Protein 2F82 (pdb70)

Radius of gyration: 21.39 Å; Cα contacts (8 Å, |Δi|>4): 1001; chains: 1; bounding box: 51×62×40 Å

Foldseek 3Di:
DAQKAFQFKAKDFALEKAFVQLVCVVPVHDGCCCCPVLVFTMATADFQWDDQLLQQVVGVVLGCPLQVNDLLQEAEEEEEEPADQDPPAFSSVSCCVVNVVVVNPNHHYTWADDWLCRQVVQRVVQSVLQVDPNNPQGKHKTKYWYFDAALDDPCRSLTFTMMMMTIIHHPFLKGFPPQQKFKDADQDQAWDCPPPVDPDIDHDPVVNLVVVLVGLLRGVVSNQVSCCVVVVDGDALVQFQAEFEQPSTVVVVLQSQLSRQVSCLVVVHPLQDDVLVVLCVVVPPADSVRCSPDPSSSVSSSVSCVVVCVRHQVQLCVCCSHHHRHRNCRRVSSVLSNLLRQQVPQAQGKYWTWTFGPSTIIMITMIHGHADDPPRGSVVSNVSNPVVVSSVLHDYDRVVVVSVSSVVVSVPVVDAQDADDPPPPVVSDDFFRKTWGHGHPVRRTDIDTD

Secondary structure (DSSP, 8-state):
--S-EEEEEEEE--SEEEEHHHHHHHTTPPTTTTTTTS---EEE---TT--HHHHHHHHHHHHHHHTT--GGGEEEEEEE----S-SSS-HHHHHTHHHHTTT----B--EE-BTBTHHHHHHHHHHHHHHSTT--SPEEEEEEEEEE--SSSTTGGG-EEEEEEEEEESS-SEEEEEEEEEEEE----SEE---TT-SPPEE-HHHHHHHHHHHHHHHHHHHHHHHHHHHSS---GGG-SEEEE--SSHHHHHHHHHHHHHHHHHTT-TT--HHHHHHHGGGTT--HHHHHT-HHHHHHHHHHHHHHHHHHTGGG-HHHHHH---GGGHHHHHHHHHHHHHGGG-TT-EEEEEEEETTTEEEEEEEEE----TTSSHHHHHHHH-HHHHHHT-EEPPHHHHHHHHHHHHHHTT--SEE---TTTGGGSPTT-EEEEEE-TTS-EEEEE-

Sequence (450 aa):
AKNVGILAMDIYFPPTCVQQEALEAHDGASKGKYTIGLGQDCLAFCTELEDVISMSFNAVTSLLEKYKIDPKQIGRLEVGSETVIDKSKSIKTFLMQLFEKCGNTDVEGVDSTNACYGGTAALLNCVNWVESNSWDGRYGLVICTDSAVYAEGPARPTGGAAAIAMLIGPDAPIVFESKLRGSHMAHVYDFYKPNLASEYPVVDGKLSQTCYLMALDSCYKHLCNKFEKLEGKEFSINDADYFVFHSPYNKLVQKSFARLLYNDFLRNASSIDEAAKEKFTPYSSLSLDESYQSRDLEKVSQQLAKTYYDAKVQPTTLVPKQVGNMYTASLYAAFASLVHNKHSDLAGKRVVMFSYGSGSTATMFSLRLCENQSPFSLSNIASVMDVGGKLKARHEYAPEKFVETMKLMEHRYGAKEFVTSKEGILDLLAPGTYYLKEVDSLYRRFYGKK

CATH classification: 3.40.47.10

B-factor: mean 34.31, std 10.41, range [8.2, 73.97]

Nearest PDB structures (foldseek):
  2f82-assembly1_A  TM=1.002E+00  e=6.598E-99  Brassica juncea
  7cqt-assembly1_A  TM=9.972E-01  e=2.591E-90  Brassica juncea
  7cqt-assembly1_B  TM=9.957E-01  e=6.731E-88  Brassica juncea
  7cqt-assembly2_C  TM=9.994E-01  e=2.432E-86  Brassica juncea
  2f9a-assembly1_A-2  TM=1.000E+00  e=1.693E-82  Brassica juncea

Organism: Brassica juncea (NCBI:txid3707)

InterPro domains:
  IPR000590 Hydroxymethylglutaryl-coenzyme A synthase, active site [PS01226] (105-120)
  IPR010122 Hydroxymethylglutaryl-CoA synthase, eukaryotic [TIGR01833] (2-451)
  IPR013528 Hydroxymethylglutaryl-coenzyme A synthase, N-terminal [PF01154] (2-174)
  IPR013746 Hydroxymethylglutaryl-coenzyme A synthase, C-terminal domain [PF08540] (175-451)
  IPR016039 Thiolase-like [G3DSA:3.40.47.10] (1-452)
  IPR016039 Thiolase-like [SSF53901] (4-172)
  IPR016039 Thiolase-like [SSF53901] (175-448)

Solvent-accessible surface area: 18650 Å² total; per-residue (Å²): 59,148,90,4,0,0,4,0,0,1,3,28,8,0,16,0,2,0,59,0,108,34,0,4,83,68,29,94,25,88,187,10,117,20,26,129,36,33,4,3,46,0,0,0,0,5,1,5,0,1,19,2,0,0,0,0,6,15,0,0,38,21,0,17,110,101,3,175,14,63,31,109,80,0,3,44,0,5,0,0,10,33,23,102,53,70,179,111,99,21,8,10,57,25,0,23,84,18,0,96,168,46,60,7,93,117,21,77,19,101,45,17,99,44,21,20,14,0,0,1,26,0,0,20,64,0,5,79,12,1,87,48,165,73,66,78,47,42,55,0,0,0,0,0,0,0,23,15,24,43,7,109,49,138,38,27,5,34,1,0,0,0,0,0,0,0,0,0,0,29,85,4,0,0,17,8,34,59,142,4,54,6,54,38,106,45,148,33,122,1,56,68,74,70,60,131,94,30,43,124,26,58,85,46,46,153,45,25,58,28,6,8,8,75,0,0,13,8,0,1,102,76,0,5,65,84,1,89,155,86,81,67,110,88,1,3,0,75,36,2,51,17,1,1,2,10,4,16,59,8,39,11,2,51,57,0,0,3,14,0,0,3,14,0,23,79,53,116,4,103,3,8,68,142,60,4,92,140,93,0,76,97,38,69,105,53,54,98,109,94,2,22,104,21,169,85,4,40,115,18,5,55,101,20,4,149,97,54,31,88,64,26,0,91,10,2,8,48,0,4,50,39,0,3,13,0,25,1,0,0,4,0,0,0,0,0,0,0,0,52,63,50,60,89,79,0,45,51,64,11,0,1,0,1,2,11,0,23,22,2,18,0,1,0,0,1,0,82,1,47,153,53,157,70,55,30,12,8,57,34,0,9,80,18,0,80,0,22,19,54,22,172,61,54,69,115,19,58,20,97,121,0,13,107,13,5,96,63,50,102,136,74,82,66,32,98,121,19,95,4,52,44,143,48,23,51,114,41,14,54,119,27,8,32,18,7,86,67,2,24,56,127,123,133,67,89,44,11,119,143

GO terms:
  GO:0042802 identical protein binding (F, IPI)

Structure (mmCIF, N/CA/C/O backbone):
data_2F82
#
_entry.id   2F82
#
_cell.length_a   61.130
_cell.length_b   61.130
_cell.length_c   433.670
_cell.angle_alpha   90.00
_cell.angle_beta   90.00
_cell.angle_gamma   120.00
#
_symmetry.space_group_name_H-M   'P 61 2 2'
#
loop_
_entity.id
_entity.type
_entity.pdbx_description
1 polymer 'HMG-CoA synthase'
2 water water
#
loop_
_atom_site.group_PDB
_atom_site.id
_atom_site.type_symbol
_atom_site.label_atom_id
_atom_site.label_alt_id
_atom_site.label_comp_id
_atom_site.label_asym_id
_atom_site.label_entity_id
_atom_site.label_seq_id
_atom_site.pdbx_PDB_ins_code
_atom_site.Cartn_x
_atom_site.Cartn_y
_atom_site.Cartn_z
_atom_site.occupancy
_atom_site.B_iso_or_equiv
_atom_site.auth_seq_id
_atom_site.auth_comp_id
_atom_site.auth_asym_id
_atom_site.auth_atom_id
_atom_site.pdbx_PDB_model_num
ATOM 1 N N . ALA A 1 1 ? -9.009 0.366 31.449 1.00 35.86 2 ALA A N 1
ATOM 2 C CA . ALA A 1 1 ? -8.179 0.887 30.321 1.00 34.44 2 ALA A CA 1
ATOM 3 C C . ALA A 1 1 ? -7.795 -0.280 29.412 1.00 34.39 2 ALA A C 1
ATOM 4 O O . ALA A 1 1 ? -7.024 -1.159 29.803 1.00 35.04 2 ALA A O 1
ATOM 6 N N . LYS A 1 2 ? -8.340 -0.306 28.207 1.00 33.85 3 LYS A N 1
ATOM 7 C CA . LYS A 1 2 ? -8.074 -1.418 27.322 1.00 33.72 3 LYS A CA 1
ATOM 8 C C . LYS A 1 2 ? -7.211 -0.988 26.173 1.00 31.48 3 LYS A C 1
ATOM 9 O O . LYS A 1 2 ? -7.251 0.177 25.749 1.00 31.45 3 LYS A O 1
ATOM 15 N N . ASN A 1 3 ? -6.437 -1.939 25.665 1.00 30.21 4 ASN A N 1
ATOM 16 C CA . ASN A 1 3 ? -5.622 -1.713 24.495 1.00 28.63 4 ASN A CA 1
ATOM 17 C C . ASN A 1 3 ? -4.718 -0.475 24.664 1.00 26.78 4 ASN A C 1
ATOM 18 O O . ASN A 1 3 ? -4.651 0.393 23.800 1.00 26.06 4 ASN A O 1
ATOM 23 N N . VAL A 1 4 ? -4.019 -0.403 25.793 1.00 24.93 5 VAL A N 1
ATOM 24 C CA . VAL A 1 4 ? -3.212 0.793 26.058 1.00 23.23 5 VAL A CA 1
ATOM 25 C C . VAL A 1 4 ? -2.013 0.786 25.134 1.00 22.66 5 VAL A C 1
ATOM 26 O O . VAL A 1 4 ? -1.406 -0.257 24.896 1.00 22.93 5 VAL A O 1
ATOM 30 N N . GLY A 1 5 ? -1.694 1.955 24.585 1.00 21.83 6 GLY A N 1
ATOM 31 C CA . GLY A 1 5 ? -0.448 2.114 23.885 1.00 21.33 6 GLY A CA 1
ATOM 32 C C . GLY A 1 5 ? -0.279 3.520 23.355 1.00 21.42 6 GLY A C 1
ATOM 33 O O . GLY A 1 5 ? -0.713 4.470 23.974 1.00 20.88 6 GLY A O 1
ATOM 34 N N . ILE A 1 6 ? 0.388 3.633 22.217 1.00 20.81 7 ILE A N 1
ATOM 35 C CA . ILE A 1 6 ? 0.722 4.928 21.645 1.00 21.66 7 ILE A CA 1
ATOM 36 C C . ILE A 1 6 ? -0.451 5.430 20.786 1.00 21.70 7 ILE A C 1
ATOM 37 O O . ILE A 1 6 ? -0.890 4.772 19.863 1.00 21.30 7 ILE A O 1
ATOM 42 N N . LEU A 1 7 ? -0.977 6.583 21.154 1.00 22.05 8 LEU A N 1
ATOM 43 C CA . LEU A 1 7 ? -2.082 7.218 20.456 1.00 22.49 8 LEU A CA 1
ATOM 44 C C . LEU A 1 7 ? -1.631 8.144 19.325 1.00 23.92 8 LEU A C 1
ATOM 45 O O . LEU A 1 7 ? -2.319 8.275 18.285 1.00 24.80 8 LEU A O 1
ATOM 50 N N . ALA A 1 8 ? -0.495 8.807 19.538 1.00 22.63 9 ALA A N 1
ATOM 51 C CA . ALA A 1 8 ? -0.055 9.895 18.681 1.00 22.91 9 ALA A CA 1
ATOM 52 C C . ALA A 1 8 ? 1.421 10.069 18.906 1.00 23.35 9 ALA A C 1
ATOM 53 O O . ALA A 1 8 ? 1.904 9.807 20.019 1.00 22.13 9 ALA A O 1
ATOM 55 N N . MET A 1 9 ? 2.129 10.506 17.863 1.00 23.78 10 MET A N 1
ATOM 56 C CA . MET A 1 9 ? 3.559 10.761 17.940 1.00 25.68 10 MET A CA 1
ATOM 57 C C . MET A 1 9 ? 3.878 11.954 17.076 1.00 24.88 10 MET A C 1
ATOM 58 O O . MET A 1 9 ? 3.237 12.162 16.052 1.00 25.91 10 MET A O 1
ATOM 63 N N . ASP A 1 10 ? 4.859 12.732 17.506 1.00 25.10 11 ASP A N 1
ATOM 64 C CA . ASP A 1 10 ? 5.519 13.688 16.624 1.00 25.90 11 ASP A CA 1
ATOM 65 C C . ASP A 1 10 ? 7.020 13.700 16.876 1.00 25.34 11 ASP A C 1
ATOM 66 O O . ASP A 1 10 ? 7.493 13.172 17.885 1.00 25.29 11 ASP A O 1
ATOM 71 N N . ILE A 1 11 ? 7.776 14.300 15.956 1.00 26.11 12 ILE A N 1
ATOM 72 C CA . ILE A 1 11 ? 9.227 14.163 15.963 1.00 25.18 12 ILE A CA 1
ATOM 73 C C . ILE A 1 11 ? 9.844 15.468 15.561 1.00 26.71 12 ILE A C 1
ATOM 74 O O . ILE A 1 11 ? 9.346 16.138 14.666 1.00 27.00 12 ILE A O 1
ATOM 79 N N . TYR A 1 12 ? 10.917 15.840 16.251 1.00 27.25 13 TYR A N 1
ATOM 80 C CA . TYR A 1 12 ? 11.693 16.983 15.848 1.00 27.55 13 TYR A CA 1
ATOM 81 C C . TYR A 1 12 ? 13.169 16.633 15.767 1.00 27.09 13 TYR A C 1
ATOM 82 O O . TYR A 1 12 ? 13.718 16.024 16.682 1.00 26.50 13 TYR A O 1
ATOM 91 N N . PHE A 1 13 ? 13.812 17.043 14.674 1.00 27.37 14 PHE A N 1
ATOM 92 C CA . PHE A 1 13 ? 15.284 17.056 14.604 1.00 27.01 14 PHE A CA 1
ATOM 93 C C . PHE A 1 13 ? 15.780 18.398 14.013 1.00 27.80 14 PHE A C 1
ATOM 94 O O . PHE A 1 13 ? 15.061 19.074 13.255 1.00 27.18 14 PHE A O 1
ATOM 102 N N . PRO A 1 14 ? 16.992 18.817 14.398 1.00 28.36 15 PRO A N 1
ATOM 103 C CA . PRO A 1 14 ? 17.465 20.083 13.868 1.00 29.96 15 PRO A CA 1
ATOM 104 C C . PRO A 1 14 ? 17.601 20.046 12.329 1.00 30.87 15 PRO A C 1
ATOM 105 O O . PRO A 1 14 ? 18.031 19.022 11.770 1.00 30.92 15 PRO A O 1
ATOM 109 N N . PRO A 1 15 ? 17.224 21.149 11.642 1.00 31.47 16 PRO A N 1
ATOM 110 C CA . PRO A 1 15 ? 17.346 21.167 10.183 1.00 31.70 16 PRO A CA 1
ATOM 111 C C . PRO A 1 15 ? 18.797 21.170 9.707 1.00 32.89 16 PRO A C 1
ATOM 112 O O . PRO A 1 15 ? 19.078 20.795 8.581 1.00 33.57 16 PRO A O 1
ATOM 116 N N . THR A 1 16 ? 19.708 21.578 10.576 1.00 33.82 17 THR A N 1
ATOM 117 C CA . THR A 1 16 ? 21.123 21.730 10.237 1.00 33.98 17 THR A CA 1
ATOM 118 C C . THR A 1 16 ? 21.771 20.335 10.246 1.00 34.08 17 THR A C 1
ATOM 119 O O . THR A 1 16 ? 21.649 19.601 11.232 1.00 32.96 17 THR A O 1
ATOM 123 N N . CYS A 1 17 ? 22.425 19.969 9.142 1.00 33.90 18 CYS A N 1
ATOM 124 C CA . CYS A 1 17 ? 23.029 18.654 8.995 1.00 34.57 18 CYS A CA 1
ATOM 125 C C . CYS A 1 17 ? 24.312 18.661 8.160 1.00 34.42 18 CYS A C 1
ATOM 126 O O . CYS A 1 17 ? 24.660 19.641 7.499 1.00 35.50 18 CYS A O 1
ATOM 129 N N . VAL A 1 18 ? 25.033 17.561 8.225 1.00 33.69 19 VAL A N 1
ATOM 130 C CA . VAL A 1 18 ? 26.224 17.383 7.426 1.00 32.82 19 VAL A CA 1
ATOM 131 C C . VAL A 1 18 ? 26.167 15.999 6.772 1.00 32.22 19 VAL A C 1
ATOM 132 O O . VAL A 1 18 ? 25.882 14.973 7.428 1.00 30.69 19 VAL A O 1
ATOM 136 N N . GLN A 1 19 ? 26.442 15.981 5.473 1.00 32.52 20 GLN A N 1
ATOM 137 C CA . GLN A 1 19 ? 26.438 14.752 4.709 1.00 32.84 20 GLN A CA 1
ATOM 138 C C . GLN A 1 19 ? 27.648 13.891 5.057 1.00 32.38 20 GLN A C 1
ATOM 139 O O . GLN A 1 19 ? 28.760 14.387 5.160 1.00 32.48 20 GLN A O 1
ATOM 145 N N . GLN A 1 20 ? 27.410 12.597 5.296 1.00 31.77 21 GLN A N 1
ATOM 146 C CA . GLN A 1 20 ? 28.472 11.668 5.719 1.00 31.81 21 GLN A CA 1
ATOM 147 C C . GLN A 1 20 ? 29.566 11.504 4.652 1.00 32.59 21 GLN A C 1
ATOM 148 O O . GLN A 1 20 ? 30.757 11.432 4.959 1.00 31.81 21 GLN A O 1
ATOM 154 N N . GLU A 1 21 ? 29.155 11.418 3.402 1.00 33.94 22 GLU A N 1
ATOM 155 C CA . GLU A 1 21 ? 30.141 11.402 2.298 1.00 35.84 22 GLU A CA 1
ATOM 156 C C . GLU A 1 21 ? 31.163 12.561 2.359 1.00 35.87 22 GLU A C 1
ATOM 157 O O . GLU A 1 21 ? 32.389 12.348 2.224 1.00 35.90 22 GLU A O 1
ATOM 163 N N . ALA A 1 22 ? 30.660 13.776 2.562 1.00 35.86 23 ALA A N 1
ATOM 164 C CA . ALA A 1 22 ? 31.505 14.978 2.677 1.00 36.71 23 ALA A CA 1
ATOM 165 C C . ALA A 1 22 ? 32.400 14.925 3.933 1.00 37.33 23 ALA A C 1
ATOM 166 O O . ALA A 1 22 ? 33.590 15.272 3.888 1.00 37.13 23 ALA A O 1
ATOM 168 N N . LEU A 1 23 ? 31.820 14.475 5.052 1.00 37.17 24 LEU A N 1
ATOM 169 C CA . LEU A 1 23 ? 32.576 14.251 6.280 1.00 37.21 24 LEU A CA 1
ATOM 170 C C . LEU A 1 23 ? 33.703 13.224 6.135 1.00 37.49 24 LEU A C 1
ATOM 171 O O . LEU A 1 23 ? 34.801 13.453 6.637 1.00 37.08 24 LEU A O 1
ATOM 176 N N . GLU A 1 24 ? 33.430 12.100 5.470 1.00 37.77 25 GLU A N 1
ATOM 177 C CA . GLU A 1 24 ? 34.492 11.147 5.084 1.00 39.36 25 GLU A CA 1
ATOM 178 C C . GLU A 1 24 ? 35.655 11.887 4.396 1.00 40.82 25 GLU A C 1
ATOM 179 O O . GLU A 1 24 ? 36.815 11.735 4.785 1.00 40.78 25 GLU A O 1
ATOM 185 N N . ALA A 1 25 ? 35.329 12.686 3.381 1.00 41.67 26 ALA A N 1
ATOM 186 C CA . ALA A 1 25 ? 36.364 13.384 2.610 1.00 43.57 26 ALA A CA 1
ATOM 187 C C . ALA A 1 25 ? 37.103 14.382 3.495 1.00 44.09 26 ALA A C 1
ATOM 188 O O . ALA A 1 25 ? 38.319 14.358 3.545 1.00 44.47 26 ALA A O 1
ATOM 190 N N . HIS A 1 26 ? 36.363 15.199 4.245 1.00 44.88 27 HIS A N 1
ATOM 191 C CA . HIS A 1 26 ? 36.942 16.128 5.223 1.00 45.97 27 HIS A CA 1
ATOM 192 C C . HIS A 1 26 ? 37.911 15.466 6.203 1.00 46.64 27 HIS A C 1
ATOM 193 O O . HIS A 1 26 ? 38.965 16.037 6.526 1.00 47.03 27 HIS A O 1
ATOM 200 N N . ASP A 1 27 ? 37.517 14.302 6.712 1.00 46.80 28 ASP A N 1
ATOM 201 C CA . ASP A 1 27 ? 38.357 13.493 7.595 1.00 48.00 28 ASP A CA 1
ATOM 202 C C . ASP A 1 27 ? 39.342 12.778 6.679 1.00 48.92 28 ASP A C 1
ATOM 203 O O . ASP A 1 27 ? 39.260 12.892 5.446 1.00 49.92 28 ASP A O 1
ATOM 208 N N . GLY A 1 28 ? 40.285 12.033 7.227 1.00 49.43 29 GLY A N 1
ATOM 209 C CA . GLY A 1 28 ? 41.225 11.376 6.305 1.00 51.34 29 GLY A CA 1
ATOM 210 C C . GLY A 1 28 ? 40.741 10.027 5.796 1.00 51.38 29 GLY A C 1
ATOM 211 O O . GLY A 1 28 ? 41.558 9.180 5.505 1.00 51.80 29 GLY A O 1
ATOM 212 N N . ALA A 1 29 ? 39.417 9.846 5.674 1.00 51.74 30 ALA A N 1
ATOM 213 C CA . ALA A 1 29 ? 38.763 8.514 5.597 1.00 51.19 30 ALA A CA 1
ATOM 214 C C . ALA A 1 29 ? 38.494 7.954 4.193 1.00 51.85 30 ALA A C 1
ATOM 215 O O . ALA A 1 29 ? 38.047 8.670 3.285 1.00 52.19 30 ALA A O 1
ATOM 217 N N . SER A 1 30 ? 38.755 6.659 4.038 1.00 52.27 31 SER A N 1
ATOM 218 C CA . SER A 1 30 ? 38.556 5.970 2.766 1.00 52.96 31 SER A CA 1
ATOM 219 C C . SER A 1 30 ? 37.066 5.981 2.432 1.00 52.24 31 SER A C 1
ATOM 220 O O . SER A 1 30 ? 36.227 5.922 3.340 1.00 51.76 31 SER A O 1
ATOM 223 N N . LYS A 1 31 ? 36.739 6.107 1.145 1.00 51.81 32 LYS A N 1
ATOM 224 C CA . LYS A 1 31 ? 35.348 6.298 0.715 1.00 51.21 32 LYS A CA 1
ATOM 225 C C . LYS A 1 31 ? 34.443 5.191 1.255 1.00 49.12 32 LYS A C 1
ATOM 226 O O . LYS A 1 31 ? 34.808 4.010 1.244 1.00 48.22 32 LYS A O 1
ATOM 232 N N . GLY A 1 32 ? 33.285 5.594 1.771 1.00 47.44 33 GLY A N 1
ATOM 233 C CA . GLY A 1 32 ? 32.296 4.646 2.270 1.00 45.07 33 GLY A CA 1
ATOM 234 C C . GLY A 1 32 ? 32.541 4.150 3.680 1.00 43.43 33 GLY A C 1
ATOM 235 O O . GLY A 1 32 ? 31.754 3.361 4.199 1.00 42.72 33 GLY A O 1
ATOM 236 N N . LYS A 1 33 ? 33.614 4.618 4.314 1.00 42.39 34 LYS A N 1
ATOM 237 C CA . LYS A 1 33 ? 33.849 4.304 5.720 1.00 41.17 34 LYS A CA 1
ATOM 238 C C . LYS A 1 33 ? 32.636 4.631 6.614 1.00 39.55 34 LYS A C 1
ATOM 239 O O . LYS A 1 33 ? 32.343 3.904 7.574 1.00 38.53 34 LYS A O 1
ATOM 245 N N . TYR A 1 34 ? 31.942 5.719 6.281 1.00 37.84 35 TYR A N 1
ATOM 246 C CA . TYR A 1 34 ? 30.807 6.177 7.069 1.00 35.55 35 TYR A CA 1
ATOM 247 C C . TYR A 1 34 ? 29.499 5.714 6.422 1.00 34.94 35 TYR A C 1
ATOM 248 O O . TYR A 1 34 ? 28.585 5.228 7.115 1.00 33.94 35 TYR A O 1
ATOM 257 N N . THR A 1 35 ? 29.398 5.873 5.108 1.00 33.94 36 THR A N 1
ATOM 258 C CA . THR A 1 35 ? 28.126 5.613 4.425 1.00 34.21 36 THR A CA 1
ATOM 259 C C . THR A 1 35 ? 27.819 4.128 4.291 1.00 34.06 36 THR A C 1
ATOM 260 O O . THR A 1 35 ? 26.649 3.753 4.201 1.00 33.91 36 THR A O 1
ATOM 264 N N . ILE A 1 36 ? 28.877 3.310 4.276 1.00 34.32 37 ILE A N 1
ATOM 265 C CA . ILE A 1 36 ? 28.782 1.855 4.154 1.00 34.54 37 ILE A CA 1
ATOM 266 C C . ILE A 1 36 ? 29.158 1.207 5.467 1.00 34.03 37 ILE A C 1
ATOM 267 O O . ILE A 1 36 ? 28.366 0.416 6.008 1.00 34.57 37 ILE A O 1
ATOM 272 N N . GLY A 1 37 ? 30.347 1.533 5.978 1.00 32.96 38 GLY A N 1
ATOM 273 C CA . GLY A 1 37 ? 30.858 0.918 7.206 1.00 32.56 38 GLY A CA 1
ATOM 274 C C . GLY A 1 37 ? 29.992 1.209 8.433 1.00 32.03 38 GLY A C 1
ATOM 275 O O . GLY A 1 37 ? 29.862 0.359 9.332 1.00 31.49 38 GLY A O 1
ATOM 276 N N . LEU A 1 38 ? 29.421 2.419 8.478 1.00 31.00 39 LEU A N 1
ATOM 277 C CA . LEU A 1 38 ? 28.445 2.783 9.515 1.00 30.25 39 LEU A CA 1
ATOM 278 C C . LEU A 1 38 ? 27.050 2.631 8.981 1.00 29.43 39 LEU A C 1
ATOM 279 O O . LEU A 1 38 ? 26.108 2.449 9.743 1.00 28.92 39 LEU A O 1
ATOM 284 N N . GLY A 1 39 ? 26.910 2.680 7.656 1.00 29.43 40 GLY A N 1
ATOM 285 C CA . GLY A 1 39 ? 25.592 2.657 7.048 1.00 28.71 40 GLY A CA 1
ATOM 286 C C . GLY A 1 39 ? 24.828 3.962 7.216 1.00 28.39 40 GLY A C 1
ATOM 287 O O . GLY A 1 39 ? 23.611 3.980 7.066 1.00 27.68 40 GLY A O 1
ATOM 288 N N . GLN A 1 40 ? 25.542 5.062 7.469 1.00 28.67 41 GLN A N 1
ATOM 289 C CA . GLN A 1 40 ? 24.914 6.378 7.738 1.00 28.74 41 GLN A CA 1
ATOM 290 C C . GLN A 1 40 ? 25.028 7.360 6.589 1.00 29.31 41 GLN A C 1
ATOM 291 O O . GLN A 1 40 ? 26.098 7.490 6.014 1.00 30.59 41 GLN A O 1
ATOM 297 N N . ASP A 1 41 ? 23.957 8.078 6.270 1.00 29.17 42 ASP A N 1
ATOM 298 C CA . ASP A 1 41 ? 23.998 9.003 5.133 1.00 30.35 42 ASP A CA 1
ATOM 299 C C . ASP A 1 41 ? 24.209 10.463 5.513 1.00 31.36 42 ASP A C 1
ATOM 300 O O . ASP A 1 41 ? 25.000 11.160 4.875 1.00 31.33 42 ASP A O 1
ATOM 305 N N . CYS A 1 42 ? 23.470 10.912 6.526 1.00 31.32 43 CYS A N 1
ATOM 306 C CA . CYS A 1 42 ? 23.467 12.301 6.955 1.00 32.17 43 CYS A CA 1
ATOM 307 C C . CYS A 1 42 ? 23.429 12.391 8.498 1.00 31.39 43 CYS A C 1
ATOM 308 O O . CYS A 1 42 ? 22.958 11.458 9.168 1.00 30.97 43 CYS A O 1
ATOM 311 N N . LEU A 1 43 ? 23.949 13.489 9.045 1.00 31.60 44 LEU A N 1
ATOM 312 C CA . LEU A 1 43 ? 24.022 13.745 10.504 1.00 30.85 44 LEU A CA 1
ATOM 313 C C . LEU A 1 43 ? 23.415 15.105 10.860 1.00 30.57 44 LEU A C 1
ATOM 314 O O . LEU A 1 43 ? 24.007 16.139 10.520 1.00 30.61 44 LEU A O 1
ATOM 319 N N . ALA A 1 44 ? 22.259 15.095 11.537 1.00 29.04 45 ALA A N 1
ATOM 320 C CA . ALA A 1 44 ? 21.608 16.302 12.068 1.00 29.95 45 ALA A CA 1
ATOM 321 C C . ALA A 1 44 ? 22.243 16.705 13.389 1.00 29.93 45 ALA A C 1
ATOM 322 O O . ALA A 1 44 ? 22.567 15.851 14.219 1.00 30.23 45 ALA A O 1
ATOM 324 N N . PHE A 1 45 ? 22.436 18.004 13.595 1.00 29.54 46 PHE A N 1
ATOM 325 C CA . PHE A 1 45 ? 23.113 18.462 14.794 1.00 28.87 46 PHE A CA 1
ATOM 326 C C . PHE A 1 45 ? 22.539 19.795 15.262 1.00 29.12 46 PHE A C 1
ATOM 327 O O . PHE A 1 45 ? 22.100 20.616 14.447 1.00 28.65 46 PHE A O 1
ATOM 335 N N . CYS A 1 46 ? 22.497 19.971 16.581 1.00 29.36 47 CYS A N 1
ATOM 336 C CA . CYS A 1 46 ? 22.077 21.228 17.171 1.00 29.79 47 CYS A CA 1
ATOM 337 C C . CYS A 1 46 ? 23.172 22.250 16.996 1.00 30.19 47 CYS A C 1
ATOM 338 O O . CYS A 1 46 ? 24.346 22.003 17.329 1.00 29.62 47 CYS A O 1
ATOM 341 N N . THR A 1 47 ? 22.780 23.395 16.447 1.00 30.60 48 THR A N 1
ATOM 342 C CA . THR A 1 47 ? 23.626 24.563 16.551 1.00 31.18 48 THR A CA 1
ATOM 343 C C . THR A 1 47 ? 23.410 25.164 17.944 1.00 32.09 48 THR A C 1
ATOM 344 O O . THR A 1 47 ? 22.721 24.593 18.803 1.00 29.85 48 THR A O 1
ATOM 348 N N . GLU A 1 48 ? 24.034 26.323 18.159 1.00 33.36 49 GLU A N 1
ATOM 349 C CA . GLU A 1 48 ? 24.075 26.949 19.452 1.00 33.55 49 GLU A CA 1
ATOM 350 C C . GLU A 1 48 ? 22.666 27.354 19.875 1.00 32.73 49 GLU A C 1
ATOM 351 O O . GLU A 1 48 ? 22.401 27.499 21.048 1.00 32.71 49 GLU A O 1
ATOM 357 N N . LEU A 1 49 ? 21.772 27.476 18.896 1.00 32.42 50 LEU A N 1
ATOM 358 C CA . LEU A 1 49 ? 20.381 27.867 19.109 1.00 32.32 50 LEU A CA 1
ATOM 359 C C . LEU A 1 49 ? 19.429 26.739 19.534 1.00 31.84 50 LEU A C 1
ATOM 360 O O . LEU A 1 49 ? 18.274 27.031 19.837 1.00 31.04 50 LEU A O 1
ATOM 365 N N . GLU A 1 50 ? 19.907 25.481 19.553 1.00 31.13 51 GLU A N 1
ATOM 366 C CA . GLU A 1 50 ? 19.050 24.308 19.824 1.00 30.56 51 GLU A CA 1
ATOM 367 C C . GLU A 1 50 ? 19.643 23.374 20.868 1.00 29.98 51 GLU A C 1
ATOM 368 O O . GLU A 1 50 ? 20.857 23.211 20.957 1.00 29.94 51 GLU A O 1
ATOM 374 N N . ASP A 1 51 ? 18.780 22.812 21.705 1.00 29.61 52 ASP A N 1
ATOM 375 C CA . ASP A 1 51 ? 19.215 21.870 22.737 1.00 29.09 52 ASP A CA 1
ATOM 376 C C . ASP A 1 51 ? 18.052 20.944 23.054 1.00 27.18 52 ASP A C 1
ATOM 377 O O . ASP A 1 51 ? 16.991 21.079 22.471 1.00 26.26 52 ASP A O 1
ATOM 382 N N . VAL A 1 52 ? 18.255 20.014 23.976 1.00 27.53 53 VAL A N 1
ATOM 383 C CA . VAL A 1 52 ? 17.231 19.033 24.311 1.00 26.72 53 VAL A CA 1
ATOM 384 C C . VAL A 1 52 ? 15.903 19.666 24.767 1.00 27.54 53 VAL A C 1
ATOM 385 O O . VAL A 1 52 ? 14.826 19.185 24.384 1.00 28.34 53 VAL A O 1
ATOM 389 N N . ILE A 1 53 ? 15.988 20.766 25.523 1.00 26.97 54 ILE A N 1
ATOM 390 C CA . ILE A 1 53 ? 14.826 21.491 26.003 1.00 26.69 54 ILE A CA 1
ATOM 391 C C . ILE A 1 53 ? 14.088 22.075 24.826 1.00 26.70 54 ILE A C 1
ATOM 392 O O . ILE A 1 53 ? 12.895 21.854 24.692 1.00 26.52 54 ILE A O 1
ATOM 397 N N . SER A 1 54 ? 14.789 22.814 23.959 1.00 26.81 55 SER A N 1
ATOM 398 C CA . SER A 1 54 ? 14.112 23.448 22.828 1.00 26.32 55 SER A CA 1
ATOM 399 C C . SER A 1 54 ? 13.482 22.418 21.869 1.00 27.10 55 SER A C 1
ATOM 400 O O . SER A 1 54 ? 12.328 22.584 21.432 1.00 27.29 55 SER A O 1
ATOM 403 N N . MET A 1 55 ? 14.236 21.367 21.535 1.00 25.89 56 MET A N 1
ATOM 404 C CA . MET A 1 55 ? 13.710 20.285 20.699 1.00 26.71 56 MET A CA 1
ATOM 405 C C . MET A 1 55 ? 12.482 19.605 21.299 1.00 25.73 56 MET A C 1
ATOM 406 O O . MET A 1 55 ? 11.563 19.255 20.572 1.00 25.84 56 MET A O 1
ATOM 411 N N . SER A 1 56 ? 12.476 19.417 22.623 1.00 26.61 57 SER A N 1
ATOM 412 C CA . SER A 1 56 ? 11.299 18.864 23.325 1.00 26.15 57 SER A CA 1
ATOM 413 C C . SER A 1 56 ? 10.121 19.793 23.193 1.00 27.39 57 SER A C 1
ATOM 414 O O . SER A 1 56 ? 8.992 19.333 22.930 1.00 27.50 57 SER A O 1
ATOM 417 N N . PHE A 1 57 ? 10.353 21.100 23.405 1.00 27.60 58 PHE A N 1
ATOM 418 C CA . PHE A 1 57 ? 9.297 22.107 23.163 1.00 28.59 58 PHE A CA 1
ATOM 419 C C . PHE A 1 57 ? 8.650 21.954 21.778 1.00 27.95 58 PHE A C 1
ATOM 420 O O . PHE A 1 57 ? 7.435 21.943 21.679 1.00 28.31 58 PHE A O 1
ATOM 428 N N . ASN A 1 58 ? 9.465 21.897 20.716 1.00 28.18 59 ASN A N 1
ATOM 429 C CA . ASN A 1 58 ? 8.945 21.749 19.346 1.00 27.83 59 ASN A CA 1
ATOM 430 C C . ASN A 1 58 ? 8.049 20.501 19.173 1.00 27.41 59 ASN A C 1
ATOM 431 O O . ASN A 1 58 ? 6.917 20.571 18.644 1.00 26.32 59 ASN A O 1
ATOM 436 N N . ALA A 1 59 ? 8.601 19.350 19.566 1.00 26.53 60 ALA A N 1
ATOM 437 C CA . ALA A 1 59 ? 7.923 18.062 19.424 1.00 26.17 60 ALA A CA 1
ATOM 438 C C . ALA A 1 59 ? 6.609 18.005 20.195 1.00 26.10 60 ALA A C 1
ATOM 439 O O . ALA A 1 59 ? 5.655 17.464 19.686 1.00 27.26 60 ALA A O 1
ATOM 441 N N . VAL A 1 60 ? 6.563 18.556 21.419 1.00 26.40 61 VAL A N 1
ATOM 442 C CA . VAL A 1 60 ? 5.387 18.447 22.306 1.00 25.40 61 VAL A CA 1
ATOM 443 C C . VAL A 1 60 ? 4.308 19.427 21.862 1.00 26.82 61 VAL A C 1
ATOM 444 O O . VAL A 1 60 ? 3.135 19.092 21.770 1.00 26.98 61 VAL A O 1
ATOM 448 N N . THR A 1 61 ? 4.724 20.654 21.571 1.00 27.41 62 THR A N 1
ATOM 449 C CA . THR A 1 61 ? 3.824 21.668 21.099 1.00 28.50 62 THR A CA 1
ATOM 450 C C . THR A 1 61 ? 3.256 21.253 19.734 1.00 28.45 62 THR A C 1
ATOM 451 O O . THR A 1 61 ? 2.068 21.431 19.471 1.00 28.77 62 THR A O 1
ATOM 455 N N . SER A 1 62 ? 4.091 20.683 18.871 1.00 26.82 63 SER A N 1
ATOM 456 C CA . SER A 1 62 ? 3.581 20.192 17.577 1.00 27.92 63 SER A CA 1
ATOM 457 C C . SER A 1 62 ? 2.580 19.044 17.798 1.00 27.39 63 SER A C 1
ATOM 458 O O . SER A 1 62 ? 1.506 19.003 17.190 1.00 28.74 63 SER A O 1
ATOM 461 N N . LEU A 1 63 ? 2.907 18.116 18.694 1.00 27.14 64 LEU A N 1
ATOM 462 C CA . LEU A 1 63 ? 1.983 17.036 18.957 1.00 26.70 64 LEU A CA 1
ATOM 463 C C . LEU A 1 63 ? 0.643 17.582 19.457 1.00 27.31 64 LEU A C 1
ATOM 464 O O . LEU A 1 63 ? -0.417 17.271 18.879 1.00 27.15 64 LEU A O 1
ATOM 469 N N . LEU A 1 64 ? 0.699 18.383 20.528 1.00 27.91 65 LEU A N 1
ATOM 470 C CA . LEU A 1 64 ? -0.498 18.947 21.172 1.00 29.76 65 LEU A CA 1
ATOM 471 C C . LEU A 1 64 ? -1.395 19.634 20.153 1.00 30.63 65 LEU A C 1
ATOM 472 O O . LEU A 1 64 ? -2.614 19.468 20.108 1.00 31.13 65 LEU A O 1
ATOM 477 N N . GLU A 1 65 ? -0.729 20.399 19.316 1.00 32.17 66 GLU A N 1
ATOM 478 C CA . GLU A 1 65 ? -1.327 21.249 18.333 1.00 34.06 66 GLU A CA 1
ATOM 479 C C . GLU A 1 65 ? -2.004 20.448 17.201 1.00 34.29 66 GLU A C 1
ATOM 480 O O . GLU A 1 65 ? -3.206 20.585 16.958 1.00 35.31 66 GLU A O 1
ATOM 486 N N . LYS A 1 66 ? -1.228 19.597 16.525 1.00 34.49 67 LYS A N 1
ATOM 487 C CA . LYS A 1 66 ? -1.712 18.894 15.325 1.00 34.09 67 LYS A CA 1
ATOM 488 C C . LYS A 1 66 ? -2.705 17.781 15.607 1.00 33.87 67 LYS A C 1
ATOM 489 O O . LYS A 1 66 ? -3.518 17.435 14.743 1.00 33.79 67 LYS A O 1
ATOM 495 N N . TYR A 1 67 ? -2.643 17.208 16.807 1.00 33.09 68 TYR A N 1
ATOM 496 C CA . TYR A 1 67 ? -3.614 16.180 17.172 1.00 32.94 68 TYR A CA 1
ATOM 497 C C . TYR A 1 67 ? -4.771 16.799 17.952 1.00 34.00 68 TYR A C 1
ATOM 498 O O . TYR A 1 67 ? -5.738 16.120 18.284 1.00 34.80 68 TYR A O 1
ATOM 507 N N . LYS A 1 68 ? -4.667 18.096 18.239 1.00 35.01 69 LYS A N 1
ATOM 508 C CA . LYS A 1 68 ? -5.744 18.830 18.895 1.00 35.48 69 LYS A CA 1
ATOM 509 C C . LYS A 1 68 ? -5.977 18.293 20.302 1.00 34.36 69 LYS A C 1
ATOM 510 O O . LYS A 1 68 ? -7.114 17.958 20.690 1.00 33.95 69 LYS A O 1
ATOM 516 N N . ILE A 1 69 ? -4.888 18.225 21.067 1.00 32.43 70 ILE A N 1
ATOM 517 C CA . ILE A 1 69 ? -4.966 17.706 22.415 1.00 31.75 70 ILE A CA 1
ATOM 518 C C . ILE A 1 69 ? -5.021 18.873 23.385 1.00 32.67 70 ILE A C 1
ATOM 519 O O . ILE A 1 69 ? -4.171 19.768 23.336 1.00 32.86 70 ILE A O 1
ATOM 524 N N . ASP A 1 70 ? -6.023 18.856 24.251 1.00 32.65 71 ASP A N 1
ATOM 525 C CA . ASP A 1 70 ? -6.121 19.803 25.341 1.00 33.74 71 ASP A CA 1
ATOM 526 C C . ASP A 1 70 ? -4.988 19.504 26.345 1.00 32.88 71 ASP A C 1
ATOM 527 O O . ASP A 1 70 ? -4.952 18.413 26.916 1.00 32.88 71 ASP A O 1
ATOM 532 N N . PRO A 1 71 ? -4.079 20.474 26.581 1.00 32.64 72 PRO A N 1
ATOM 533 C CA . PRO A 1 71 ? -3.005 20.295 27.570 1.00 32.16 72 PRO A CA 1
ATOM 534 C C . PRO A 1 71 ? -3.507 20.005 28.988 1.00 31.94 72 PRO A C 1
ATOM 535 O O . PRO A 1 71 ? -2.781 19.413 29.767 1.00 30.82 72 PRO A O 1
ATOM 539 N N . LYS A 1 72 ? -4.736 20.405 29.312 1.00 32.48 73 LYS A N 1
ATOM 540 C CA . LYS A 1 72 ? -5.366 20.066 30.597 1.00 33.80 73 LYS A CA 1
ATOM 541 C C . LYS A 1 72 ? -5.642 18.559 30.717 1.00 32.68 73 LYS A C 1
ATOM 542 O O . LYS A 1 72 ? -5.857 18.025 31.811 1.00 32.81 73 LYS A O 1
ATOM 548 N N . GLN A 1 73 ? -5.645 17.884 29.573 1.00 32.83 74 GLN A N 1
ATOM 549 C CA . GLN A 1 73 ? -5.909 16.450 29.508 1.00 32.81 74 GLN A CA 1
ATOM 550 C C . GLN A 1 73 ? -4.657 15.546 29.617 1.00 31.46 74 GLN A C 1
ATOM 551 O O . GLN A 1 73 ? -4.711 14.348 29.344 1.00 31.48 74 GLN A O 1
ATOM 557 N N . ILE A 1 74 ? -3.546 16.119 30.059 1.00 29.94 75 ILE A N 1
ATOM 558 C CA . ILE A 1 74 ? -2.344 15.352 30.296 1.00 28.76 75 ILE A CA 1
ATOM 559 C C . ILE A 1 74 ? -2.254 15.138 31.797 1.00 27.57 75 ILE A C 1
ATOM 560 O O . ILE A 1 74 ? -2.230 16.113 32.560 1.00 28.03 75 ILE A O 1
ATOM 565 N N . GLY A 1 75 ? -2.218 13.872 32.208 1.00 26.59 76 GLY A N 1
ATOM 566 C CA . GLY A 1 75 ? -2.164 13.485 33.623 1.00 23.89 76 GLY A CA 1
ATOM 567 C C . GLY A 1 75 ? -0.800 13.023 34.095 1.00 22.92 76 GLY A C 1
ATOM 568 O O . GLY A 1 75 ? -0.542 12.960 35.295 1.00 22.23 76 GLY A O 1
ATOM 569 N N . ARG A 1 76 ? 0.069 12.697 33.146 1.00 22.15 77 ARG A N 1
ATOM 570 C CA . ARG A 1 76 ? 1.426 12.239 33.415 1.00 21.88 77 ARG A CA 1
ATOM 571 C C . ARG A 1 76 ? 2.341 12.706 32.264 1.00 21.46 77 ARG A C 1
ATOM 572 O O . ARG A 1 76 ? 1.990 12.580 31.095 1.00 20.60 77 ARG A O 1
ATOM 580 N N . LEU A 1 77 ? 3.505 13.251 32.622 1.00 21.47 78 LEU A N 1
ATOM 581 C CA . LEU A 1 77 ? 4.505 13.696 31.662 1.00 23.21 78 LEU A CA 1
ATOM 582 C C . LEU A 1 77 ? 5.852 13.186 32.139 1.00 23.84 78 LEU A C 1
ATOM 583 O O . LEU A 1 77 ? 6.286 13.500 33.242 1.00 24.33 78 LEU A O 1
ATOM 588 N N . GLU A 1 78 ? 6.514 12.391 31.304 1.00 24.46 79 GLU A N 1
ATOM 589 C CA . GLU A 1 78 ? 7.782 11.779 31.666 1.00 24.79 79 GLU A CA 1
ATOM 590 C C . GLU A 1 78 ? 8.794 11.979 30.546 1.00 25.16 79 GLU A C 1
ATOM 591 O O . GLU A 1 78 ? 8.420 12.038 29.382 1.00 23.83 79 GLU A O 1
ATOM 597 N N . VAL A 1 79 ? 10.074 12.090 30.921 1.00 24.59 80 VAL A N 1
ATOM 598 C CA . VAL A 1 79 ? 11.158 12.354 29.973 1.00 24.17 80 VAL A CA 1
ATOM 599 C C . VAL A 1 79 ? 12.238 11.290 30.062 1.00 24.70 80 VAL A C 1
ATOM 600 O O . VAL A 1 79 ? 12.682 10.910 31.168 1.00 24.37 80 VAL A O 1
ATOM 604 N N . GLY A 1 80 ? 12.680 10.830 28.894 1.00 24.14 81 GLY A N 1
ATOM 605 C CA . GLY A 1 80 ? 13.862 9.993 28.819 1.00 24.42 81 GLY A CA 1
ATOM 606 C C . GLY A 1 80 ? 14.953 10.791 28.122 1.00 25.07 81 GLY A C 1
ATOM 607 O O . GLY A 1 80 ? 14.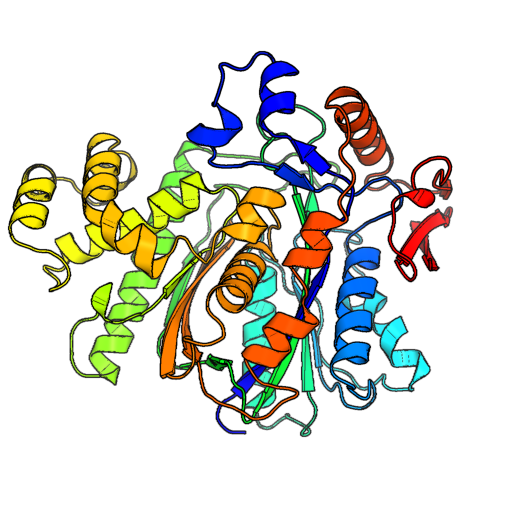710 11.448 27.112 1.00 24.85 81 GLY A O 1
ATOM 608 N N . SER A 1 81 ? 16.154 10.758 28.680 1.00 25.31 82 SER A N 1
ATOM 609 C CA . SER A 1 81 ? 17.273 11.498 28.100 1.00 26.62 82 SER A CA 1
ATOM 610 C C . SER A 1 81 ? 18.525 11.022 28.750 1.00 27.97 82 SER A C 1
ATOM 611 O O . SER A 1 81 ? 18.492 10.632 29.896 1.00 28.23 82 SER A O 1
ATOM 614 N N . GLU A 1 82 ? 19.645 11.013 28.040 1.00 29.76 83 GLU A N 1
ATOM 615 C CA . GLU A 1 82 ? 20.895 10.860 28.772 1.00 33.29 83 GLU A CA 1
ATOM 616 C C . GLU A 1 82 ? 21.716 12.146 28.753 1.00 35.22 83 GLU A C 1
ATOM 617 O O . GLU A 1 82 ? 22.899 12.155 29.136 1.00 36.85 83 GLU A O 1
ATOM 623 N N . THR A 1 83 ? 21.072 13.232 28.340 1.00 36.72 84 THR A N 1
ATOM 624 C CA . THR A 1 83 ? 21.735 14.506 28.123 1.00 38.99 84 THR A CA 1
ATOM 625 C C . THR A 1 83 ? 21.529 15.364 29.363 1.00 40.98 84 THR A C 1
ATOM 626 O O . THR A 1 83 ? 20.462 15.940 29.548 1.00 41.90 84 THR A O 1
ATOM 630 N N . VAL A 1 84 ? 22.562 15.424 30.209 1.00 43.03 85 VAL A N 1
ATOM 631 C CA . VAL A 1 84 ? 22.485 16.011 31.561 1.00 44.96 85 VAL A CA 1
ATOM 632 C C . VAL A 1 84 ? 22.591 17.544 31.533 1.00 45.95 85 VAL A C 1
ATOM 633 O O . VAL A 1 84 ? 23.601 18.091 31.093 1.00 47.01 85 VAL A O 1
ATOM 637 N N . ILE A 1 85 ? 21.524 18.211 31.975 1.00 45.72 86 ILE A N 1
ATOM 638 C CA . ILE A 1 85 ? 21.446 19.673 32.022 1.00 46.20 86 ILE A CA 1
ATOM 639 C C . ILE A 1 85 ? 21.651 20.183 33.446 1.00 45.38 86 ILE A C 1
ATOM 640 O O . ILE A 1 85 ? 22.213 21.247 33.660 1.00 45.91 86 ILE A O 1
ATOM 645 N N . ASP A 1 86 ? 21.167 19.422 34.412 1.00 44.20 87 ASP A N 1
ATOM 646 C CA . ASP A 1 86 ? 21.300 19.782 35.806 1.00 43.72 87 ASP A CA 1
ATOM 647 C C . ASP A 1 86 ? 21.416 18.452 36.544 1.00 44.18 87 ASP A C 1
ATOM 648 O O . ASP A 1 86 ? 20.854 17.446 36.105 1.00 42.89 87 ASP A O 1
ATOM 653 N N . LYS A 1 87 ? 22.164 18.450 37.645 1.00 44.60 88 LYS A N 1
ATOM 654 C CA . LYS A 1 87 ? 22.340 17.229 38.428 1.00 44.87 88 LYS A CA 1
ATOM 655 C C . LYS A 1 87 ? 21.157 16.934 39.362 1.00 44.47 88 LYS A C 1
ATOM 656 O O . LYS A 1 87 ? 20.954 15.773 39.772 1.00 45.10 88 LYS A O 1
ATOM 662 N N . SER A 1 88 ? 20.361 17.977 39.634 1.00 42.81 89 SER A N 1
ATOM 663 C CA . SER A 1 88 ? 19.196 17.905 40.509 1.00 42.01 89 SER A CA 1
ATOM 664 C C . SER A 1 88 ? 17.840 18.124 39.798 1.00 41.03 89 SER A C 1
ATOM 665 O O . SER A 1 88 ? 16.905 17.311 39.957 1.00 40.93 89 SER A O 1
ATOM 668 N N . LYS A 1 89 ? 17.736 19.219 39.031 1.00 39.63 90 LYS A N 1
ATOM 669 C CA . LYS A 1 89 ? 16.491 19.633 38.365 1.00 37.58 90 LYS A CA 1
ATOM 670 C C . LYS A 1 89 ? 16.264 18.896 37.015 1.00 37.15 90 LYS A C 1
ATOM 671 O O .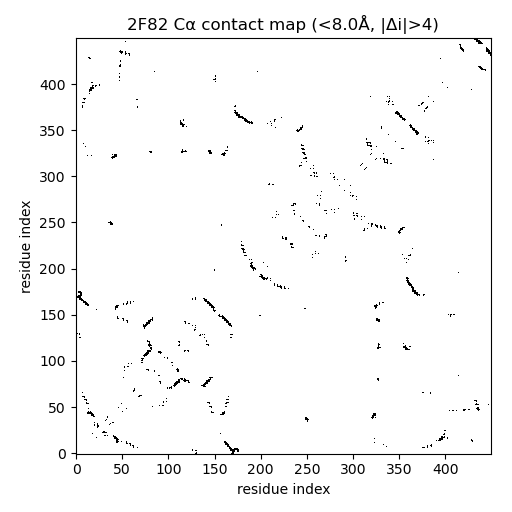 LYS A 1 89 ? 17.047 19.034 36.056 1.00 36.91 90 LYS A O 1
ATOM 677 N N . SER A 1 90 ? 15.176 18.131 36.959 1.00 35.74 91 SER A N 1
ATOM 678 C CA . SER A 1 90 ? 14.835 17.329 35.781 1.00 34.34 91 SER A CA 1
ATOM 679 C C . SER A 1 90 ? 14.438 18.148 34.552 1.00 33.86 91 SER A C 1
ATOM 680 O O . SER A 1 90 ? 13.920 19.278 34.652 1.00 31.95 91 SER A O 1
ATOM 683 N N . ILE A 1 91 ? 14.682 17.546 33.389 1.00 33.19 92 ILE A N 1
ATOM 684 C CA . ILE A 1 91 ? 14.149 18.049 32.131 1.00 33.67 92 ILE A CA 1
ATOM 685 C C . ILE A 1 91 ? 12.591 18.127 32.177 1.00 32.95 92 ILE A C 1
ATOM 686 O O . ILE A 1 91 ? 11.994 19.065 31.612 1.00 32.87 92 ILE A O 1
ATOM 691 N N . LYS A 1 92 ? 11.961 17.158 32.858 1.00 31.73 93 LYS A N 1
ATOM 692 C CA . LYS A 1 92 ? 10.498 17.154 33.049 1.00 31.62 93 LYS A CA 1
ATOM 693 C C . LYS A 1 92 ? 9.999 18.513 33.569 1.00 31.76 93 LYS A C 1
ATOM 694 O O . LYS A 1 92 ? 9.092 19.082 32.996 1.00 31.04 93 LYS A O 1
ATOM 700 N N . THR A 1 93 ? 10.630 19.034 34.631 1.00 31.95 94 THR A N 1
ATOM 701 C CA . THR A 1 93 ? 10.261 20.355 35.193 1.00 32.68 94 THR A CA 1
ATOM 702 C C . THR A 1 93 ? 10.277 21.496 34.165 1.00 33.67 94 THR A C 1
ATOM 703 O O . THR A 1 93 ? 9.377 22.320 34.151 1.00 34.24 94 THR A O 1
ATOM 707 N N . PHE A 1 94 ? 11.295 21.536 33.308 1.00 34.60 95 PHE A N 1
ATOM 708 C CA . PHE A 1 94 ? 11.342 22.538 32.234 1.00 35.50 95 PHE A CA 1
ATOM 709 C C . PHE A 1 94 ? 10.096 22.503 31.343 1.00 36.21 95 PHE A C 1
ATOM 710 O O . PHE A 1 94 ? 9.485 23.542 31.043 1.00 35.61 95 PHE A O 1
ATOM 718 N N . LEU A 1 95 ? 9.749 21.288 30.900 1.00 37.28 96 LEU A N 1
ATOM 719 C CA . LEU A 1 95 ? 8.567 21.035 30.064 1.00 38.71 96 LEU A CA 1
ATOM 720 C C . LEU A 1 95 ? 7.240 21.425 30.717 1.00 39.02 96 LEU A C 1
ATOM 721 O O . LEU A 1 95 ? 6.233 21.627 30.024 1.00 38.97 96 LEU A O 1
ATOM 726 N N . MET A 1 96 ? 7.215 21.490 32.049 1.00 39.35 97 MET A N 1
ATOM 727 C CA . MET A 1 96 ? 5.994 21.890 32.729 1.00 40.10 97 MET A CA 1
ATOM 728 C C . MET A 1 96 ? 5.516 23.295 32.349 1.00 41.85 97 MET A C 1
ATOM 729 O O . MET A 1 96 ? 4.309 23.562 32.436 1.00 41.35 97 MET A O 1
ATOM 734 N N . GLN A 1 97 ? 6.432 24.188 31.950 1.00 43.80 98 GLN A N 1
ATOM 735 C CA . GLN A 1 97 ? 5.998 25.524 31.439 1.00 47.33 98 GLN A CA 1
ATOM 736 C C . GLN A 1 97 ? 4.888 25.340 30.399 1.00 47.59 98 GLN A C 1
ATOM 737 O O . GLN A 1 97 ? 3.890 26.040 30.423 1.00 48.21 98 GLN A O 1
ATOM 743 N N . LEU A 1 98 ? 5.064 24.382 29.492 1.00 48.06 99 LEU A N 1
ATOM 744 C CA . LEU A 1 98 ? 4.055 24.122 28.468 1.00 48.99 99 LEU A CA 1
ATOM 745 C C . LEU A 1 98 ? 2.642 23.773 29.007 1.00 49.55 99 LEU A C 1
ATOM 746 O O . LEU A 1 98 ? 1.668 23.843 28.246 1.00 50.13 99 LEU A O 1
ATOM 751 N N . PHE A 1 99 ? 2.530 23.390 30.290 1.00 49.04 100 PHE A N 1
ATOM 752 C CA . PHE A 1 99 ? 1.227 23.081 30.922 1.00 49.48 100 PHE A CA 1
ATOM 753 C C . PHE A 1 99 ? 0.729 24.119 31.927 1.00 50.00 100 PHE A C 1
ATOM 754 O O . PHE A 1 99 ? -0.467 24.198 32.184 1.00 49.91 100 PHE A O 1
ATOM 762 N N . GLU A 1 100 ? 1.656 24.848 32.545 1.00 51.09 101 GLU A N 1
ATOM 763 C CA . GLU A 1 100 ? 1.335 25.878 33.543 1.00 52.28 101 GLU A CA 1
ATOM 764 C C . GLU A 1 100 ? 0.304 26.872 33.001 1.00 52.26 101 GLU A C 1
ATOM 765 O O . GLU A 1 100 ? -0.678 27.184 33.669 1.00 52.51 101 GLU A O 1
ATOM 771 N N . LYS A 1 101 ? 0.537 27.345 31.778 1.00 52.30 102 LYS A N 1
ATOM 772 C CA . LYS A 1 101 ? -0.374 28.244 31.050 1.00 52.55 102 LYS A CA 1
ATOM 773 C C . LYS A 1 101 ? -1.844 27.793 31.005 1.00 52.09 102 LYS A C 1
ATOM 774 O O . LYS A 1 101 ? -2.759 28.630 30.992 1.00 52.86 102 LYS A O 1
ATOM 780 N N . CYS A 1 102 ? -2.068 26.481 30.996 1.00 50.38 103 CYS A N 1
ATOM 781 C CA . CYS A 1 102 ? -3.416 25.915 31.120 1.00 49.75 103 CYS A CA 1
ATOM 782 C C . CYS A 1 102 ? -3.874 25.687 32.568 1.00 47.57 103 CYS A C 1
ATOM 783 O O . CYS A 1 102 ? -5.011 25.302 32.805 1.00 47.85 103 CYS A O 1
ATOM 786 N N . GLY A 1 103 ? -2.984 25.925 33.527 1.00 45.73 104 GLY A N 1
ATOM 787 C CA . GLY A 1 103 ? -3.264 25.657 34.943 1.00 43.35 104 GLY A CA 1
ATOM 788 C C . GLY A 1 103 ? -3.220 24.163 35.259 1.00 41.44 104 GLY A C 1
ATOM 789 O O . GLY A 1 103 ? -3.808 23.712 36.253 1.00 41.32 104 GLY A O 1
ATOM 790 N N . ASN A 1 104 ? -2.550 23.391 34.399 1.00 38.45 105 ASN A N 1
ATOM 791 C CA . ASN A 1 104 ? -2.428 21.961 34.614 1.00 35.71 105 ASN A CA 1
ATOM 792 C C . ASN A 1 104 ? -1.090 21.628 35.274 1.00 34.81 105 ASN A C 1
ATOM 793 O O . ASN A 1 104 ? -0.106 21.315 34.606 1.00 33.52 105 ASN A O 1
ATOM 798 N N . THR A 1 105 ? -1.086 21.695 36.601 1.00 33.88 106 THR A N 1
ATOM 799 C CA . THR A 1 105 ? 0.106 21.433 37.384 1.00 32.65 106 THR A CA 1
ATOM 800 C C . THR A 1 105 ? 0.011 20.100 38.129 1.00 31.82 106 THR A C 1
ATOM 801 O O . THR A 1 105 ? 1.037 19.595 38.590 1.00 30.56 106 THR A O 1
ATOM 805 N N . ASP A 1 106 ? -1.209 19.548 38.246 1.00 31.40 107 ASP A N 1
ATOM 806 C CA . ASP A 1 106 ? -1.392 18.208 38.790 1.00 30.99 107 ASP A CA 1
ATOM 807 C C . ASP A 1 106 ? -1.016 17.100 37.781 1.00 30.75 107 ASP A C 1
ATOM 808 O O . ASP A 1 106 ? -1.879 16.391 37.231 1.00 30.91 107 ASP A O 1
ATOM 813 N N . VAL A 1 107 ? 0.286 16.921 37.587 1.00 30.07 108 VAL A N 1
ATOM 814 C CA . VAL A 1 107 ? 0.804 16.021 36.563 1.00 30.07 108 VAL A CA 1
ATOM 815 C C . VAL A 1 107 ? 1.885 15.116 37.185 1.00 30.18 108 VAL A C 1
ATOM 816 O O . VAL A 1 107 ? 2.815 15.612 37.803 1.00 31.92 108 VAL A O 1
ATOM 820 N N . GLU A 1 108 ? 1.745 13.805 37.052 1.00 28.09 109 GLU A N 1
ATOM 821 C CA . GLU A 1 108 ? 2.778 12.897 37.502 1.00 27.74 109 GLU A CA 1
ATOM 822 C C . GLU A 1 108 ? 3.981 12.799 36.542 1.00 26.81 109 GLU A C 1
ATOM 823 O O . GLU A 1 108 ? 3.924 13.283 35.409 1.00 26.18 109 GLU A O 1
ATOM 829 N N . GLY A 1 109 ? 5.071 12.217 37.040 1.00 26.56 110 GLY A N 1
ATOM 830 C CA . GLY A 1 109 ? 6.243 11.863 36.217 1.00 27.28 110 GLY A CA 1
ATOM 831 C C . GLY A 1 109 ? 7.474 12.720 36.482 1.00 27.46 110 GLY A C 1
ATOM 832 O O . GLY A 1 109 ? 7.361 13.885 36.923 1.00 26.73 110 GLY A O 1
ATOM 833 N N . VAL A 1 110 ? 8.649 12.105 36.300 1.00 27.18 111 VAL A N 1
ATOM 834 C CA . VAL A 1 110 ? 9.914 12.838 36.298 1.00 28.01 111 VAL A CA 1
ATOM 835 C C . VAL A 1 110 ? 10.771 12.365 35.104 1.00 28.64 111 VAL A C 1
ATOM 836 O O . VAL A 1 110 ? 10.218 11.923 34.080 1.00 27.74 111 VAL A O 1
ATOM 840 N N . ASP A 1 111 ? 12.097 12.442 35.245 1.00 28.97 112 ASP A N 1
ATOM 841 C CA . ASP A 1 111 ? 13.043 11.875 34.274 1.00 29.32 112 ASP A CA 1
ATOM 842 C C . ASP A 1 111 ? 13.408 10.414 34.575 1.00 29.53 112 ASP A C 1
ATOM 843 O O . ASP A 1 111 ? 13.637 10.047 35.737 1.00 30.01 112 ASP A O 1
ATOM 848 N N . SER A 1 112 ? 13.474 9.595 33.531 1.00 29.62 113 SER A N 1
ATOM 849 C CA . SER A 1 112 ? 14.066 8.267 33.624 1.00 30.96 113 SER A CA 1
ATOM 850 C C . SER A 1 112 ? 15.433 8.279 32.972 1.00 32.09 113 SER A C 1
ATOM 851 O O . SER A 1 112 ? 15.618 8.846 31.876 1.00 32.20 113 SER A O 1
ATOM 854 N N . THR A 1 113 ? 16.381 7.613 33.629 1.00 32.40 114 THR A N 1
ATOM 855 C CA . THR A 1 113 ? 17.725 7.484 33.077 1.00 33.29 114 THR A CA 1
ATOM 856 C C . THR A 1 113 ? 18.369 6.099 33.189 1.00 32.56 114 THR A C 1
ATOM 857 O O . THR A 1 113 ? 18.440 5.505 34.268 1.00 32.27 114 THR A O 1
ATOM 861 N N . ASN A 1 114 ? 18.779 5.586 32.035 1.00 31.72 115 ASN A N 1
ATOM 862 C CA . ASN A 1 114 ? 19.979 4.781 31.900 1.00 31.74 115 ASN A CA 1
ATOM 863 C C . ASN A 1 114 ? 20.325 4.819 30.433 1.00 31.80 115 ASN A C 1
ATOM 864 O O . ASN A 1 114 ? 19.648 4.180 29.628 1.00 31.89 115 ASN A O 1
ATOM 869 N N . ALA A 1 115 ? 21.376 5.571 30.110 1.00 31.37 116 ALA A N 1
ATOM 870 C CA . ALA A 1 115 ? 21.919 5.661 28.759 1.00 30.62 116 ALA A CA 1
ATOM 871 C C . ALA A 1 115 ? 20.777 5.749 27.719 1.00 29.22 116 ALA A C 1
ATOM 872 O O . ALA A 1 115 ? 19.793 6.494 27.906 1.00 28.58 116 ALA A O 1
ATOM 874 N N . CYS A 1 116 ? 20.867 4.992 26.649 1.00 27.59 117 CYS A N 1
ATOM 875 C CA . CYS A 1 116 ? 19.865 5.097 25.573 1.00 27.72 117 CYS A CA 1
ATOM 876 C C . CYS A 1 116 ? 18.504 4.412 25.894 1.00 26.37 117 CYS A C 1
ATOM 877 O O . CYS A 1 116 ? 17.613 4.368 25.036 1.00 25.99 117 CYS A O 1
ATOM 880 N N . TYR A 1 117 ? 18.343 3.918 27.123 1.00 23.47 118 TYR A N 1
ATOM 881 C CA . TYR A 1 117 ? 17.139 3.168 27.511 1.00 23.10 118 TYR A CA 1
ATOM 882 C C . TYR A 1 117 ? 16.096 4.034 28.246 1.00 21.71 118 TYR A C 1
ATOM 883 O O . TYR A 1 117 ? 14.937 3.632 28.407 1.00 21.03 118 TYR A O 1
ATOM 892 N N . GLY A 1 118 ? 16.505 5.228 28.689 1.00 21.80 119 GLY A N 1
ATOM 893 C CA . GLY A 1 118 ? 15.613 6.125 29.444 1.00 21.49 119 GLY A CA 1
ATOM 894 C C . GLY A 1 118 ? 14.262 6.412 28.820 1.00 20.93 119 GLY A C 1
ATOM 895 O O . GLY A 1 118 ? 13.273 6.532 29.534 1.00 21.23 119 GLY A O 1
ATOM 896 N N . GLY A 1 119 ? 14.205 6.529 27.487 1.00 20.93 120 GLY A N 1
ATOM 897 C CA . GLY A 1 119 ? 12.928 6.815 26.809 1.00 20.57 120 GLY A CA 1
ATOM 898 C C . GLY A 1 119 ? 11.962 5.627 26.886 1.00 19.87 120 GLY A C 1
ATOM 899 O O . GLY A 1 119 ? 10.768 5.796 27.136 1.00 20.51 120 GLY A O 1
ATOM 900 N N . THR A 1 120 ? 12.481 4.424 26.644 1.00 19.13 121 THR A N 1
ATOM 901 C CA . THR A 1 120 ? 11.734 3.192 26.900 1.00 18.73 121 THR A CA 1
ATOM 902 C C . THR A 1 120 ? 11.206 3.067 28.338 1.00 18.92 121 THR A C 1
ATOM 903 O O . THR A 1 120 ? 10.012 2.770 28.528 1.00 18.83 121 THR A O 1
ATOM 907 N N . ALA A 1 121 ? 12.092 3.263 29.335 1.00 18.21 122 ALA A N 1
ATOM 908 C CA . ALA A 1 121 ? 11.682 3.161 30.735 1.00 18.95 122 ALA A CA 1
ATOM 909 C C . ALA A 1 121 ? 10.495 4.087 31.013 1.00 18.72 122 ALA A C 1
ATOM 910 O O . ALA A 1 121 ? 9.538 3.701 31.717 1.00 19.73 122 ALA A O 1
ATOM 912 N N . ALA A 1 122 ? 10.572 5.307 30.490 1.00 17.47 123 ALA A N 1
ATOM 913 C CA . ALA A 1 122 ? 9.477 6.263 30.649 1.00 18.12 123 ALA A CA 1
ATOM 914 C C . ALA A 1 122 ? 8.175 5.807 29.972 1.00 18.73 123 ALA A C 1
ATOM 915 O O . ALA A 1 122 ? 7.052 6.026 30.495 1.00 18.05 123 ALA A O 1
ATOM 917 N N . LEU A 1 123 ? 8.325 5.241 28.777 1.00 18.59 124 LEU A N 1
ATOM 918 C CA . LEU A 1 123 ? 7.195 4.805 27.971 1.00 19.00 124 LEU A CA 1
ATOM 919 C C . LEU A 1 123 ? 6.433 3.707 28.688 1.00 19.43 124 LEU A C 1
ATOM 920 O O . LEU A 1 123 ? 5.205 3.735 28.776 1.00 20.19 124 LEU A O 1
ATOM 925 N N . LEU A 1 124 ? 7.183 2.753 29.215 1.00 20.31 125 LEU A N 1
ATOM 926 C CA . LEU A 1 124 ? 6.617 1.649 29.951 1.00 20.28 125 LEU A CA 1
ATOM 927 C C . LEU A 1 124 ? 5.979 2.114 31.265 1.00 20.00 125 LEU A C 1
ATOM 928 O O . LEU A 1 124 ? 4.923 1.628 31.635 1.00 19.74 125 LEU A O 1
ATOM 933 N N . ASN A 1 125 ? 6.612 3.048 31.972 1.00 19.55 126 ASN A N 1
ATOM 934 C CA . ASN A 1 125 ? 6.026 3.587 33.211 1.00 19.34 126 ASN A CA 1
ATOM 935 C C . ASN A 1 125 ? 4.685 4.245 32.911 1.00 19.88 126 ASN A C 1
ATOM 936 O O . ASN A 1 125 ? 3.750 4.212 33.707 1.00 19.10 126 ASN A O 1
ATOM 941 N N . CYS A 1 126 ? 4.603 4.886 31.764 1.00 20.02 127 CYS A N 1
ATOM 942 C CA . CYS A 1 126 ? 3.409 5.632 31.410 1.00 21.18 127 CYS A CA 1
ATOM 943 C C . CYS A 1 126 ? 2.299 4.686 31.000 1.00 20.13 127 CYS A C 1
ATOM 944 O O . CYS A 1 126 ? 1.152 4.877 31.356 1.00 19.97 127 CYS A O 1
ATOM 947 N N . VAL A 1 127 ? 2.642 3.659 30.225 1.00 18.64 128 VAL A N 1
ATOM 948 C CA . VAL A 1 127 ? 1.657 2.633 29.915 1.00 18.37 128 VAL A CA 1
ATOM 949 C C . VAL A 1 127 ? 1.185 2.015 31.238 1.00 18.13 128 VAL A C 1
ATOM 950 O O . VAL A 1 127 ? -0.001 1.886 31.455 1.00 17.91 128 VAL A O 1
ATOM 954 N N . ASN A 1 128 ? 2.108 1.635 32.124 1.00 17.10 129 ASN A N 1
ATOM 955 C CA . ASN A 1 128 ? 1.674 1.025 33.396 1.00 17.05 129 ASN A CA 1
ATOM 956 C C . ASN A 1 128 ? 0.778 2.012 34.188 1.00 17.63 129 ASN A C 1
ATOM 957 O O . ASN A 1 128 ? -0.202 1.596 34.830 1.00 17.37 129 ASN A O 1
ATOM 962 N N . TRP A 1 129 ? 1.091 3.309 34.124 1.00 16.51 130 TRP A N 1
ATOM 963 C CA . TRP A 1 129 ? 0.278 4.304 34.852 1.00 17.97 130 TRP A CA 1
ATOM 964 C C . TRP A 1 129 ? -1.196 4.313 34.365 1.00 19.79 130 TRP A C 1
ATOM 965 O O . TRP A 1 129 ? -2.126 4.266 35.191 1.00 20.45 130 TRP A O 1
ATOM 976 N N . VAL A 1 130 ? -1.393 4.325 33.044 1.00 20.65 131 VAL A N 1
ATOM 977 C CA . VAL A 1 130 ? -2.722 4.203 32.415 1.00 21.31 131 VAL A CA 1
ATOM 978 C C . VAL A 1 130 ? -3.487 2.972 32.862 1.00 21.50 131 VAL A C 1
ATOM 979 O O . VAL A 1 130 ? -4.687 3.065 33.127 1.00 22.86 131 VAL A O 1
ATOM 983 N N . GLU A 1 131 ? -2.803 1.828 32.961 1.00 21.51 132 GLU A N 1
ATOM 984 C CA . GLU A 1 131 ? -3.416 0.562 33.435 1.00 21.51 132 GLU A CA 1
ATOM 985 C C . GLU A 1 131 ? -3.571 0.435 34.937 1.00 22.48 132 GLU A C 1
ATOM 986 O O . GLU A 1 131 ? -4.128 -0.551 35.403 1.00 22.84 132 GLU A O 1
ATOM 992 N N . SER A 1 132 ? -3.094 1.422 35.709 1.00 21.59 133 SER A N 1
ATOM 993 C CA . SER A 1 132 ? -3.021 1.295 37.171 1.00 21.86 133 SER A CA 1
ATOM 994 C C . SER A 1 132 ? -4.302 1.799 37.849 1.00 22.69 133 SER A C 1
ATOM 995 O O . SER A 1 132 ? -5.147 2.460 37.211 1.00 22.63 133 SER A O 1
ATOM 998 N N . ASN A 1 133 ? -4.446 1.476 39.137 1.00 22.85 134 ASN A N 1
ATOM 999 C CA . ASN A 1 133 ? -5.556 1.982 39.938 1.00 24.42 134 ASN A CA 1
ATOM 1000 C C . ASN A 1 133 ? -5.531 3.469 40.125 1.00 24.60 134 ASN A C 1
ATOM 1001 O O . ASN A 1 133 ? -6.583 4.033 40.357 1.00 24.48 134 ASN A O 1
ATOM 1006 N N . SER A 1 134 ? -4.345 4.088 40.018 1.00 22.81 135 SER A N 1
ATOM 1007 C CA . SER A 1 134 ? -4.193 5.548 40.140 1.00 23.22 135 SER A CA 1
ATOM 1008 C C . SER A 1 134 ? -4.523 6.357 38.876 1.00 23.26 135 SER A C 1
ATOM 1009 O O . SER A 1 134 ? -4.536 7.581 38.909 1.00 24.16 135 SER A O 1
ATOM 1012 N N . TRP A 1 135 ? -4.833 5.699 37.768 1.00 23.11 136 TRP A N 1
ATOM 1013 C CA . TRP A 1 135 ? -5.113 6.427 36.545 1.00 22.82 136 TRP A CA 1
ATOM 1014 C C . TRP A 1 135 ? -6.318 7.342 36.731 1.00 24.24 136 TRP A C 1
ATOM 1015 O O . TRP A 1 135 ? -7.321 6.940 37.295 1.00 24.17 136 TRP A O 1
ATOM 1026 N N . ASP A 1 136 ? -6.221 8.577 36.247 1.00 25.20 137 ASP A N 1
ATOM 1027 C CA . ASP A 1 136 ? -7.328 9.508 36.400 1.00 26.05 137 ASP A CA 1
ATOM 1028 C C . ASP A 1 136 ? -8.079 9.730 35.083 1.00 26.78 137 ASP A C 1
ATOM 1029 O O . ASP A 1 136 ? -8.885 10.651 34.990 1.00 26.69 137 ASP A O 1
ATOM 1034 N N . GLY A 1 137 ? -7.809 8.902 34.075 1.00 25.48 138 GLY A N 1
ATOM 1035 C CA . GLY A 1 137 ? -8.553 8.991 32.830 1.00 26.41 138 GLY A CA 1
ATOM 1036 C C . GLY A 1 137 ? -7.902 9.922 31.804 1.00 26.41 138 GLY A C 1
ATOM 1037 O O . GLY A 1 137 ? -8.392 10.019 30.689 1.00 27.43 138 GLY A O 1
ATOM 1038 N N . ARG A 1 138 ? -6.798 10.588 32.161 1.00 25.13 139 ARG A N 1
ATOM 1039 C CA . ARG A 1 138 ? -6.130 11.497 31.233 1.00 24.84 139 ARG A CA 1
ATOM 1040 C C . ARG A 1 138 ? -4.988 10.796 30.447 1.00 23.79 139 ARG A C 1
ATOM 1041 O O . ARG A 1 138 ? -4.572 9.695 30.785 1.00 23.35 139 ARG A O 1
ATOM 1049 N N . TYR A 1 139 ? -4.482 11.480 29.426 1.00 22.97 140 TYR A N 1
ATOM 1050 C CA . TYR A 1 139 ? -3.372 11.037 28.620 1.00 23.29 140 TYR A CA 1
ATOM 1051 C C . TYR A 1 139 ? -2.034 10.987 29.366 1.00 22.37 140 TYR A C 1
ATOM 1052 O O . TYR A 1 139 ? -1.764 11.796 30.256 1.00 22.25 140 TYR A O 1
ATOM 1061 N N . GLY A 1 140 ? -1.191 10.032 29.001 1.00 21.33 141 GLY A N 1
ATOM 1062 C CA . GLY A 1 140 ? 0.234 10.130 29.362 1.00 20.14 141 GLY A CA 1
ATOM 1063 C C . GLY A 1 140 ? 0.978 10.749 28.213 1.00 20.12 141 GLY A C 1
ATOM 1064 O O . GLY A 1 140 ? 0.549 10.631 27.081 1.00 20.32 141 GLY A O 1
ATOM 1065 N N . LEU A 1 141 ? 2.095 11.418 28.494 1.00 20.90 142 LEU A N 1
ATOM 1066 C CA . LEU A 1 141 ? 2.919 12.025 27.449 1.00 21.48 142 LEU A CA 1
ATOM 1067 C C . LEU A 1 141 ? 4.382 11.716 27.706 1.00 21.11 142 LEU A C 1
ATOM 1068 O O . LEU A 1 141 ? 4.933 12.033 28.764 1.00 20.38 142 LEU A O 1
ATOM 1073 N N . VAL A 1 142 ? 5.008 11.058 26.749 1.00 20.35 143 VAL A N 1
ATOM 1074 C CA . VAL A 1 142 ? 6.387 10.636 26.930 1.00 20.98 143 VAL A CA 1
ATOM 1075 C C . VAL A 1 142 ? 7.240 11.452 25.968 1.00 21.47 143 VAL A C 1
ATOM 1076 O O . VAL A 1 142 ? 6.891 11.583 24.781 1.00 22.23 143 VAL A O 1
ATOM 1080 N N . ILE A 1 143 ? 8.350 11.976 26.463 1.00 21.48 144 ILE A N 1
ATOM 1081 C CA . ILE A 1 143 ? 9.344 12.645 25.621 1.00 22.48 144 ILE A CA 1
ATOM 1082 C C . ILE A 1 143 ? 10.648 11.876 25.675 1.00 22.54 144 ILE A C 1
ATOM 1083 O O . ILE A 1 143 ? 11.112 11.512 26.758 1.00 23.27 144 ILE A O 1
ATOM 1088 N N . CYS A 1 144 ? 11.202 11.577 24.499 1.00 22.43 145 CYS A N 1
ATOM 1089 C CA . CYS A 1 144 ? 12.594 11.119 24.381 1.00 23.30 145 CYS A CA 1
ATOM 1090 C C . CYS A 1 144 ? 13.374 12.236 23.705 1.00 22.98 145 CYS A C 1
ATOM 1091 O O . CYS A 1 144 ? 12.982 12.671 22.641 1.00 23.09 145 CYS A O 1
ATOM 1094 N N . THR A 1 145 ? 14.473 12.693 24.299 1.00 23.73 146 THR A N 1
ATOM 1095 C CA . THR A 1 145 ? 15.208 13.838 23.701 1.00 24.07 146 THR A CA 1
ATOM 1096 C C . THR A 1 145 ? 16.680 13.664 23.974 1.00 24.50 146 THR A C 1
ATOM 1097 O O . THR A 1 145 ? 17.081 13.256 25.071 1.00 22.66 146 THR A O 1
ATOM 1101 N N . ASP A 1 146 ? 17.506 13.900 22.954 1.00 25.22 147 ASP A N 1
ATOM 1102 C CA . ASP A 1 146 ? 18.948 13.749 23.148 1.00 26.45 147 ASP A CA 1
ATOM 1103 C C . ASP A 1 146 ? 19.693 14.514 22.071 1.00 27.36 147 ASP A C 1
ATOM 1104 O O . ASP A 1 146 ? 19.187 14.716 20.983 1.00 26.07 147 ASP A O 1
ATOM 1109 N N . SER A 1 147 ? 20.883 14.978 22.431 1.00 29.75 148 SER A N 1
ATOM 1110 C CA . SER A 1 147 ? 21.792 15.605 21.489 1.00 32.96 148 SER A CA 1
ATOM 1111 C C . SER A 1 147 ? 23.209 15.378 21.989 1.00 35.13 148 SER A C 1
ATOM 1112 O O . SER A 1 147 ? 23.546 15.693 23.137 1.00 35.56 148 SER A O 1
ATOM 1115 N N . ALA A 1 148 ? 24.050 14.840 21.124 1.00 37.53 149 ALA A N 1
ATOM 1116 C CA . ALA A 1 148 ? 25.476 14.790 21.415 1.00 39.32 149 ALA A CA 1
ATOM 1117 C C . ALA A 1 148 ? 26.182 14.492 20.119 1.00 40.63 149 ALA A C 1
ATOM 1118 O O . ALA A 1 148 ? 25.876 13.508 19.446 1.00 39.42 149 ALA A O 1
ATOM 1120 N N . VAL A 1 149 ? 27.090 15.390 19.744 1.00 42.64 150 VAL A N 1
ATOM 1121 C CA . VAL A 1 149 ? 28.088 15.089 18.707 1.00 43.97 150 VAL A CA 1
ATOM 1122 C C . VAL A 1 149 ? 29.481 15.451 19.293 1.00 45.65 150 VAL A C 1
ATOM 1123 O O . VAL A 1 149 ? 29.729 16.608 19.655 1.00 44.63 150 VAL A O 1
ATOM 1127 N N . TYR A 1 150 ? 30.355 14.448 19.436 1.00 47.27 151 TYR A N 1
ATOM 1128 C CA . TYR A 1 150 ? 31.715 14.696 19.917 1.00 49.23 151 TYR A CA 1
ATOM 1129 C C . TYR A 1 150 ? 32.445 15.581 18.909 1.00 49.70 151 TYR A C 1
ATOM 1130 O O . TYR A 1 150 ? 32.474 15.271 17.720 1.00 49.49 151 TYR A O 1
ATOM 1139 N N . ALA A 1 151 ? 32.985 16.701 19.389 1.00 50.17 152 ALA A N 1
ATOM 1140 C CA . ALA A 1 151 ? 33.632 17.709 18.539 1.00 50.49 152 ALA A CA 1
ATOM 1141 C C . ALA A 1 151 ? 34.859 17.179 17.800 1.00 50.85 152 ALA A C 1
ATOM 1142 O O . ALA A 1 151 ? 35.167 17.638 16.695 1.00 51.08 152 ALA A O 1
ATOM 1144 N N . GLU A 1 152 ? 35.557 16.226 18.416 1.00 51.30 153 GLU A N 1
ATOM 1145 C CA . GLU A 1 152 ? 36.720 15.580 17.797 1.00 52.88 153 GLU A CA 1
ATOM 1146 C C . GLU A 1 152 ? 36.700 14.061 18.006 1.00 52.41 153 GLU A C 1
ATOM 1147 O O . GLU A 1 152 ? 35.789 13.521 18.658 1.00 51.54 153 GLU A O 1
ATOM 1153 N N . GLY A 1 153 ? 37.701 13.375 17.454 1.00 52.60 154 GLY A N 1
ATOM 1154 C CA . GLY A 1 153 ? 37.879 11.943 17.697 1.00 52.23 154 GLY A CA 1
ATOM 1155 C C . GLY A 1 153 ? 37.028 11.092 16.770 1.00 51.73 154 GLY A C 1
ATOM 1156 O O . GLY A 1 153 ? 36.219 11.633 16.013 1.00 51.69 154 GLY A O 1
ATOM 1157 N N . PRO A 1 154 ? 37.181 9.751 16.851 1.00 51.40 155 PRO A N 1
ATOM 1158 C CA . PRO A 1 154 ? 36.602 8.751 15.941 1.00 50.77 155 PRO A CA 1
ATOM 1159 C C . PRO A 1 154 ? 35.093 8.548 16.100 1.00 49.71 155 PRO A C 1
ATOM 1160 O O . PRO A 1 154 ? 34.455 7.879 15.263 1.00 50.23 155 PRO A O 1
ATOM 1164 N N . ALA A 1 155 ? 34.541 9.100 17.169 1.00 48.23 156 ALA A N 1
ATOM 1165 C CA . ALA A 1 155 ? 33.126 8.968 17.465 1.00 46.74 156 ALA A CA 1
ATOM 1166 C C . ALA A 1 155 ? 32.268 10.114 16.900 1.00 45.07 156 ALA A C 1
ATOM 1167 O O . ALA A 1 155 ? 31.045 10.025 16.935 1.00 44.95 156 ALA A O 1
ATOM 1169 N N . ARG A 1 156 ? 32.908 11.168 16.389 1.00 43.39 157 ARG A N 1
ATOM 1170 C CA . ARG A 1 156 ? 32.219 12.307 15.775 1.00 42.01 157 ARG A CA 1
ATOM 1171 C C . ARG A 1 156 ? 31.176 11.965 14.673 1.00 40.61 157 ARG A C 1
ATOM 1172 O O . ARG A 1 156 ? 30.084 12.579 14.644 1.00 40.00 157 ARG A O 1
ATOM 1180 N N . PRO A 1 157 ? 31.513 11.041 13.739 1.00 38.69 158 PRO A N 1
ATOM 1181 C CA . PRO A 1 157 ? 30.500 10.682 12.743 1.00 37.57 158 PRO A CA 1
ATOM 1182 C C . PRO A 1 157 ? 29.251 9.971 13.274 1.00 36.08 158 PRO A C 1
ATOM 1183 O O . PRO A 1 157 ? 28.247 9.932 12.569 1.00 35.13 158 PRO A O 1
ATOM 1187 N N . THR A 1 158 ? 29.309 9.427 14.495 1.00 35.43 159 THR A N 1
ATOM 1188 C CA . THR A 1 158 ? 28.175 8.743 15.093 1.00 34.52 159 THR A CA 1
ATOM 1189 C C . THR A 1 158 ? 27.345 9.651 16.004 1.00 33.31 159 THR A C 1
ATOM 1190 O O . THR A 1 158 ? 26.800 9.152 16.983 1.00 32.95 159 THR A O 1
ATOM 1194 N N . GLY A 1 159 ? 27.256 10.951 15.707 1.00 31.03 160 GLY A N 1
ATOM 1195 C CA . GLY A 1 159 ? 26.438 11.873 16.500 1.00 29.15 160 GLY A CA 1
ATOM 1196 C C . GLY A 1 159 ? 25.039 11.998 15.931 1.00 27.92 160 GLY A C 1
ATOM 1197 O O . GLY A 1 159 ? 24.716 11.356 14.902 1.00 28.05 160 GLY A O 1
ATOM 1198 N N . GLY A 1 160 ? 24.204 12.816 16.580 1.00 25.85 161 GLY A N 1
ATOM 1199 C CA . GLY A 1 160 ? 22.861 13.142 16.087 1.00 23.94 161 GLY A CA 1
ATOM 1200 C C . GLY A 1 160 ? 22.055 13.850 17.164 1.00 24.48 161 GLY A C 1
ATOM 1201 O O . GLY A 1 160 ? 22.556 14.058 18.270 1.00 23.62 161 GLY A O 1
ATOM 1202 N N . ALA A 1 161 ? 20.808 14.202 16.845 1.00 24.07 162 ALA A N 1
ATOM 1203 C CA . ALA A 1 161 ? 19.934 14.925 17.772 1.00 25.03 162 ALA A CA 1
ATOM 1204 C C . ALA A 1 161 ? 18.503 14.750 17.344 1.00 24.85 162 ALA A C 1
ATOM 1205 O O . ALA A 1 161 ? 18.209 14.816 16.155 1.00 24.54 162 ALA A O 1
ATOM 1207 N N . ALA A 1 162 ? 17.616 14.544 18.316 1.00 24.06 163 ALA A N 1
ATOM 1208 C CA . ALA A 1 162 ? 16.175 14.630 18.063 1.00 23.86 163 ALA A CA 1
ATOM 1209 C C . ALA A 1 162 ? 15.409 14.606 19.352 1.00 23.48 163 ALA A C 1
ATOM 1210 O O . ALA A 1 162 ? 15.964 14.255 20.391 1.00 23.71 163 ALA A O 1
ATOM 1212 N N . ALA A 1 163 ? 14.145 15.004 19.264 1.00 23.73 164 ALA A N 1
ATOM 1213 C CA . ALA A 1 163 ? 13.140 14.791 20.309 1.00 23.64 164 ALA A CA 1
ATOM 1214 C C . ALA A 1 163 ? 11.931 14.134 19.661 1.00 23.68 164 ALA A C 1
ATOM 1215 O O . ALA A 1 163 ? 11.554 14.503 18.549 1.00 23.74 164 ALA A O 1
ATOM 1217 N N . ILE A 1 164 ? 11.367 13.135 20.348 1.00 23.61 165 ILE A N 1
ATOM 1218 C CA . ILE A 1 164 ? 10.108 12.500 19.968 1.00 23.29 165 ILE A CA 1
ATOM 1219 C C . ILE A 1 164 ? 9.101 12.672 21.129 1.00 23.54 165 ILE A C 1
ATOM 1220 O O . ILE A 1 164 ? 9.469 12.569 22.292 1.00 22.36 165 ILE A O 1
ATOM 1225 N N . ALA A 1 165 ? 7.849 12.975 20.806 1.00 24.29 1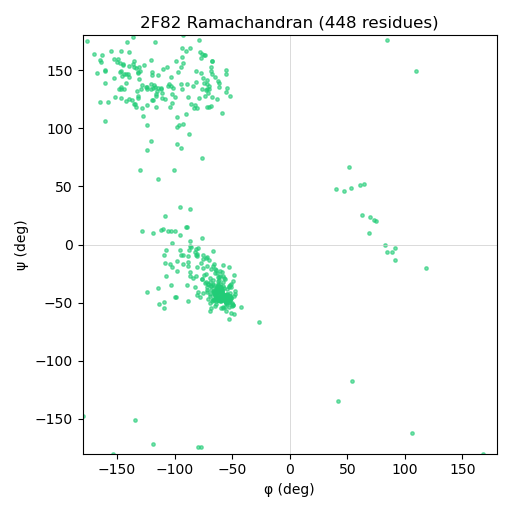66 ALA A N 1
ATOM 1226 C CA . ALA A 1 165 ? 6.794 13.022 21.827 1.00 24.36 166 ALA A CA 1
ATOM 1227 C C . ALA A 1 165 ? 5.749 11.971 21.490 1.00 23.90 166 ALA A C 1
ATOM 1228 O O . ALA A 1 165 ? 5.388 11.802 20.321 1.00 25.02 166 ALA A O 1
ATOM 1230 N N . MET A 1 166 ? 5.292 11.246 22.509 1.00 23.18 167 MET A N 1
ATOM 1231 C CA . MET A 1 166 ? 4.314 10.148 22.314 1.00 22.87 167 MET A CA 1
ATOM 1232 C C . MET A 1 166 ? 3.203 10.320 23.326 1.00 21.89 167 MET A C 1
ATOM 1233 O O . MET A 1 166 ? 3.464 10.444 24.510 1.00 19.86 167 MET A O 1
ATOM 1238 N N . LEU A 1 167 ? 1.971 10.326 22.833 1.00 21.75 168 LEU A N 1
ATOM 1239 C CA . LEU A 1 167 ? 0.767 10.393 23.666 1.00 21.46 168 LEU A CA 1
ATOM 1240 C C . LEU A 1 167 ? 0.294 8.964 23.919 1.00 21.22 168 LEU A C 1
ATOM 1241 O O . LEU A 1 167 ? 0.198 8.162 22.974 1.00 20.07 168 LEU A O 1
ATOM 1246 N N . ILE A 1 168 ? -0.024 8.668 25.181 1.00 20.63 169 ILE A N 1
ATOM 1247 C CA . ILE A 1 168 ? -0.270 7.316 25.654 1.00 20.35 169 ILE A CA 1
ATOM 1248 C C . ILE A 1 168 ? -1.691 7.268 26.201 1.00 21.83 169 ILE A C 1
ATOM 1249 O O . ILE A 1 168 ? -2.116 8.161 26.935 1.00 21.75 169 ILE A O 1
ATOM 1254 N N . GLY A 1 169 ? -2.442 6.244 25.829 1.00 22.51 170 GLY A N 1
ATOM 1255 C CA . GLY A 1 169 ? -3.808 6.128 26.323 1.00 23.58 170 GLY A CA 1
ATOM 1256 C C . GLY A 1 169 ? -4.440 4.826 25.844 1.00 23.94 170 GLY A C 1
ATOM 1257 O O . GLY A 1 169 ? -3.861 4.132 25.042 1.00 24.20 170 GLY A O 1
ATOM 1258 N N . PRO A 1 170 ? -5.661 4.534 26.310 1.00 25.05 171 PRO A N 1
ATOM 1259 C CA . PRO A 1 170 ? -6.401 3.323 25.981 1.00 25.43 171 PRO A CA 1
ATOM 1260 C C . PRO A 1 170 ? -6.920 3.408 24.549 1.00 27.14 171 PRO A C 1
ATOM 1261 O O . PRO A 1 170 ? -6.906 4.492 23.933 1.00 26.72 171 PRO A O 1
ATOM 1265 N N . ASP A 1 171 ? -7.298 2.260 23.994 1.00 28.25 172 ASP A N 1
ATOM 1266 C CA . ASP A 1 171 ? -7.909 2.221 22.659 1.00 29.30 172 ASP A CA 1
ATOM 1267 C C . ASP A 1 171 ? -6.979 2.760 21.564 1.00 28.67 172 ASP A C 1
ATOM 1268 O O . ASP A 1 171 ? -7.367 3.623 20.770 1.00 30.15 172 ASP A O 1
ATOM 1273 N N . ALA A 1 172 ? -5.747 2.250 21.519 1.00 26.90 173 ALA A N 1
ATOM 1274 C CA . ALA A 1 172 ? -4.691 2.878 20.727 1.00 25.27 173 ALA A CA 1
ATOM 1275 C C . ALA A 1 172 ? -4.556 2.153 19.401 1.00 24.38 173 ALA A C 1
ATOM 1276 O O . ALA A 1 172 ? -4.980 1.015 19.294 1.00 24.78 173 ALA A O 1
ATOM 1278 N N . PRO A 1 173 ? -3.988 2.817 18.381 1.00 23.77 174 PRO A N 1
ATOM 1279 C CA . PRO A 1 173 ? -3.628 2.100 17.149 1.00 23.58 174 PRO A CA 1
ATOM 1280 C C . PRO A 1 173 ? -2.354 1.287 17.285 1.00 23.58 174 PRO A C 1
ATOM 1281 O O . PRO A 1 173 ? -2.065 0.437 16.436 1.00 23.82 174 PRO A O 1
ATOM 1285 N N . ILE A 1 174 ? -1.588 1.581 18.332 1.00 22.77 175 ILE A N 1
ATOM 1286 C CA . ILE A 1 174 ? -0.321 0.920 18.590 1.00 23.41 175 ILE A CA 1
ATOM 1287 C C . ILE A 1 174 ? -0.418 0.323 20.000 1.00 22.56 175 ILE A C 1
ATOM 1288 O O . ILE A 1 174 ? -0.306 1.048 20.989 1.00 22.82 175 ILE A O 1
ATOM 1293 N N . VAL A 1 175 ? -0.640 -0.982 20.096 1.00 22.09 176 VAL A N 1
ATOM 1294 C CA . VAL A 1 175 ? -1.031 -1.587 21.370 1.00 22.39 176 VAL A CA 1
ATOM 1295 C C . VAL A 1 175 ? 0.095 -2.453 21.893 1.00 23.23 176 VAL A C 1
ATOM 1296 O O . VAL A 1 175 ? 0.684 -3.261 21.172 1.00 22.62 176 VAL A O 1
ATOM 1300 N N . PHE A 1 176 ? 0.437 -2.236 23.157 1.00 23.35 177 PHE A N 1
ATOM 1301 C CA . PHE A 1 176 ? 1.422 -3.081 23.812 1.00 23.27 177 PHE A CA 1
ATOM 1302 C C . PHE A 1 176 ? 0.866 -4.479 23.988 1.00 23.61 177 PHE A C 1
ATOM 1303 O O . PHE A 1 176 ? -0.245 -4.649 24.508 1.00 23.08 177 PHE A O 1
ATOM 1311 N N . GLU A 1 177 ? 1.609 -5.485 23.513 1.00 23.87 178 GLU A N 1
ATOM 1312 C CA . GLU A 1 177 ? 1.271 -6.874 23.829 1.00 23.91 178 GLU A CA 1
ATOM 1313 C C . GLU A 1 177 ? 1.991 -7.112 25.116 1.00 22.97 178 GLU A C 1
ATOM 1314 O O . GLU A 1 177 ? 3.159 -7.432 25.119 1.00 22.28 178 GLU A O 1
ATOM 1320 N N . SER A 1 178 ? 1.272 -6.926 26.210 1.00 23.99 179 SER A N 1
ATOM 1321 C CA . SER A 1 178 ? 1.849 -6.647 27.517 1.00 25.92 179 SER A CA 1
ATOM 1322 C C . SER A 1 178 ? 2.756 -7.710 28.072 1.00 25.57 179 SER A C 1
ATOM 1323 O O . SER A 1 178 ? 3.703 -7.381 28.755 1.00 25.81 179 SER A O 1
ATOM 1326 N N . LYS A 1 179 ? 2.474 -8.981 27.789 1.00 25.02 180 LYS A N 1
ATOM 1327 C CA . LYS A 1 179 ? 3.257 -10.060 28.365 1.00 25.54 180 LYS A CA 1
ATOM 1328 C C . LYS A 1 179 ? 4.395 -10.534 27.449 1.00 24.75 180 LYS A C 1
ATOM 1329 O O . LYS A 1 179 ? 5.287 -11.295 27.853 1.00 23.48 180 LYS A O 1
ATOM 1335 N N . LEU A 1 180 ? 4.386 -10.034 26.229 1.00 23.73 181 LEU A N 1
ATOM 1336 C CA . LEU A 1 180 ? 5.313 -10.496 25.218 1.00 24.92 181 LEU A CA 1
ATOM 1337 C C . LEU A 1 180 ? 6.527 -9.560 25.206 1.00 23.83 181 LEU A C 1
ATOM 1338 O O . LEU A 1 180 ? 6.610 -8.644 24.385 1.00 23.26 181 LEU A O 1
ATOM 1343 N N . ARG A 1 181 ? 7.450 -9.829 26.129 1.00 24.48 182 ARG A N 1
ATOM 1344 C CA . ARG A 1 181 ? 8.683 -9.078 26.326 1.00 24.49 182 ARG A CA 1
ATOM 1345 C C . ARG A 1 181 ? 9.705 -9.825 27.131 1.00 23.84 182 ARG A C 1
ATOM 1346 O O . ARG A 1 181 ? 9.410 -10.771 27.862 1.00 24.38 182 ARG A O 1
ATOM 1354 N N . GLY A 1 182 ? 10.918 -9.337 27.032 1.00 22.59 183 GLY A N 1
ATOM 1355 C CA . GLY A 1 182 ? 11.954 -9.819 27.865 1.00 21.75 183 GLY A CA 1
ATOM 1356 C C . GLY A 1 182 ? 12.974 -8.733 28.051 1.00 21.26 183 GLY A C 1
ATOM 1357 O O . GLY A 1 182 ? 13.262 -7.994 27.113 1.00 20.62 183 GLY A O 1
ATOM 1358 N N . SER A 1 183 ? 13.530 -8.675 29.261 1.00 21.11 184 SER A N 1
ATOM 1359 C CA . SER A 1 183 ? 14.496 -7.648 29.642 1.00 21.94 184 SER A CA 1
ATOM 1360 C C . SER A 1 183 ? 15.802 -8.317 30.060 1.00 22.16 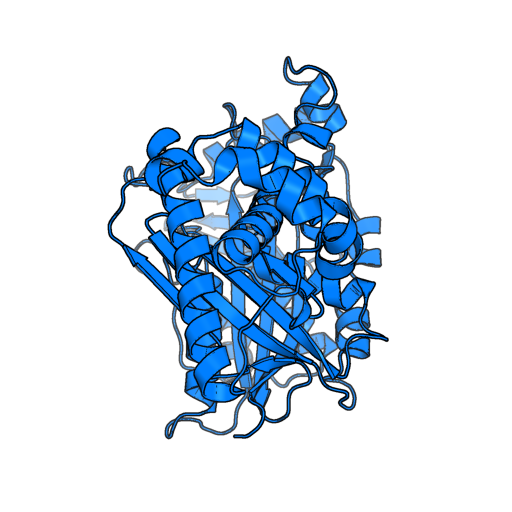184 SER A C 1
ATOM 1361 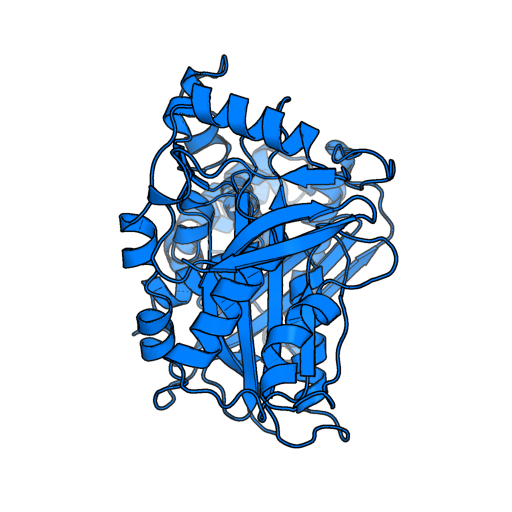O O . SER A 1 183 ? 15.823 -9.504 30.373 1.00 21.69 184 SER A O 1
ATOM 1364 N N . HIS A 1 184 ? 16.884 -7.543 30.013 1.00 22.03 185 HIS A N 1
ATOM 1365 C CA . HIS A 1 184 ? 18.182 -7.966 30.494 1.00 22.85 185 HIS A CA 1
ATOM 1366 C C . HIS A 1 184 ? 18.886 -6.753 31.053 1.00 23.74 185 HIS A C 1
ATOM 1367 O O . HIS A 1 184 ? 19.033 -5.738 30.374 1.00 22.89 185 HIS A O 1
ATOM 1374 N N . MET A 1 185 ? 19.324 -6.865 32.295 1.00 25.61 186 MET A N 1
ATOM 1375 C CA . MET A 1 185 ? 19.971 -5.779 32.994 1.00 28.33 186 MET A CA 1
ATOM 1376 C C . MET A 1 185 ? 21.083 -6.391 33.788 1.00 29.28 186 MET A C 1
ATOM 1377 O O . MET A 1 185 ? 20.961 -7.535 34.279 1.00 29.16 186 MET A O 1
ATOM 1382 N N . ALA A 1 186 ? 22.156 -5.621 33.925 1.00 30.72 187 ALA A N 1
ATOM 1383 C CA . ALA A 1 186 ? 23.420 -6.117 34.465 1.00 32.26 187 ALA A CA 1
ATOM 1384 C C . ALA A 1 186 ? 24.313 -4.952 34.845 1.00 33.27 187 ALA A C 1
ATOM 1385 O O . ALA A 1 186 ? 24.136 -3.821 34.346 1.00 33.17 187 ALA A O 1
ATOM 1387 N N . HIS A 1 187 ? 25.267 -5.229 35.731 1.00 34.63 188 HIS A N 1
ATOM 1388 C CA . HIS A 1 187 ? 26.291 -4.264 36.091 1.00 35.88 188 HIS A CA 1
ATOM 1389 C C . HIS A 1 187 ? 27.508 -4.470 35.199 1.00 36.59 188 HIS A C 1
ATOM 1390 O O . HIS A 1 187 ? 28.269 -5.420 35.395 1.00 35.97 188 HIS A O 1
ATOM 1397 N N . VAL A 1 188 ? 27.681 -3.583 34.221 1.00 37.16 189 VAL A N 1
ATOM 1398 C CA . VAL A 1 188 ? 28.868 -3.619 33.355 1.00 38.78 189 VAL A CA 1
ATOM 1399 C C . VAL A 1 188 ? 29.455 -2.228 33.156 1.00 39.32 189 VAL A C 1
ATOM 1400 O O . VAL A 1 188 ? 28.772 -1.205 33.295 1.00 40.11 189 VAL A O 1
ATOM 1404 N N . TYR A 1 189 ? 30.727 -2.207 32.808 1.00 39.91 190 TYR A N 1
ATOM 1405 C CA . TYR A 1 189 ? 31.423 -0.983 32.493 1.00 39.85 190 TYR A CA 1
ATOM 1406 C C . TYR A 1 189 ? 31.821 -0.985 31.012 1.00 40.47 190 TYR A C 1
ATOM 1407 O O . TYR A 1 189 ? 32.997 -0.831 30.669 1.00 41.46 190 TYR A O 1
ATOM 1416 N N . ASP A 1 190 ? 30.822 -1.142 30.146 1.00 40.51 191 ASP A N 1
ATOM 1417 C CA . ASP A 1 190 ? 31.025 -1.179 28.696 1.00 41.64 191 ASP A CA 1
ATOM 1418 C C . ASP A 1 190 ? 31.164 0.218 28.089 1.00 42.19 191 ASP A C 1
ATOM 1419 O O . ASP A 1 190 ? 32.044 0.465 27.238 1.00 42.46 191 ASP A O 1
ATOM 1424 N N . PHE A 1 191 ? 30.290 1.118 28.548 1.00 41.71 192 PHE A N 1
ATOM 1425 C CA . PHE A 1 191 ? 30.235 2.489 28.097 1.00 41.47 192 PHE A CA 1
ATOM 1426 C C . PHE A 1 191 ? 29.537 3.260 29.196 1.00 41.55 192 PHE A C 1
ATOM 1427 O O . PHE A 1 191 ? 28.402 2.937 29.583 1.00 40.49 192 PHE A O 1
ATOM 1435 N N . TYR A 1 192 ? 30.224 4.271 29.712 1.00 42.02 193 TYR A N 1
ATOM 1436 C CA . TYR A 1 192 ? 29.711 5.078 30.819 1.00 42.28 193 TYR A CA 1
ATOM 1437 C C . TYR A 1 192 ? 30.375 6.459 30.785 1.00 43.26 193 TYR A C 1
ATOM 1438 O O . TYR A 1 192 ? 31.377 6.658 30.075 1.00 41.98 193 TYR A O 1
ATOM 1447 N N . LYS A 1 193 ? 29.804 7.396 31.549 1.00 43.73 194 LYS A N 1
ATOM 1448 C CA . LYS A 1 193 ? 30.290 8.776 31.618 1.00 45.51 194 LYS A CA 1
ATOM 1449 C C . LYS A 1 193 ? 30.599 9.179 33.075 1.00 45.88 194 LYS A C 1
ATOM 1450 O O . LYS A 1 193 ? 29.781 9.810 33.743 1.00 45.31 194 LYS A O 1
ATOM 1456 N N . PRO A 1 194 ? 31.791 8.785 33.572 1.00 47.38 195 PRO A N 1
ATOM 1457 C CA . PRO A 1 194 ? 32.166 8.894 34.996 1.00 48.00 195 PRO A CA 1
ATOM 1458 C C . PRO A 1 194 ? 32.811 10.217 35.409 1.00 49.52 195 PRO A C 1
ATOM 1459 O O . PRO A 1 194 ? 32.923 10.509 36.607 1.00 48.96 195 PRO A O 1
ATOM 1463 N N . ASN A 1 195 ? 33.235 10.984 34.404 1.00 51.01 196 ASN A N 1
ATOM 1464 C CA . ASN A 1 195 ? 33.845 12.299 34.565 1.00 53.12 196 ASN A CA 1
ATOM 1465 C C . ASN A 1 195 ? 32.755 13.357 34.376 1.00 53.46 196 ASN A C 1
ATOM 1466 O O . ASN A 1 195 ? 32.322 13.639 33.247 1.00 52.62 196 ASN A O 1
ATOM 1471 N N . LEU A 1 196 ? 32.293 13.915 35.489 1.00 54.66 197 LEU A N 1
ATOM 1472 C CA . LEU A 1 196 ? 31.130 14.797 35.477 1.00 56.14 197 LEU A CA 1
ATOM 1473 C C . LEU A 1 196 ? 31.374 16.064 34.665 1.00 57.28 197 LEU A C 1
ATOM 1474 O O . LEU A 1 196 ? 30.430 16.665 34.159 1.00 57.12 197 LEU A O 1
ATOM 1479 N N . ALA A 1 197 ? 32.645 16.442 34.530 1.00 59.29 198 ALA A N 1
ATOM 1480 C CA . ALA A 1 197 ? 33.030 17.693 33.885 1.00 61.26 198 ALA A CA 1
ATOM 1481 C C . ALA A 1 197 ? 33.200 17.641 32.343 1.00 62.25 198 ALA A C 1
ATOM 1482 O O . ALA A 1 197 ? 33.490 18.674 31.727 1.00 62.90 198 ALA A O 1
ATOM 1484 N N . SER A 1 198 ? 33.006 16.466 31.729 1.00 63.10 199 SER A N 1
ATOM 1485 C CA . SER A 1 198 ? 33.167 16.305 30.264 1.00 63.97 199 SER A CA 1
ATOM 1486 C C . SER A 1 198 ? 32.196 15.321 29.625 1.00 64.17 199 SER A C 1
ATOM 1487 O O . SER A 1 198 ? 31.723 14.399 30.286 1.00 64.29 199 SER A O 1
ATOM 1490 N N . GLU A 1 199 ? 31.940 15.508 28.326 1.00 65.01 200 GLU A N 1
ATOM 1491 C CA . GLU A 1 199 ? 31.045 14.637 27.541 1.00 65.21 200 GLU A CA 1
ATOM 1492 C C . GLU A 1 199 ? 31.707 13.334 27.068 1.00 65.22 200 GLU A C 1
ATOM 1493 O O . GLU A 1 199 ? 31.020 12.442 26.555 1.00 64.77 200 GLU A O 1
ATOM 1499 N N . TYR A 1 200 ? 33.031 13.237 27.233 1.00 65.94 201 TYR A N 1
ATOM 1500 C CA . TYR A 1 200 ? 33.796 12.049 26.817 1.00 66.09 201 TYR A CA 1
ATOM 1501 C C . TYR A 1 200 ? 33.482 10.860 27.731 1.00 64.71 201 TYR A C 1
ATOM 1502 O O . TYR A 1 200 ? 33.489 10.996 28.963 1.00 64.85 201 TYR A O 1
ATOM 1511 N N . PRO A 1 201 ? 33.161 9.702 27.126 1.00 63.26 202 PRO A N 1
ATOM 1512 C CA . PRO A 1 201 ? 32.877 8.506 27.906 1.00 62.06 202 PRO A CA 1
ATOM 1513 C C . PRO A 1 201 ? 34.116 7.630 28.098 1.00 61.46 202 PRO A C 1
ATOM 1514 O O . PRO A 1 201 ? 35.110 7.781 27.357 1.00 61.64 202 PRO A O 1
ATOM 1518 N N . VAL A 1 202 ? 34.064 6.736 29.085 1.00 60.03 203 VAL A N 1
ATOM 1519 C CA . VAL A 1 202 ? 34.970 5.602 29.094 1.00 59.27 203 VAL A CA 1
ATOM 1520 C C . VAL A 1 202 ? 34.294 4.486 28.298 1.00 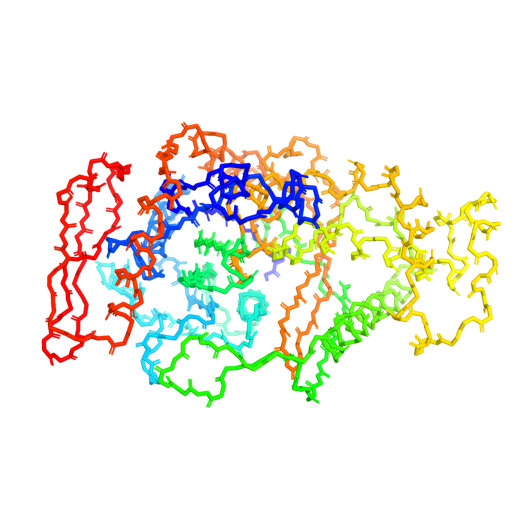58.61 203 VAL A C 1
ATOM 1521 O O . VAL A 1 202 ? 33.133 4.148 28.541 1.00 57.74 203 VAL A O 1
ATOM 1525 N N . VAL A 1 203 ? 35.019 3.964 27.314 1.00 58.33 204 VAL A N 1
ATOM 1526 C CA . VAL A 1 203 ? 34.511 2.906 26.456 1.00 57.88 204 VAL A CA 1
ATOM 1527 C C . VAL A 1 203 ? 35.471 1.724 26.488 1.00 58.07 204 VAL A C 1
ATOM 1528 O O . VAL A 1 203 ? 36.699 1.883 26.426 1.00 58.30 204 VAL A O 1
ATOM 1532 N N . ASP A 1 204 ? 34.876 0.545 26.613 1.00 57.44 205 ASP A N 1
ATOM 1533 C CA . ASP A 1 204 ? 35.575 -0.724 26.627 1.00 57.80 205 ASP A CA 1
ATOM 1534 C C . ASP A 1 204 ? 34.980 -1.487 25.438 1.00 57.28 205 ASP A C 1
ATOM 1535 O O . ASP A 1 204 ? 33.980 -2.198 25.590 1.00 56.28 205 ASP A O 1
ATOM 1540 N N . GLY A 1 205 ? 35.583 -1.303 24.256 1.00 57.09 206 GLY A N 1
ATOM 1541 C CA . GLY A 1 205 ? 35.029 -1.803 22.986 1.00 56.88 206 GLY A CA 1
ATOM 1542 C C . GLY A 1 205 ? 34.813 -3.304 22.997 1.00 56.82 206 GLY A C 1
ATOM 1543 O O . GLY A 1 205 ? 33.785 -3.814 22.529 1.00 56.27 206 GLY A O 1
ATOM 1544 N N . LYS A 1 206 ? 35.817 -3.990 23.539 1.00 57.29 207 LYS A N 1
ATOM 1545 C CA . LYS A 1 206 ? 35.802 -5.416 23.843 1.00 57.10 207 LYS A CA 1
ATOM 1546 C C . LYS A 1 206 ? 34.524 -5.815 24.615 1.00 55.86 207 LYS A C 1
ATOM 1547 O O . LYS A 1 206 ? 33.729 -6.641 24.132 1.00 55.53 207 LYS A O 1
ATOM 1553 N N . LEU A 1 207 ? 34.324 -5.210 25.787 1.00 54.29 208 LEU A N 1
ATOM 1554 C CA . LEU A 1 207 ? 33.213 -5.574 26.665 1.00 53.03 208 LEU A CA 1
ATOM 1555 C C . LEU A 1 207 ? 31.886 -5.180 26.058 1.00 51.65 208 LEU A C 1
ATOM 1556 O O . LEU A 1 207 ? 30.883 -5.886 26.230 1.00 51.33 208 LEU A O 1
ATOM 1561 N N . SER A 1 208 ? 31.888 -4.049 25.356 1.00 50.12 209 SER A N 1
ATOM 1562 C CA . SER A 1 208 ? 30.655 -3.470 24.845 1.00 48.57 209 SER A CA 1
ATOM 1563 C C . SER A 1 208 ? 29.978 -4.365 23.800 1.00 46.97 209 SER A C 1
ATOM 1564 O O . SER A 1 208 ? 28.767 -4.532 23.841 1.00 46.34 209 SER A O 1
ATOM 1567 N N . GLN A 1 209 ? 30.744 -4.941 22.875 1.00 46.24 210 GLN A N 1
ATOM 1568 C CA . GLN A 1 209 ? 30.144 -5.873 21.900 1.00 45.26 210 GLN A CA 1
ATOM 1569 C C . GLN A 1 209 ? 29.625 -7.128 22.573 1.00 43.59 210 GLN A C 1
ATOM 1570 O O . GLN A 1 209 ? 28.499 -7.507 22.350 1.00 42.70 210 GLN A O 1
ATOM 1576 N N . THR A 1 210 ? 30.439 -7.734 23.433 1.00 42.98 211 THR A N 1
ATOM 1577 C CA . THR A 1 210 ? 30.012 -8.839 24.296 1.00 42.12 211 THR A CA 1
ATOM 1578 C C . THR A 1 210 ? 28.734 -8.517 25.120 1.00 40.85 211 THR A C 1
ATOM 1579 O O . THR A 1 210 ? 27.837 -9.358 25.220 1.00 39.92 211 THR A O 1
ATOM 1583 N N . CYS A 1 211 ? 28.652 -7.293 25.661 1.00 39.13 212 CYS A N 1
ATOM 1584 C CA . CYS A 1 211 ? 27.506 -6.842 26.473 1.00 38.08 212 CYS A CA 1
ATOM 1585 C C . CYS A 1 211 ? 26.221 -6.648 25.688 1.00 35.10 212 CYS A C 1
ATOM 1586 O O . CYS A 1 211 ? 25.153 -7.008 26.168 1.00 34.28 212 CYS A O 1
ATOM 1589 N N . TYR A 1 212 ? 26.332 -6.043 24.512 1.00 32.86 213 TYR A N 1
ATOM 1590 C CA . TYR A 1 212 ? 25.185 -5.726 23.708 1.00 31.94 213 TYR A CA 1
ATOM 1591 C C . TYR A 1 212 ? 24.532 -6.982 23.135 1.00 31.95 213 TYR A C 1
ATOM 1592 O O . TYR A 1 212 ? 23.311 -7.174 23.249 1.00 31.40 213 TYR A O 1
ATOM 1601 N N . LEU A 1 213 ? 25.357 -7.833 22.513 1.00 31.50 214 LEU A N 1
ATOM 1602 C CA . LEU A 1 213 ? 24.917 -9.136 22.033 1.00 31.59 214 LEU A CA 1
ATOM 1603 C C . LEU A 1 213 ? 24.379 -10.048 23.126 1.00 30.70 214 LEU A C 1
ATOM 1604 O O . LEU A 1 213 ? 23.381 -10.715 22.912 1.00 29.08 214 LEU A O 1
ATOM 1609 N N . MET A 1 214 ? 25.041 -10.094 24.281 1.00 30.49 215 MET A N 1
ATOM 1610 C CA . MET A 1 214 ? 24.496 -10.810 25.437 1.00 32.54 215 MET A CA 1
ATOM 1611 C C . MET A 1 214 ? 23.083 -10.326 25.847 1.00 29.36 215 MET A C 1
ATOM 1612 O O . MET A 1 214 ? 22.217 -11.149 26.162 1.00 28.78 215 MET A O 1
ATOM 1617 N N . ALA A 1 215 ? 22.876 -9.005 25.860 1.00 26.18 216 ALA A N 1
ATOM 1618 C CA . ALA A 1 215 ? 21.572 -8.401 26.178 1.00 25.05 216 ALA A CA 1
ATOM 1619 C C . ALA A 1 215 ? 20.514 -8.714 25.112 1.00 23.80 216 ALA A C 1
ATOM 1620 O O . ALA A 1 215 ? 19.393 -9.118 25.420 1.00 23.88 216 ALA A O 1
ATOM 1622 N N . LEU A 1 216 ? 20.888 -8.528 23.853 1.00 22.50 217 LEU A N 1
ATOM 1623 C CA . LEU A 1 216 ? 20.012 -8.855 22.740 1.00 22.57 217 LEU A CA 1
ATOM 1624 C C . LEU A 1 216 ? 19.583 -10.334 22.736 1.00 22.08 217 LEU A C 1
ATOM 1625 O O . LEU A 1 216 ? 18.381 -10.607 22.714 1.00 20.75 217 LEU A O 1
ATOM 1630 N N . ASP A 1 217 ? 20.546 -11.269 22.770 1.00 22.10 218 ASP A N 1
ATOM 1631 C CA . ASP A 1 217 ? 20.225 -12.709 22.901 1.00 23.67 218 ASP A CA 1
ATOM 1632 C C . ASP A 1 217 ? 19.292 -12.969 24.066 1.00 23.74 218 ASP A C 1
ATOM 1633 O O . ASP A 1 217 ? 18.349 -13.754 23.973 1.00 22.97 218 ASP A O 1
ATOM 1638 N N . SER A 1 218 ? 19.619 -12.359 25.200 1.00 23.41 219 SER A N 1
ATOM 1639 C CA . SER A 1 218 ? 18.912 -12.666 26.425 1.00 24.72 219 SER A CA 1
ATOM 1640 C C . SER A 1 218 ? 17.488 -12.126 26.408 1.00 23.42 219 SER A C 1
ATOM 1641 O O . SER A 1 218 ? 16.560 -12.850 26.739 1.00 24.16 219 SER A O 1
ATOM 1644 N N . CYS A 1 219 ? 17.314 -10.864 26.005 1.00 22.96 220 CYS A N 1
ATOM 1645 C CA . CYS A 1 219 ? 15.970 -10.316 25.766 1.00 21.35 220 CYS A CA 1
ATOM 1646 C C . CYS A 1 219 ? 15.158 -11.171 24.787 1.00 22.14 220 CYS A C 1
ATOM 1647 O O . CYS A 1 219 ? 13.992 -11.472 25.050 1.00 21.91 220 CYS A O 1
ATOM 1650 N N . TYR A 1 220 ? 15.763 -11.570 23.667 1.00 21.72 221 TYR A N 1
ATOM 1651 C CA . TYR A 1 220 ? 15.047 -12.399 22.678 1.00 22.43 221 TYR A CA 1
ATOM 1652 C C . TYR A 1 220 ? 14.582 -13.734 23.253 1.00 23.45 221 TYR A C 1
ATOM 1653 O O . TYR A 1 220 ? 13.433 -14.116 23.093 1.00 23.60 221 TYR A O 1
ATOM 1662 N N . LYS A 1 221 ? 15.479 -14.405 23.971 1.00 25.38 222 LYS A N 1
ATOM 1663 C CA . LYS A 1 221 ? 15.229 -15.681 24.669 1.00 27.77 222 LYS A CA 1
ATOM 1664 C C . LYS A 1 221 ? 14.058 -15.548 25.638 1.00 26.09 222 LYS A C 1
ATOM 1665 O O . LYS A 1 221 ? 13.140 -16.373 25.622 1.00 26.41 222 LYS A O 1
ATOM 1671 N N . HIS A 1 222 ? 14.072 -14.494 26.466 1.00 25.07 223 HIS A N 1
ATOM 1672 C CA . HIS A 1 222 ? 12.987 -14.244 27.424 1.00 23.87 223 HIS A CA 1
ATOM 1673 C C . HIS A 1 222 ? 11.650 -13.983 26.760 1.00 22.43 223 HIS A C 1
ATOM 1674 O O . HIS A 1 222 ? 10.625 -14.561 27.164 1.00 21.69 223 HIS A O 1
ATOM 1681 N N . LEU A 1 223 ? 11.677 -13.180 25.702 1.00 20.38 224 LEU A N 1
ATOM 1682 C CA . LEU A 1 223 ? 10.483 -12.899 24.895 1.00 19.26 224 LEU A CA 1
ATOM 1683 C C . LEU A 1 223 ? 9.942 -14.169 24.198 1.00 21.59 224 LEU A C 1
ATOM 1684 O O . LEU A 1 223 ? 8.714 -14.414 24.178 1.00 21.74 224 LEU A O 1
ATOM 1689 N N . CYS A 1 224 ? 10.844 -14.951 23.603 1.00 22.42 225 CYS A N 1
ATOM 1690 C CA . CYS A 1 224 ? 10.475 -16.237 23.019 1.00 24.49 225 CYS A CA 1
ATOM 1691 C C . CYS A 1 224 ? 9.822 -17.142 24.042 1.00 24.87 225 CYS A C 1
ATOM 1692 O O . CYS A 1 224 ? 8.820 -17.774 23.720 1.00 26.54 225 CYS A O 1
ATOM 1695 N N . ASN A 1 225 ? 10.391 -17.241 25.242 1.00 26.11 226 ASN A N 1
ATOM 1696 C CA . ASN A 1 225 ? 9.805 -18.063 26.319 1.00 28.37 226 ASN A CA 1
ATOM 1697 C C . ASN A 1 225 ? 8.400 -17.634 26.670 1.00 28.47 226 ASN A C 1
ATOM 1698 O O . ASN A 1 225 ? 7.488 -18.457 26.736 1.00 28.98 226 ASN A O 1
ATOM 1703 N N . LYS A 1 226 ? 8.219 -16.331 26.855 1.00 28.04 227 LYS A N 1
ATOM 1704 C CA . LYS A 1 226 ? 6.900 -15.760 27.051 1.00 27.77 227 LYS A CA 1
ATOM 1705 C C . LYS A 1 226 ? 5.937 -16.092 25.887 1.00 27.89 227 LYS A C 1
ATOM 1706 O O . LYS A 1 226 ? 4.792 -16.490 26.113 1.00 26.37 227 LYS A O 1
ATOM 1712 N N . PHE A 1 227 ? 6.414 -15.955 24.650 1.00 27.00 228 PHE A N 1
ATOM 1713 C CA . PHE A 1 227 ? 5.592 -16.321 23.491 1.00 28.09 228 PHE A CA 1
ATOM 1714 C C . PHE A 1 227 ? 5.133 -17.781 23.528 1.00 29.00 228 PHE A C 1
ATOM 1715 O O . PHE A 1 227 ? 3.967 -18.071 23.286 1.00 28.84 228 PHE A O 1
ATOM 1723 N N . GLU A 1 228 ? 6.059 -18.686 23.833 1.00 31.35 229 GLU A N 1
ATOM 1724 C CA . GLU A 1 228 ? 5.739 -20.110 23.911 1.00 34.34 229 GLU A CA 1
ATOM 1725 C C . GLU A 1 228 ? 4.636 -20.367 24.941 1.00 34.44 229 GLU A C 1
ATOM 1726 O O . GLU A 1 228 ? 3.709 -21.141 24.675 1.00 35.07 229 GLU A O 1
ATOM 1732 N N . LYS A 1 229 ? 4.703 -19.705 26.103 1.00 34.57 230 LYS A N 1
ATOM 1733 C CA . LYS A 1 229 ? 3.608 -19.805 27.085 1.00 35.61 230 LYS A CA 1
ATOM 1734 C C . LYS A 1 229 ? 2.304 -19.181 26.588 1.00 34.80 230 LYS A C 1
ATOM 1735 O O . LYS A 1 229 ? 1.240 -19.746 26.788 1.00 34.84 230 LYS A O 1
ATOM 1741 N N . LEU A 1 230 ? 2.391 -18.034 25.928 1.00 33.97 231 LEU A N 1
ATOM 1742 C CA . LEU A 1 230 ? 1.221 -17.305 25.472 1.00 33.94 231 LEU A CA 1
ATOM 1743 C C . LEU A 1 230 ? 0.517 -18.051 24.368 1.00 34.52 231 LEU A C 1
ATOM 1744 O O . LEU A 1 230 ? -0.673 -18.291 24.456 1.00 34.29 231 LEU A O 1
ATOM 1749 N N . GLU A 1 231 ? 1.258 -18.383 23.308 1.00 34.11 232 GLU A N 1
ATOM 1750 C CA . GLU A 1 231 ? 0.635 -18.881 22.088 1.00 34.98 232 GLU A CA 1
ATOM 1751 C C . GLU A 1 231 ? 0.866 -20.384 21.858 1.00 33.88 232 GLU A C 1
ATOM 1752 O O . GLU A 1 231 ? 0.333 -20.959 20.910 1.00 33.89 232 GLU A O 1
ATOM 1758 N N . GLY A 1 232 ? 1.656 -21.007 22.723 1.00 32.89 233 GLY A N 1
ATOM 1759 C CA . GLY A 1 232 ? 1.860 -22.467 22.670 1.00 34.00 233 GLY A CA 1
ATOM 1760 C C . GLY A 1 232 ? 2.661 -22.957 21.473 1.00 34.55 233 GLY A C 1
ATOM 1761 O O . GLY A 1 232 ? 2.528 -24.115 21.057 1.00 33.54 233 GLY A O 1
ATOM 1762 N N . LYS A 1 233 ? 3.484 -22.063 20.914 1.00 33.85 234 LYS A N 1
ATOM 1763 C CA . LYS A 1 233 ? 4.391 -22.401 19.827 1.00 35.05 234 LYS A CA 1
ATOM 1764 C C . LYS A 1 233 ? 5.676 -21.610 19.987 1.00 33.81 234 LYS A C 1
ATOM 1765 O O . LYS A 1 233 ? 5.680 -20.544 20.581 1.00 33.17 234 LYS A O 1
ATOM 1771 N N . GLU A 1 234 ? 6.756 -22.142 19.439 1.00 33.12 235 GLU A N 1
ATOM 1772 C CA . GLU A 1 234 ? 8.061 -21.510 19.504 1.00 32.06 235 GLU A CA 1
ATOM 1773 C C . GLU A 1 234 ? 8.091 -20.272 18.597 1.00 29.91 235 GLU A C 1
ATOM 1774 O O . GLU A 1 234 ? 7.623 -20.323 17.456 1.00 29.75 235 GLU A O 1
ATOM 1780 N N . PHE A 1 235 ? 8.614 -19.165 19.115 1.00 27.75 236 PHE A N 1
ATOM 1781 C CA . PHE A 1 235 ? 8.746 -17.923 18.332 1.00 26.73 236 PHE A CA 1
ATOM 1782 C C . PHE A 1 235 ? 9.895 -18.014 17.347 1.00 26.44 236 PHE A C 1
ATOM 1783 O O . PHE A 1 235 ? 10.931 -18.606 17.644 1.00 27.54 236 PHE A O 1
ATOM 1791 N N . SER A 1 236 ? 9.723 -17.428 16.171 1.00 26.61 237 SER A N 1
ATOM 1792 C CA . SER A 1 236 ? 10.843 -17.146 15.297 1.00 26.09 237 SER A CA 1
ATOM 1793 C C . SER A 1 236 ? 10.635 -15.802 14.633 1.00 25.77 237 SER A C 1
ATOM 1794 O O . SER A 1 236 ? 9.597 -15.179 14.746 1.00 25.77 237 SER A O 1
ATOM 1797 N N . ILE A 1 237 ? 11.632 -15.376 13.897 1.00 26.02 238 ILE A N 1
ATOM 1798 C CA . ILE A 1 237 ? 11.551 -14.156 13.089 1.00 26.98 238 ILE A CA 1
ATOM 1799 C C . ILE A 1 237 ? 10.280 -14.075 12.226 1.00 27.51 238 ILE A C 1
ATOM 1800 O O . ILE A 1 237 ? 9.839 -12.981 11.896 1.00 27.07 238 ILE A O 1
ATOM 1805 N N . ASN A 1 238 ? 9.699 -15.232 11.867 1.00 27.43 239 ASN A N 1
ATOM 1806 C CA . ASN A 1 238 ? 8.472 -15.292 11.056 1.00 28.02 239 ASN A CA 1
ATOM 1807 C C . ASN A 1 238 ? 7.238 -14.849 11.833 1.00 28.04 239 ASN A C 1
ATOM 1808 O O . ASN A 1 238 ? 6.208 -14.572 11.229 1.00 28.84 239 ASN A O 1
ATOM 1813 N N . ASP A 1 239 ? 7.308 -14.830 13.166 1.00 27.09 240 ASP A N 1
ATOM 1814 C CA . ASP A 1 239 ? 6.140 -14.433 13.973 1.00 26.72 240 ASP A CA 1
ATOM 1815 C C . ASP A 1 239 ? 5.971 -12.938 14.231 1.00 26.20 240 ASP A C 1
ATOM 1816 O O . ASP A 1 239 ? 5.025 -12.524 14.921 1.00 25.62 240 ASP A O 1
ATOM 1821 N N . ALA A 1 240 ? 6.856 -12.133 13.655 1.00 25.50 241 ALA A N 1
ATOM 1822 C CA . ALA A 1 240 ? 6.638 -10.696 13.659 1.00 25.76 241 ALA A CA 1
ATOM 1823 C C . ALA A 1 240 ? 6.795 -10.159 12.261 1.00 25.61 241 ALA A C 1
ATOM 1824 O O . ALA A 1 240 ? 7.581 -10.688 11.461 1.00 24.74 241 ALA A O 1
ATOM 1826 N N . ASP A 1 241 ? 6.056 -9.095 11.994 1.00 25.03 242 ASP A N 1
ATOM 1827 C CA . ASP A 1 241 ? 6.069 -8.459 10.693 1.00 26.48 242 ASP A CA 1
ATOM 1828 C C . ASP A 1 241 ? 7.251 -7.513 10.535 1.00 26.12 242 ASP A C 1
ATOM 1829 O O . ASP A 1 241 ? 7.856 -7.423 9.454 1.00 26.59 242 ASP A O 1
ATOM 1834 N N . TYR A 1 242 ? 7.591 -6.838 11.634 1.00 24.96 243 TYR A N 1
ATOM 1835 C CA . TYR A 1 242 ? 8.687 -5.887 11.647 1.00 23.86 243 TYR A CA 1
ATOM 1836 C C . TYR A 1 242 ? 9.476 -6.020 12.926 1.00 22.58 243 TYR A C 1
ATOM 1837 O O . TYR A 1 242 ? 8.915 -6.345 13.973 1.00 22.35 243 TYR A O 1
ATOM 1846 N N . PHE A 1 243 ? 10.787 -5.839 12.809 1.00 21.72 244 PHE A N 1
ATOM 1847 C CA . PHE A 1 243 ? 11.671 -5.733 13.943 1.00 21.46 244 PHE A CA 1
ATOM 1848 C C . PHE A 1 243 ? 12.323 -4.367 13.913 1.00 21.15 244 PHE A C 1
ATOM 1849 O O . PHE A 1 243 ? 12.969 -4.000 12.915 1.00 20.58 244 PHE A O 1
ATOM 1857 N N . VAL A 1 244 ? 12.161 -3.632 15.018 1.00 20.75 245 VAL A N 1
ATOM 1858 C CA . VAL A 1 244 ? 12.723 -2.281 15.194 1.00 19.68 245 VAL A CA 1
ATOM 1859 C C . VAL A 1 244 ? 13.724 -2.242 16.329 1.00 19.75 245 VAL A C 1
ATOM 1860 O O . VAL A 1 244 ? 13.481 -2.787 17.392 1.00 19.22 245 VAL A O 1
ATOM 1864 N N . PHE A 1 245 ? 14.855 -1.590 16.095 1.00 19.72 246 PHE A N 1
ATOM 1865 C CA . PHE A 1 245 ? 15.959 -1.618 17.010 1.00 19.92 246 PHE A CA 1
ATOM 1866 C C . PHE A 1 245 ? 16.387 -0.197 17.365 1.00 19.94 246 PHE A C 1
ATOM 1867 O O . PHE A 1 245 ? 16.213 0.766 16.592 1.00 19.71 246 PHE A O 1
ATOM 1875 N N . HIS A 1 246 ? 16.985 -0.109 18.537 1.00 20.46 247 HIS A N 1
ATOM 1876 C CA . HIS A 1 246 ? 17.849 0.990 18.927 1.00 21.34 247 HIS A CA 1
ATOM 1877 C C . HIS A 1 246 ? 18.874 1.137 17.811 1.00 21.45 247 HIS A C 1
ATOM 1878 O O . HIS A 1 246 ? 19.534 0.150 17.417 1.00 19.89 247 HIS A O 1
ATOM 1885 N N . SER A 1 247 ? 19.028 2.355 17.281 1.00 21.60 248 SER A N 1
ATOM 1886 C CA . SER A 1 247 ? 19.712 2.494 15.995 1.00 22.61 248 SER A CA 1
ATOM 1887 C C . SER A 1 247 ? 20.789 3.552 16.052 1.00 25.09 248 SER A C 1
ATOM 1888 O O . SER A 1 247 ? 20.660 4.560 15.357 1.00 26.37 248 SER A O 1
ATOM 1891 N N . PRO A 1 248 ? 21.842 3.354 16.880 1.00 25.71 249 PRO A N 1
ATOM 1892 C CA . PRO A 1 248 ? 22.859 4.413 16.969 1.00 26.37 249 PRO A CA 1
ATOM 1893 C C . PRO A 1 248 ? 23.562 4.648 15.618 1.00 27.64 249 PRO A C 1
ATOM 1894 O O . PRO A 1 248 ? 23.841 5.782 15.252 1.00 27.25 249 PRO A O 1
ATOM 1898 N N . TYR A 1 249 ? 23.829 3.564 14.894 1.00 27.67 250 TYR A N 1
ATOM 1899 C CA . TYR A 1 249 ? 24.286 3.647 13.522 1.00 27.95 250 TYR A CA 1
ATOM 1900 C C . TYR A 1 249 ? 23.717 2.413 12.831 1.00 27.71 250 TYR A C 1
ATOM 1901 O O . TYR A 1 249 ? 23.412 1.420 13.491 1.00 26.94 250 TYR A O 1
ATOM 1910 N N . ASN A 1 250 ? 23.565 2.482 11.515 1.00 27.30 251 ASN A N 1
ATOM 1911 C CA . ASN A 1 250 ? 22.820 1.478 10.790 1.00 27.08 251 ASN A CA 1
ATOM 1912 C C . ASN A 1 250 ? 23.475 0.104 10.717 1.00 27.94 251 ASN A C 1
ATOM 1913 O O . ASN A 1 250 ? 22.773 -0.909 10.706 1.00 27.55 251 ASN A O 1
ATOM 1918 N N . LYS A 1 251 ? 24.808 0.058 10.690 1.00 28.28 252 LYS A N 1
ATOM 1919 C CA . LYS A 1 251 ? 25.499 -1.222 10.703 1.00 28.91 252 LYS A CA 1
ATOM 1920 C C . LYS A 1 251 ? 25.147 -2.077 11.927 1.00 28.39 252 LYS A C 1
ATOM 1921 O O . LYS A 1 251 ? 25.128 -3.295 11.825 1.00 28.32 252 LYS A O 1
ATOM 1927 N N . LEU A 1 252 ? 24.876 -1.439 13.070 1.00 27.55 253 LEU A N 1
ATOM 1928 C CA . LEU A 1 252 ? 24.558 -2.176 14.305 1.00 27.10 253 LEU A CA 1
ATOM 1929 C C . LEU A 1 252 ? 23.168 -2.748 14.176 1.00 26.16 253 LEU A C 1
ATOM 1930 O O . LEU A 1 252 ? 22.892 -3.851 14.664 1.00 26.41 253 LEU A O 1
ATOM 1935 N N . VAL A 1 253 ? 22.304 -2.026 13.474 1.00 25.48 254 VAL A N 1
ATOM 1936 C CA . VAL A 1 253 ? 20.954 -2.529 13.167 1.00 25.35 254 VAL A CA 1
ATOM 1937 C C . VAL A 1 253 ? 21.005 -3.800 12.313 1.00 26.26 254 VAL A C 1
ATOM 1938 O O . VAL A 1 253 ? 20.312 -4.774 12.633 1.00 25.67 254 VAL A O 1
ATOM 1942 N N . GLN A 1 254 ? 21.814 -3.784 11.235 1.00 26.24 255 GLN A N 1
ATOM 1943 C CA . GLN A 1 254 ? 22.039 -4.972 10.416 1.00 27.56 255 GLN A CA 1
ATOM 1944 C C . GLN A 1 254 ? 22.550 -6.141 11.235 1.00 26.87 255 GLN A C 1
ATOM 1945 O O . GLN A 1 254 ? 22.053 -7.242 11.086 1.00 28.58 255 GLN A O 1
ATOM 1951 N N . LYS A 1 255 ? 23.556 -5.915 12.073 1.00 26.82 256 LYS A N 1
ATOM 1952 C CA . LYS A 1 255 ? 24.121 -6.972 12.913 1.00 27.87 256 LYS A CA 1
ATOM 1953 C C . LYS A 1 255 ? 23.131 -7.539 13.938 1.00 27.00 256 LYS A C 1
ATOM 1954 O O . LYS A 1 255 ? 23.145 -8.740 14.215 1.00 26.63 256 LYS A O 1
ATOM 1960 N N . SER A 1 256 ? 22.321 -6.645 14.523 1.00 26.50 257 SER A N 1
ATOM 1961 C CA . SER A 1 256 ? 21.312 -6.986 15.524 1.00 25.04 257 SER A CA 1
ATOM 1962 C C . SER A 1 256 ? 20.259 -7.931 14.948 1.00 24.49 257 SER A C 1
ATOM 1963 O O . SER A 1 256 ? 19.960 -8.961 15.562 1.00 24.35 257 SER A O 1
ATOM 1966 N N . PHE A 1 257 ? 19.738 -7.613 13.765 1.00 23.74 258 PHE A N 1
ATOM 1967 C CA . PHE A 1 257 ? 18.709 -8.446 13.151 1.00 24.48 258 PHE A CA 1
ATOM 1968 C C . PHE A 1 257 ? 19.310 -9.786 12.741 1.00 24.91 258 PHE A C 1
ATOM 1969 O O . PHE A 1 257 ? 18.690 -10.838 12.935 1.00 25.04 258 PHE A O 1
ATOM 1977 N N . ALA A 1 258 ? 20.542 -9.733 12.238 1.00 25.19 259 ALA A N 1
ATOM 1978 C CA . ALA A 1 258 ? 21.257 -10.949 11.846 1.00 25.73 259 ALA A CA 1
ATOM 1979 C C . ALA A 1 258 ? 21.501 -11.852 13.056 1.00 25.21 259 ALA A C 1
ATOM 1980 O O . ALA A 1 258 ? 21.405 -13.079 12.955 1.00 26.22 259 ALA A O 1
ATOM 1982 N N . ARG A 1 259 ? 21.803 -11.250 14.203 1.00 24.74 260 ARG A N 1
ATOM 1983 C CA . ARG A 1 259 ? 22.019 -12.024 15.411 1.00 24.06 260 ARG A CA 1
ATOM 1984 C C . ARG A 1 259 ? 20.746 -12.796 15.785 1.00 23.99 260 ARG A C 1
ATOM 1985 O O . ARG A 1 259 ? 20.814 -13.904 16.334 1.00 23.14 260 ARG A O 1
ATOM 1993 N N . LEU A 1 260 ? 19.580 -12.240 15.452 1.00 23.07 261 LEU A N 1
ATOM 1994 C CA . LEU A 1 260 ? 18.331 -12.922 15.771 1.00 23.17 261 LEU A CA 1
ATOM 1995 C C . LEU A 1 260 ? 18.200 -14.195 14.908 1.00 23.38 261 LEU A C 1
ATOM 1996 O O . LEU A 1 260 ? 17.682 -15.199 15.373 1.00 22.94 261 LEU A O 1
ATOM 2001 N N . LEU A 1 261 ? 18.668 -14.154 13.670 1.00 24.16 262 LEU A N 1
ATOM 2002 C CA . LEU A 1 261 ? 18.663 -15.372 12.817 1.00 25.52 262 LEU A CA 1
ATOM 2003 C C . LEU A 1 261 ? 19.565 -16.473 13.358 1.00 26.11 262 LEU A C 1
ATOM 2004 O O . LEU A 1 261 ? 19.198 -17.647 13.323 1.00 26.70 262 LEU A O 1
ATOM 2009 N N . TYR A 1 262 ? 20.748 -16.091 13.835 1.00 26.80 263 TYR A N 1
ATOM 2010 C CA . TYR A 1 262 ? 21.640 -17.013 14.526 1.00 27.06 263 TYR A CA 1
ATOM 2011 C C . TYR A 1 262 ? 20.914 -17.649 15.712 1.00 27.26 263 TYR A C 1
ATOM 2012 O O . TYR A 1 262 ? 20.927 -18.868 15.868 1.00 26.66 263 TYR A O 1
ATOM 2021 N N . ASN A 1 263 ? 20.263 -16.828 16.534 1.00 26.25 264 ASN A N 1
ATOM 2022 C CA . ASN A 1 263 ? 19.472 -17.357 17.633 1.00 26.94 264 ASN A CA 1
ATOM 2023 C C . ASN A 1 263 ? 18.433 -18.372 17.155 1.00 26.39 264 ASN A C 1
ATOM 2024 O O . ASN A 1 263 ? 18.305 -19.435 17.746 1.00 25.69 264 ASN A O 1
ATOM 2029 N N . ASP A 1 264 ? 17.708 -18.046 16.089 1.00 26.49 265 ASP A N 1
ATOM 2030 C CA . ASP A 1 264 ? 16.737 -18.973 15.511 1.00 27.58 265 ASP A CA 1
ATOM 2031 C C . ASP A 1 264 ? 17.436 -20.277 15.079 1.00 29.02 265 ASP A C 1
ATOM 2032 O O . ASP A 1 264 ? 16.938 -21.363 15.380 1.00 28.97 265 ASP A O 1
ATOM 2037 N N . PHE A 1 265 ? 18.607 -20.167 14.447 1.00 29.86 266 PHE A N 1
ATOM 2038 C CA . PHE A 1 265 ? 19.424 -21.356 14.111 1.00 31.50 266 PHE A CA 1
ATOM 2039 C C . PHE A 1 265 ? 19.642 -22.203 15.349 1.00 32.19 266 PHE A C 1
ATOM 2040 O O . PHE A 1 265 ? 19.308 -23.395 15.355 1.00 31.99 266 PHE A O 1
ATOM 2048 N N . LEU A 1 266 ? 20.146 -21.579 16.418 1.00 32.06 267 LEU A N 1
ATOM 2049 C CA . LEU A 1 266 ? 20.408 -22.304 17.660 1.00 33.27 267 LEU A CA 1
ATOM 2050 C C . LEU A 1 266 ? 19.188 -23.005 18.257 1.00 34.26 267 LEU A C 1
ATOM 2051 O O . LEU A 1 266 ? 19.337 -24.024 18.943 1.00 34.50 267 LEU A O 1
ATOM 2056 N N . ARG A 1 267 ? 17.998 -22.473 17.981 1.00 34.75 268 ARG A N 1
ATOM 2057 C CA . ARG A 1 267 ? 16.766 -23.023 18.524 1.00 35.89 268 ARG A CA 1
ATOM 2058 C C . ARG A 1 267 ? 16.055 -23.895 17.503 1.00 37.16 268 ARG A C 1
ATOM 2059 O O . ARG A 1 267 ? 14.907 -24.290 17.713 1.00 38.04 268 ARG A O 1
ATOM 2067 N N . ASN A 1 268 ? 16.753 -24.215 16.414 1.00 38.24 269 ASN A N 1
ATOM 2068 C CA . ASN A 1 268 ? 16.182 -24.920 15.261 1.00 39.59 269 ASN A CA 1
ATOM 2069 C C . ASN A 1 268 ? 14.794 -24.433 14.919 1.00 38.87 269 ASN A C 1
ATOM 2070 O O . ASN A 1 268 ? 13.875 -25.251 14.736 1.00 38.92 269 ASN A O 1
ATOM 2075 N N . ALA A 1 269 ? 14.645 -23.107 14.851 1.00 37.33 270 ALA A N 1
ATOM 2076 C CA . ALA A 1 269 ? 13.359 -22.490 14.598 1.00 36.53 270 ALA A CA 1
ATOM 2077 C C . ALA A 1 269 ? 12.988 -22.586 13.125 1.00 36.62 270 ALA A C 1
ATOM 2078 O O . ALA A 1 269 ? 13.848 -22.779 12.265 1.00 36.66 270 ALA A O 1
ATOM 2080 N N . SER A 1 270 ? 11.703 -22.433 12.836 1.00 36.36 271 SER A N 1
ATOM 2081 C CA . SER A 1 270 ? 11.195 -22.670 11.494 1.00 36.82 271 SER A CA 1
ATOM 2082 C C . SER A 1 270 ? 11.520 -21.572 10.480 1.00 36.46 271 SER A C 1
ATOM 2083 O O . SER A 1 270 ? 11.280 -21.752 9.268 1.00 37.43 271 SER A O 1
ATOM 2086 N N . SER A 1 271 ? 12.061 -20.439 10.947 1.00 34.49 272 SER A N 1
ATOM 2087 C CA . SER A 1 271 ? 12.556 -19.420 10.027 1.00 32.93 272 SER A CA 1
ATOM 2088 C C . SER A 1 271 ? 13.821 -19.879 9.311 1.00 32.78 272 SER A C 1
ATOM 2089 O O . SER A 1 271 ? 14.288 -19.236 8.366 1.00 31.97 272 SER A O 1
ATOM 2092 N N . ILE A 1 272 ? 14.420 -20.953 9.803 1.00 34.17 273 ILE A N 1
ATOM 2093 C CA . ILE A 1 272 ? 15.722 -21.376 9.295 1.00 34.59 273 ILE A CA 1
ATOM 2094 C C . ILE A 1 272 ? 15.493 -22.484 8.276 1.00 36.51 273 ILE A C 1
ATOM 2095 O O . ILE A 1 272 ? 15.095 -23.584 8.631 1.00 35.99 273 ILE A O 1
ATOM 2100 N N . ASP A 1 273 ? 15.725 -22.175 7.004 1.00 37.87 274 ASP A N 1
ATOM 2101 C CA . ASP A 1 273 ? 15.566 -23.207 5.985 1.00 39.96 274 ASP A CA 1
ATOM 2102 C C . ASP A 1 273 ? 16.819 -24.052 5.779 1.00 40.71 274 ASP A C 1
ATOM 2103 O O . ASP A 1 273 ? 17.909 -23.765 6.313 1.00 39.99 274 ASP A O 1
ATOM 2108 N N . GLU A 1 274 ? 16.600 -25.127 5.021 1.00 42.01 275 GLU A N 1
ATOM 2109 C CA . GLU A 1 274 ? 17.596 -26.030 4.482 1.00 42.73 275 GLU A CA 1
ATOM 2110 C C . GLU A 1 274 ? 18.977 -25.433 4.257 1.00 40.89 275 GLU A C 1
ATOM 2111 O O . GLU A 1 274 ? 19.935 -25.824 4.917 1.00 41.29 275 GLU A O 1
ATOM 2117 N N . ALA A 1 275 ? 19.061 -24.502 3.314 1.00 39.49 276 ALA A N 1
ATOM 2118 C CA . ALA A 1 275 ? 20.288 -23.811 2.965 1.00 39.13 276 ALA A CA 1
ATOM 2119 C C . ALA A 1 275 ? 20.886 -22.960 4.083 1.00 37.97 276 ALA A C 1
ATOM 2120 O O . ALA A 1 275 ? 22.125 -22.845 4.202 1.00 37.37 276 ALA A O 1
ATOM 2122 N N . ALA A 1 276 ? 20.012 -22.337 4.876 1.00 36.92 277 ALA A N 1
ATOM 2123 C CA . ALA A 1 276 ? 20.444 -21.524 6.004 1.00 35.44 277 ALA A CA 1
ATOM 2124 C C . ALA A 1 276 ? 21.088 -22.453 7.026 1.00 35.11 277 ALA A C 1
ATOM 2125 O O . ALA A 1 276 ? 22.170 -22.164 7.513 1.00 33.64 277 ALA A O 1
ATOM 2127 N N . LYS A 1 277 ? 20.431 -23.579 7.331 1.00 36.50 278 LYS A N 1
ATOM 2128 C CA . LYS A 1 277 ? 21.017 -24.571 8.259 1.00 38.26 278 LYS A CA 1
ATOM 2129 C C . LYS A 1 277 ? 22.446 -24.908 7.873 1.00 38.58 278 LYS A C 1
ATOM 2130 O O . LYS A 1 277 ? 23.374 -24.786 8.704 1.00 38.23 278 LYS A O 1
ATOM 2136 N N . GLU A 1 278 ? 22.609 -25.265 6.597 1.00 39.16 279 GLU A N 1
ATOM 2137 C CA . GLU A 1 278 ? 23.897 -25.647 6.004 1.00 40.49 279 GLU A CA 1
ATOM 2138 C C . GLU A 1 278 ? 24.899 -24.499 6.089 1.00 39.53 279 GLU A C 1
ATOM 2139 O O . GLU A 1 278 ? 26.082 -24.716 6.320 1.00 40.13 279 GLU A O 1
ATOM 2145 N N . LYS A 1 279 ? 24.432 -23.263 5.932 1.00 38.73 280 LYS A N 1
ATOM 2146 C CA . LYS A 1 279 ? 25.306 -22.096 6.127 1.00 37.44 280 LYS A CA 1
ATOM 2147 C C . LYS A 1 279 ? 25.798 -21.938 7.571 1.00 36.59 280 LYS A C 1
ATOM 2148 O O . LYS A 1 279 ? 26.925 -21.519 7.806 1.00 36.90 280 LYS A O 1
ATOM 2154 N N . PHE A 1 280 ? 24.944 -22.244 8.538 1.00 35.81 281 PHE A N 1
ATOM 2155 C CA . PHE A 1 280 ? 25.294 -22.054 9.938 1.00 35.86 281 PHE A CA 1
ATOM 2156 C C . PHE A 1 280 ? 26.038 -23.253 10.539 1.00 36.83 281 PHE A C 1
ATOM 2157 O O . PHE A 1 280 ? 26.799 -23.117 11.501 1.00 37.07 281 PHE A O 1
ATOM 2165 N N . THR A 1 281 ? 25.804 -24.439 9.999 1.00 38.16 282 THR A N 1
ATOM 2166 C CA . THR A 1 281 ? 26.413 -25.652 10.588 1.00 39.30 282 THR A CA 1
ATOM 2167 C C . THR A 1 281 ? 27.911 -25.560 10.900 1.00 39.40 282 THR A C 1
ATOM 2168 O O . THR A 1 281 ? 28.301 -25.984 11.979 1.00 39.82 282 THR A O 1
ATOM 2172 N N . PRO A 1 282 ? 28.745 -24.980 10.004 1.00 39.63 283 PRO A N 1
ATOM 2173 C CA . PRO A 1 282 ? 30.149 -24.837 10.436 1.00 40.17 283 PRO A CA 1
ATOM 2174 C C . PRO A 1 282 ? 30.359 -24.143 11.797 1.00 40.47 283 PRO A C 1
ATOM 2175 O O . PRO A 1 282 ? 31.424 -24.321 12.400 1.00 41.14 283 PRO A O 1
ATOM 2179 N N . TYR A 1 283 ? 29.358 -23.392 12.283 1.00 39.90 284 TYR A N 1
ATOM 2180 C CA . TYR A 1 283 ? 29.488 -22.609 13.531 1.00 39.90 284 TYR A CA 1
ATOM 2181 C C . TYR A 1 283 ? 28.804 -23.242 14.747 1.00 39.76 284 TYR A C 1
ATOM 2182 O O . TYR A 1 283 ? 28.848 -22.682 15.843 1.00 39.15 284 TYR A O 1
ATOM 2191 N N . SER A 1 284 ? 28.212 -24.422 14.552 1.00 39.74 285 SER A N 1
ATOM 2192 C CA . SER A 1 284 ? 27.472 -25.094 15.612 1.00 40.18 285 SER A CA 1
ATOM 2193 C C . SER A 1 284 ? 28.355 -25.511 16.810 1.00 40.85 285 SER A C 1
ATOM 2194 O O . SER A 1 284 ? 27.847 -25.717 17.914 1.00 39.94 285 SER A O 1
ATOM 2197 N N . SER A 1 285 ? 29.666 -25.635 16.593 1.00 41.58 286 SER A N 1
ATOM 2198 C CA . SER A 1 285 ? 30.590 -25.975 17.691 1.00 43.05 286 SER A CA 1
ATOM 2199 C C . SER A 1 285 ? 31.085 -24.761 18.506 1.00 43.07 286 SER A C 1
ATOM 2200 O O . SER A 1 285 ? 31.837 -24.936 19.468 1.00 43.76 286 SER A O 1
ATOM 2203 N N . LEU A 1 286 ? 30.689 -23.540 18.133 1.00 42.39 287 LEU A N 1
ATOM 2204 C CA . LEU A 1 286 ? 31.159 -22.357 18.843 1.00 42.14 287 LEU A CA 1
ATOM 2205 C C . LEU A 1 286 ? 30.445 -22.253 20.193 1.00 42.09 287 LEU A C 1
ATOM 2206 O O . LEU A 1 286 ? 29.239 -22.509 20.282 1.00 41.90 287 LEU A O 1
ATOM 2211 N N . SER A 1 287 ? 31.176 -21.890 21.246 1.00 42.22 288 SER A N 1
ATOM 2212 C CA . SER A 1 287 ? 30.522 -21.599 22.529 1.00 42.39 288 SER A CA 1
ATOM 2213 C C . SER A 1 287 ? 29.838 -20.233 22.404 1.00 42.20 288 SER A C 1
ATOM 2214 O O . SER A 1 287 ? 30.156 -19.460 21.494 1.00 41.48 288 SER A O 1
ATOM 2217 N N . LEU A 1 288 ? 28.909 -19.932 23.313 1.00 42.62 289 LEU A N 1
ATOM 2218 C CA . LEU A 1 288 ? 28.300 -18.594 23.347 1.00 42.53 289 LEU A CA 1
ATOM 2219 C C . LEU A 1 288 ? 29.374 -17.532 23.415 1.00 42.35 289 LEU A C 1
ATOM 2220 O O . LEU A 1 288 ? 29.349 -16.592 22.631 1.00 41.98 289 LEU A O 1
ATOM 2225 N N . ASP A 1 289 ? 30.342 -17.696 24.316 1.00 43.33 290 ASP A N 1
ATOM 2226 C CA . ASP A 1 289 ? 31.446 -16.726 24.428 1.00 44.44 290 ASP A CA 1
ATOM 2227 C C . ASP A 1 289 ? 32.132 -16.491 23.088 1.00 43.51 290 ASP A C 1
ATOM 2228 O O . ASP A 1 289 ? 32.316 -15.354 22.671 1.00 43.67 290 ASP A O 1
ATOM 2233 N N . GLU A 1 290 ? 32.489 -17.588 22.422 1.00 43.35 291 GLU A N 1
ATOM 2234 C CA . GLU A 1 290 ? 33.042 -17.592 21.057 1.00 42.69 291 GLU A CA 1
ATOM 2235 C C . GLU A 1 290 ? 32.125 -16.956 20.007 1.00 41.45 291 GLU A C 1
ATOM 2236 O O . GLU A 1 290 ? 32.607 -16.213 19.129 1.00 40.25 291 GLU A O 1
ATOM 2242 N N . SER A 1 291 ? 30.816 -17.231 20.107 1.00 40.50 292 SER A N 1
ATOM 2243 C CA . SER A 1 291 ? 29.834 -16.647 19.170 1.00 40.42 292 SER A CA 1
ATOM 2244 C C . SER A 1 291 ? 29.835 -15.114 19.111 1.00 41.06 292 SER A C 1
ATOM 2245 O O . SER A 1 291 ? 29.530 -14.543 18.050 1.00 41.45 292 SER A O 1
ATOM 2248 N N . TYR A 1 292 ? 30.182 -14.444 20.207 1.00 41.51 293 TYR A N 1
ATOM 2249 C CA . TYR A 1 292 ? 30.102 -12.968 20.207 1.00 42.95 293 TYR A CA 1
ATOM 2250 C C . TYR A 1 292 ? 31.246 -12.300 19.448 1.00 44.72 293 TYR A C 1
ATOM 2251 O O . TYR A 1 292 ? 31.073 -11.201 18.901 1.00 45.71 293 TYR A O 1
ATOM 2260 N N . GLN A 1 293 ? 32.414 -12.942 19.412 1.00 46.91 294 GLN A N 1
ATOM 2261 C CA . GLN A 1 293 ? 33.563 -12.381 18.668 1.00 48.08 294 GLN A CA 1
ATOM 2262 C C . GLN A 1 293 ? 33.892 -13.015 17.311 1.00 47.95 294 GLN A C 1
ATOM 2263 O O . GLN A 1 293 ? 34.942 -12.733 16.754 1.00 48.67 294 GLN A O 1
ATOM 2269 N N . SER A 1 294 ? 33.024 -13.851 16.757 1.00 47.36 295 SER A N 1
ATOM 2270 C CA . SER A 1 294 ? 33.349 -14.450 15.460 1.00 47.03 295 SER A CA 1
ATOM 2271 C C . SER A 1 294 ? 32.861 -13.621 14.274 1.00 46.68 295 SER A C 1
ATOM 2272 O O . SER A 1 294 ? 31.662 -13.519 14.025 1.00 45.61 295 SER A O 1
ATOM 2275 N N . ARG A 1 295 ? 33.814 -13.060 13.530 1.00 46.76 296 ARG A N 1
ATOM 2276 C CA . ARG A 1 295 ? 33.517 -12.273 12.344 1.00 46.92 296 ARG A CA 1
ATOM 2277 C C . ARG A 1 295 ? 32.858 -13.138 11.292 1.00 45.87 296 ARG A C 1
ATOM 2278 O O . ARG A 1 295 ? 31.960 -12.672 10.591 1.00 45.92 296 ARG A O 1
ATOM 2286 N N . ASP A 1 296 ? 33.320 -14.387 11.177 1.00 45.14 297 ASP A N 1
ATOM 2287 C CA . ASP A 1 296 ? 32.800 -15.334 10.186 1.00 44.03 297 ASP A CA 1
ATOM 2288 C C . ASP A 1 296 ? 31.330 -15.620 10.444 1.00 42.03 297 ASP A C 1
ATOM 2289 O O . ASP A 1 296 ? 30.520 -15.575 9.523 1.00 40.64 297 ASP A O 1
ATOM 2294 N N . LEU A 1 297 ? 30.998 -15.900 11.709 1.00 41.05 298 LEU A N 1
ATOM 2295 C CA . LEU A 1 297 ? 29.594 -16.009 12.147 1.00 39.95 298 LEU A CA 1
ATOM 2296 C C . LEU A 1 297 ? 28.791 -14.775 11.744 1.00 38.88 298 LEU A C 1
ATOM 2297 O O . LEU A 1 297 ? 27.715 -14.900 11.166 1.00 37.27 298 LEU A O 1
ATOM 2302 N N . GLU A 1 298 ? 29.317 -13.583 12.039 1.00 39.41 299 GLU A N 1
ATOM 2303 C CA . GLU A 1 298 ? 28.619 -12.330 11.646 1.00 39.83 299 GLU A CA 1
ATOM 2304 C C . GLU A 1 298 ? 28.224 -12.307 10.187 1.00 39.43 299 GLU A C 1
ATOM 2305 O O . GLU A 1 298 ? 27.078 -11.992 9.853 1.00 39.00 299 GLU A O 1
ATOM 2311 N N . LYS A 1 299 ? 29.158 -12.689 9.317 1.00 39.58 300 LYS A N 1
ATOM 2312 C CA . LYS A 1 299 ? 28.938 -12.572 7.880 1.00 39.01 300 LYS A CA 1
ATOM 2313 C C . LYS A 1 299 ? 27.940 -13.589 7.381 1.00 37.03 300 LYS A C 1
ATOM 2314 O O . LYS A 1 299 ? 27.104 -13.294 6.550 1.00 36.57 300 LYS A O 1
ATOM 2320 N N . VAL A 1 300 ? 28.021 -14.807 7.883 1.00 36.75 301 VAL A N 1
ATOM 2321 C CA . VAL A 1 300 ? 27.035 -15.821 7.515 1.00 35.91 301 VAL A CA 1
ATOM 2322 C C . VAL A 1 300 ? 25.632 -15.441 8.034 1.00 34.85 301 VAL A C 1
ATOM 2323 O O . VAL A 1 300 ? 24.634 -15.595 7.321 1.00 34.69 301 VAL A O 1
ATOM 2327 N N . SER A 1 301 ? 25.559 -14.960 9.273 1.00 33.93 302 SER A N 1
ATOM 2328 C CA . SER A 1 301 ? 24.265 -14.509 9.844 1.00 33.71 302 SER A CA 1
ATOM 2329 C C . SER A 1 301 ? 23.677 -13.420 8.951 1.00 34.06 302 SER A C 1
ATOM 2330 O O . SER A 1 301 ? 22.504 -13.473 8.611 1.00 33.40 302 SER A O 1
ATOM 2333 N N . GLN A 1 302 ? 24.531 -12.462 8.567 1.00 35.58 303 GLN A N 1
ATOM 2334 C CA . GLN A 1 302 ? 24.204 -11.395 7.614 1.00 37.69 303 GLN A CA 1
ATOM 2335 C C . GLN A 1 302 ? 23.676 -11.864 6.250 1.00 37.41 303 GLN A C 1
ATOM 2336 O O . GLN A 1 302 ? 22.637 -11.379 5.808 1.00 36.89 303 GLN A O 1
ATOM 2342 N N . GLN A 1 303 ? 24.382 -12.803 5.602 1.00 37.72 304 GLN A N 1
ATOM 2343 C CA . GLN A 1 303 ? 23.903 -13.494 4.384 1.00 38.59 304 GLN A CA 1
ATOM 2344 C C . GLN A 1 303 ? 22.515 -14.158 4.487 1.00 37.88 304 GLN A C 1
ATOM 2345 O O . GLN A 1 303 ? 21.671 -14.050 3.591 1.00 38.41 304 GLN A O 1
ATOM 2351 N N . LEU A 1 304 ? 22.318 -14.911 5.557 1.00 36.72 305 LEU A N 1
ATOM 2352 C CA . LEU A 1 304 ? 21.037 -15.523 5.898 1.00 37.15 305 LEU A CA 1
ATOM 2353 C C . LEU A 1 304 ? 19.867 -14.539 6.094 1.00 36.08 305 LEU A C 1
ATOM 2354 O O . LEU A 1 304 ? 18.745 -14.754 5.626 1.00 35.70 305 LEU A O 1
ATOM 2359 N N . ALA A 1 305 ? 20.152 -13.481 6.849 1.00 35.56 306 ALA A N 1
ATOM 2360 C CA . ALA A 1 305 ? 19.157 -12.505 7.287 1.00 35.64 306 ALA A CA 1
ATOM 2361 C C . ALA A 1 305 ? 18.744 -11.564 6.163 1.00 36.82 306 ALA A C 1
ATOM 2362 O O . ALA A 1 305 ? 17.661 -10.968 6.226 1.00 35.86 306 ALA A O 1
ATOM 2364 N N . LYS A 1 306 ? 19.601 -11.481 5.125 1.00 38.93 307 LYS A N 1
ATOM 2365 C CA . LYS A 1 306 ? 19.524 -10.482 4.030 1.00 40.33 307 LYS A CA 1
ATOM 2366 C C . LYS A 1 306 ? 18.118 -10.224 3.510 1.00 41.10 307 LYS A C 1
ATOM 2367 O O . LYS A 1 306 ? 17.658 -9.072 3.503 1.00 41.32 307 LYS A O 1
ATOM 2373 N N . THR A 1 307 ? 17.426 -11.284 3.114 1.00 41.31 308 THR A N 1
ATOM 2374 C CA . THR A 1 307 ? 16.093 -11.155 2.513 1.00 41.79 308 THR A CA 1
ATOM 2375 C C . THR A 1 307 ? 15.010 -10.745 3.537 1.00 40.75 308 THR A C 1
ATOM 2376 O O . THR A 1 307 ? 14.099 -9.923 3.231 1.00 40.55 308 THR A O 1
ATOM 2380 N N . TYR A 1 308 ? 15.115 -11.310 4.747 1.00 37.64 309 TYR A N 1
ATOM 2381 C CA . TYR A 1 308 ? 14.211 -10.979 5.808 1.00 35.50 309 TYR A CA 1
ATOM 2382 C C . TYR A 1 308 ? 14.416 -9.511 6.227 1.00 33.38 309 TYR A C 1
ATOM 2383 O O . TYR A 1 308 ? 13.451 -8.842 6.584 1.00 32.06 309 TYR A O 1
ATOM 2392 N N . TYR A 1 309 ? 15.667 -9.035 6.158 1.00 32.03 310 TYR A N 1
ATOM 2393 C CA . TYR A 1 309 ? 16.032 -7.660 6.557 1.00 30.95 310 TYR A CA 1
ATOM 2394 C C . TYR A 1 309 ? 15.292 -6.634 5.710 1.00 31.06 310 TYR A C 1
ATOM 2395 O O . TYR A 1 309 ? 14.708 -5.715 6.247 1.00 29.53 310 TYR A O 1
ATOM 2404 N N . ASP A 1 310 ? 15.299 -6.808 4.384 1.00 32.65 311 ASP A N 1
ATOM 2405 C CA . ASP A 1 310 ? 14.609 -5.862 3.508 1.00 33.25 311 ASP A CA 1
ATOM 2406 C C . ASP A 1 310 ? 13.097 -5.838 3.781 1.00 31.90 311 ASP A C 1
ATOM 2407 O O . ASP A 1 310 ? 12.463 -4.802 3.660 1.00 32.16 311 ASP A O 1
ATOM 2412 N N . ALA A 1 311 ? 12.503 -6.969 4.140 1.00 30.85 312 ALA A N 1
ATOM 2413 C CA . ALA A 1 311 ? 11.067 -6.985 4.446 1.00 29.56 312 ALA A CA 1
ATOM 2414 C C . ALA A 1 311 ? 10.743 -6.471 5.872 1.00 28.47 312 ALA A C 1
ATOM 2415 O O . ALA A 1 311 ? 9.780 -5.750 6.077 1.00 29.14 312 ALA A O 1
ATOM 2417 N N . LYS A 1 312 ? 11.548 -6.858 6.854 1.00 26.72 313 LYS A N 1
ATOM 2418 C CA . LYS A 1 312 ? 11.185 -6.666 8.266 1.00 25.63 313 LYS A CA 1
ATOM 2419 C C . LYS A 1 312 ? 11.889 -5.496 8.942 1.00 25.00 313 LYS A C 1
ATOM 2420 O O . LYS A 1 312 ? 11.446 -5.041 9.992 1.00 24.12 313 LYS A O 1
ATOM 2426 N N . VAL A 1 313 ? 13.000 -5.036 8.367 1.00 24.92 314 VAL A N 1
ATOM 2427 C CA . VAL A 1 313 ? 13.842 -4.056 9.074 1.00 24.53 314 VAL A CA 1
ATOM 2428 C C . VAL A 1 313 ? 14.077 -2.781 8.277 1.00 25.59 314 VAL A C 1
ATOM 2429 O O . VAL A 1 313 ? 14.008 -1.691 8.821 1.00 24.76 314 VAL A O 1
ATOM 2433 N N . GLN A 1 314 ? 14.299 -2.922 6.973 1.00 26.55 315 GLN A N 1
ATOM 2434 C CA . GLN A 1 314 ? 14.703 -1.777 6.152 1.00 26.90 315 GLN A CA 1
ATOM 2435 C C . GLN A 1 314 ? 13.779 -0.540 6.223 1.00 26.45 315 GLN A C 1
ATOM 2436 O O . GLN A 1 314 ? 14.278 0.588 6.189 1.00 26.29 315 GLN A O 1
ATOM 2442 N N . PRO A 1 315 ? 12.449 -0.734 6.288 1.00 26.53 316 PRO A N 1
ATOM 2443 C CA . PRO A 1 315 ? 11.555 0.423 6.445 1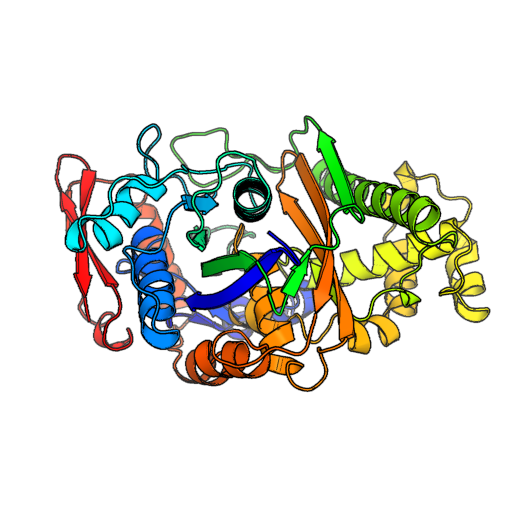.00 26.13 316 PRO A CA 1
ATOM 2444 C C . PRO A 1 315 ? 11.670 1.158 7.788 1.00 25.29 316 PRO A C 1
ATOM 2445 O O . PRO A 1 315 ? 11.019 2.183 7.963 1.00 25.72 316 PRO A O 1
ATOM 2449 N N . THR A 1 316 ? 12.459 0.633 8.726 1.00 24.56 317 THR A N 1
ATOM 2450 C CA . THR A 1 316 ? 12.661 1.276 10.050 1.00 22.43 317 THR A CA 1
ATOM 2451 C C . THR A 1 316 ? 13.911 2.138 10.049 1.00 23.29 317 THR A C 1
ATOM 2452 O O . THR A 1 316 ? 14.340 2.607 11.100 1.00 23.21 317 THR A O 1
ATOM 2456 N N . THR A 1 317 ? 14.534 2.339 8.881 1.00 23.29 318 THR A N 1
ATOM 2457 C CA . THR A 1 317 ? 15.869 2.924 8.894 1.00 23.55 318 THR A CA 1
ATOM 2458 C C . THR A 1 317 ? 15.967 4.360 8.374 1.00 24.79 318 THR A C 1
ATOM 2459 O O . THR A 1 317 ? 17.015 5.002 8.485 1.00 24.44 318 THR A O 1
ATOM 2463 N N . LEU A 1 318 ? 14.873 4.855 7.802 1.00 25.86 319 LEU A N 1
ATOM 2464 C CA . LEU A 1 318 ? 14.882 6.142 7.103 1.00 26.06 319 LEU A CA 1
ATOM 2465 C C . LEU A 1 318 ? 15.459 7.257 7.993 1.00 25.04 319 LEU A C 1
ATOM 2466 O O . LEU A 1 318 ? 16.503 7.860 7.685 1.00 23.93 319 LEU A O 1
ATOM 2471 N N . VAL A 1 319 ? 14.762 7.549 9.085 1.00 23.89 320 VAL A N 1
ATOM 2472 C CA . VAL A 1 319 ? 15.194 8.653 9.948 1.00 23.33 320 VAL A CA 1
ATOM 2473 C C . VAL A 1 319 ? 16.565 8.426 10.600 1.00 23.92 320 VAL A C 1
ATOM 2474 O O . VAL A 1 319 ? 17.420 9.291 10.530 1.00 24.87 320 VAL A O 1
ATOM 2478 N N . PRO A 1 320 ? 16.795 7.273 11.263 1.00 24.12 321 PRO A N 1
ATOM 2479 C CA . PRO A 1 320 ? 18.169 7.095 11.779 1.00 23.69 321 PRO A CA 1
ATOM 2480 C C . PRO A 1 320 ? 19.352 7.260 10.771 1.00 24.39 321 PRO A C 1
ATOM 2481 O O . PRO A 1 320 ? 20.412 7.765 11.171 1.00 23.43 321 PRO A O 1
ATOM 2485 N N . LYS A 1 321 ? 19.181 6.845 9.508 1.00 24.01 322 LYS A N 1
ATOM 2486 C CA . LYS A 1 321 ? 20.243 6.959 8.497 1.00 25.54 322 LYS A CA 1
ATOM 2487 C C . LYS A 1 321 ? 20.426 8.423 8.064 1.00 25.63 322 LYS A C 1
ATOM 2488 O O . LYS A 1 321 ? 21.536 8.821 7.754 1.00 26.68 322 LYS A O 1
ATOM 2494 N N . GLN A 1 322 ? 19.347 9.199 8.061 1.00 25.48 323 GLN A N 1
ATOM 2495 C CA . GLN A 1 322 ? 19.363 10.618 7.629 1.00 26.53 323 GLN A CA 1
ATOM 2496 C C . GLN A 1 322 ? 19.681 11.617 8.743 1.00 26.55 323 GLN A C 1
ATOM 2497 O O . GLN A 1 322 ? 20.007 12.776 8.458 1.00 27.23 323 GLN A O 1
ATOM 2503 N N . VAL A 1 323 ? 19.542 11.191 10.003 1.00 25.72 324 VAL A N 1
ATOM 2504 C CA . VAL A 1 323 ? 19.734 12.078 11.164 1.00 25.07 324 VAL A CA 1
ATOM 2505 C C . VAL A 1 323 ? 20.941 11.672 12.032 1.00 24.91 324 VAL A C 1
ATOM 2506 O O . VAL A 1 323 ? 21.647 12.532 12.612 1.00 25.03 324 VAL A O 1
ATOM 2510 N N . GLY A 1 324 ? 21.158 10.376 12.179 1.00 23.27 325 GLY A N 1
ATOM 2511 C CA . GLY A 1 324 ? 22.214 9.924 13.048 1.00 23.36 325 GLY A CA 1
ATOM 2512 C C . GLY A 1 324 ? 21.694 9.355 14.343 1.00 24.10 325 GLY A C 1
ATOM 2513 O O . GLY A 1 324 ? 20.518 9.034 14.457 1.00 22.71 325 GLY A O 1
ATOM 2514 N N . ASN A 1 325 ? 22.594 9.261 15.319 1.00 24.40 326 ASN A N 1
ATOM 2515 C CA . ASN A 1 325 ? 22.308 8.733 16.620 1.00 24.31 326 ASN A CA 1
ATOM 2516 C C . ASN A 1 325 ? 21.445 9.661 17.449 1.00 24.75 326 ASN A C 1
ATOM 2517 O O . ASN A 1 325 ? 21.828 10.794 17.776 1.00 24.78 326 ASN A O 1
ATOM 2522 N N . MET A 1 326 ? 20.268 9.159 17.815 1.00 24.21 327 MET A N 1
ATOM 2523 C CA . MET A 1 326 ? 19.308 9.959 18.578 1.00 23.56 327 MET A CA 1
ATOM 2524 C C . MET A 1 326 ? 19.168 9.401 19.992 1.00 22.61 327 MET A C 1
ATOM 2525 O O . MET A 1 326 ? 18.261 9.772 20.715 1.00 23.57 327 MET A O 1
ATOM 2530 N N . TYR A 1 327 ? 20.070 8.503 20.368 1.00 22.99 328 TYR A N 1
ATOM 2531 C CA . TYR A 1 327 ? 20.204 8.038 21.740 1.00 22.94 328 TYR A CA 1
ATOM 2532 C C . TYR A 1 327 ? 18.834 7.530 22.225 1.00 22.37 328 TYR A C 1
ATOM 2533 O O . TYR A 1 327 ? 18.311 6.586 21.623 1.00 20.50 328 TYR A O 1
ATOM 2542 N N . THR A 1 328 ? 18.230 8.135 23.253 1.00 20.96 329 THR A N 1
ATOM 2543 C CA . THR A 1 328 ? 16.962 7.599 23.779 1.00 20.33 329 THR A CA 1
ATOM 2544 C C . THR A 1 328 ? 15.821 7.589 22.755 1.00 19.94 329 THR A C 1
ATOM 2545 O O . THR A 1 328 ? 14.906 6.760 22.865 1.00 19.81 329 THR A O 1
ATOM 2549 N N . ALA A 1 329 ? 15.859 8.520 21.793 1.00 19.35 330 ALA A N 1
ATOM 2550 C CA . ALA A 1 329 ? 14.814 8.648 20.773 1.00 19.17 330 ALA A CA 1
ATOM 2551 C C . ALA A 1 329 ? 15.085 7.769 19.554 1.00 19.66 330 ALA A C 1
ATOM 2552 O O . ALA A 1 329 ? 14.239 7.660 18.679 1.00 19.11 330 ALA A O 1
ATOM 2554 N N . SER A 1 330 ? 16.275 7.190 19.485 1.00 19.00 331 SER A N 1
ATOM 2555 C CA . SER A 1 330 ? 16.696 6.368 18.340 1.00 20.48 331 SER A CA 1
ATOM 2556 C C . SER A 1 330 ? 15.691 5.266 17.923 1.00 19.51 331 SER A C 1
ATOM 2557 O O . SER A 1 330 ? 15.282 5.175 16.754 1.00 19.05 331 SER A O 1
ATOM 2560 N N . LEU A 1 331 ? 15.291 4.434 18.885 1.00 18.93 332 LEU A N 1
ATOM 2561 C CA . LEU A 1 331 ? 14.384 3.326 18.603 1.00 17.79 332 LEU A CA 1
ATOM 2562 C C . LEU A 1 331 ? 13.045 3.874 18.124 1.00 18.54 332 LEU A C 1
ATOM 2563 O O . LEU A 1 331 ? 12.404 3.277 17.244 1.00 17.55 332 LEU A O 1
ATOM 2568 N N . TYR A 1 332 ? 12.624 4.991 18.732 1.00 17.59 333 TYR A N 1
ATOM 2569 C CA . TYR A 1 332 ? 11.299 5.606 18.460 1.00 18.35 333 TYR A CA 1
ATOM 2570 C C . TYR A 1 332 ? 11.298 6.332 17.136 1.00 18.60 333 TYR A C 1
ATOM 2571 O O . TYR A 1 332 ? 10.284 6.378 16.479 1.00 18.66 333 TYR A O 1
ATOM 2580 N N . ALA A 1 333 ? 12.453 6.845 16.722 1.00 19.43 334 ALA A N 1
ATOM 2581 C CA . ALA A 1 333 ? 12.612 7.366 15.346 1.00 20.04 334 ALA A CA 1
ATOM 2582 C C . ALA A 1 333 ? 12.639 6.272 14.288 1.00 20.69 334 ALA A C 1
ATOM 2583 O O . ALA A 1 333 ? 12.192 6.492 13.154 1.00 21.39 334 ALA A O 1
ATOM 2585 N N . ALA A 1 334 ? 13.198 5.115 14.632 1.00 20.12 335 ALA A N 1
ATOM 2586 C CA . ALA A 1 334 ? 13.139 3.936 13.740 1.00 20.73 335 ALA A CA 1
ATOM 2587 C C . ALA A 1 334 ? 11.681 3.482 13.598 1.00 21.22 335 ALA A C 1
ATOM 2588 O O . ALA A 1 334 ? 11.221 3.154 12.510 1.00 22.36 335 ALA A O 1
ATOM 2590 N N . PHE A 1 335 ? 10.942 3.501 14.711 1.00 21.43 336 PHE A N 1
ATOM 2591 C CA . PHE A 1 335 ? 9.523 3.170 14.719 1.00 21.75 336 PHE A CA 1
ATOM 2592 C C . PHE A 1 335 ? 8.716 4.190 13.906 1.00 23.04 336 PHE A C 1
ATOM 2593 O O . PHE A 1 335 ? 7.805 3.816 13.114 1.00 22.83 336 PHE A O 1
ATOM 2601 N N . ALA A 1 336 ? 9.044 5.466 14.093 1.00 22.38 337 ALA A N 1
ATOM 2602 C CA . ALA A 1 336 ? 8.415 6.537 13.318 1.00 23.22 337 ALA A CA 1
ATOM 2603 C C . ALA A 1 336 ? 8.675 6.401 11.802 1.00 22.82 337 ALA A C 1
ATOM 2604 O O . ALA A 1 336 ? 7.792 6.638 11.000 1.00 22.84 337 ALA A O 1
ATOM 2606 N N . SER A 1 337 ? 9.898 6.035 11.437 1.00 23.57 338 SER A N 1
ATOM 2607 C CA . SER A 1 337 ? 10.254 5.621 10.081 1.00 24.20 338 SER A CA 1
ATOM 2608 C C . SER A 1 337 ? 9.330 4.509 9.571 1.00 24.38 338 SER A C 1
ATOM 2609 O O . SER A 1 337 ? 8.808 4.591 8.461 1.00 24.51 338 SER A O 1
ATOM 2612 N N . LEU A 1 338 ? 9.103 3.480 10.382 1.00 24.32 339 LEU A N 1
ATOM 2613 C CA . LEU A 1 338 ? 8.227 2.390 9.966 1.00 24.51 339 LEU A CA 1
ATOM 2614 C C . LEU A 1 338 ? 6.799 2.859 9.648 1.00 26.00 339 LEU A C 1
ATOM 2615 O O . LEU A 1 338 ? 6.216 2.473 8.619 1.00 27.32 339 LEU A O 1
ATOM 2620 N N . VAL A 1 339 ? 6.227 3.660 10.540 1.00 27.04 340 VAL A N 1
ATOM 2621 C CA . VAL A 1 339 ? 4.887 4.216 10.342 1.00 27.52 340 VAL A CA 1
ATOM 2622 C C . VAL A 1 339 ? 4.865 5.089 9.067 1.00 28.34 340 VAL A C 1
ATOM 2623 O O . VAL A 1 339 ? 3.939 5.000 8.251 1.00 29.61 340 VAL A O 1
ATOM 2627 N N . HIS A 1 340 ? 5.898 5.895 8.874 1.00 27.63 341 HIS A N 1
ATOM 2628 C CA . HIS A 1 340 ? 5.948 6.775 7.712 1.00 28.41 341 HIS A CA 1
ATOM 2629 C C . HIS A 1 340 ? 5.881 5.938 6.430 1.00 28.99 341 HIS A C 1
ATOM 2630 O O . HIS A 1 340 ? 5.125 6.262 5.505 1.00 28.71 341 HIS A O 1
ATOM 2637 N N . ASN A 1 341 ? 6.671 4.859 6.404 1.00 29.03 342 ASN A N 1
ATOM 2638 C CA . ASN A 1 341 ? 6.877 4.051 5.215 1.00 29.60 342 ASN A CA 1
ATOM 2639 C C . ASN A 1 341 ? 5.787 3.014 5.007 1.00 30.36 342 ASN A C 1
ATOM 2640 O O . ASN A 1 341 ? 5.561 2.614 3.895 1.00 30.85 342 ASN A O 1
ATOM 2645 N N . LYS A 1 342 ? 5.151 2.524 6.075 1.00 31.06 343 LYS A N 1
ATOM 2646 C CA . LYS A 1 342 ? 4.252 1.376 5.936 1.00 31.34 343 LYS A CA 1
ATOM 2647 C C . LYS A 1 342 ? 2.860 1.569 6.539 1.00 32.84 343 LYS A C 1
ATOM 2648 O O . LYS A 1 342 ? 2.112 0.600 6.650 1.00 32.74 343 LYS A O 1
ATOM 2654 N N . HIS A 1 343 ? 2.502 2.802 6.916 1.00 34.01 344 HIS A N 1
ATOM 2655 C CA . HIS A 1 343 ? 1.248 3.052 7.638 1.00 35.58 344 HIS A CA 1
ATOM 2656 C C . HIS A 1 343 ? -0.002 2.372 7.050 1.00 37.56 344 HIS A C 1
ATOM 2657 O O . HIS A 1 343 ? -0.857 1.849 7.813 1.00 38.28 344 HIS A O 1
ATOM 2664 N N . SER A 1 344 ? -0.109 2.352 5.720 1.00 38.75 345 SER A N 1
ATOM 2665 C CA . SER A 1 344 ? -1.325 1.828 5.078 1.00 40.39 345 SER A CA 1
ATOM 2666 C C . SER A 1 344 ? -1.397 0.290 5.130 1.00 40.47 345 SER A C 1
ATOM 2667 O O . SER A 1 344 ? -2.457 -0.297 4.906 1.00 41.44 345 SER A O 1
ATOM 2670 N N . ASP A 1 345 ? -0.291 -0.353 5.493 1.00 39.40 346 ASP A N 1
ATOM 2671 C CA . ASP A 1 345 ? -0.284 -1.800 5.612 1.00 39.32 346 ASP A CA 1
ATOM 2672 C C . ASP A 1 345 ? 0.039 -2.340 6.999 1.00 37.19 346 ASP A C 1
ATOM 2673 O O . ASP A 1 345 ? 0.234 -3.533 7.153 1.00 37.65 346 ASP A O 1
ATOM 2678 N N . LEU A 1 346 ? 0.078 -1.465 8.009 1.00 35.58 347 LEU A N 1
ATOM 2679 C CA . LEU A 1 346 ? 0.499 -1.842 9.366 1.00 32.77 347 LEU A CA 1
ATOM 2680 C C . LEU A 1 346 ? -0.626 -2.381 10.233 1.00 32.05 347 LEU A C 1
ATOM 2681 O O . LEU A 1 346 ? -0.387 -3.112 11.180 1.00 31.52 347 LEU A O 1
ATOM 2686 N N . ALA A 1 347 ? -1.861 -2.029 9.910 1.00 32.06 348 ALA A N 1
ATOM 2687 C CA . ALA A 1 347 ? -3.023 -2.540 10.653 1.00 32.10 348 ALA A CA 1
ATOM 2688 C C . ALA A 1 347 ? -3.023 -4.068 10.673 1.00 31.81 348 ALA A C 1
ATOM 2689 O O . ALA A 1 347 ? -2.832 -4.693 9.643 1.00 31.90 348 ALA A O 1
ATOM 2691 N N . GLY A 1 348 ? -3.201 -4.651 11.856 1.00 30.72 349 GLY A N 1
ATOM 2692 C CA . GLY A 1 348 ? -3.104 -6.091 12.030 1.00 30.53 349 GLY A CA 1
ATOM 2693 C C . GLY A 1 348 ? -1.719 -6.691 12.235 1.00 29.95 349 GLY A C 1
ATOM 2694 O O . GLY A 1 348 ? -1.608 -7.891 12.516 1.00 29.43 349 GLY A O 1
ATOM 2695 N N . LYS A 1 349 ? -0.662 -5.884 12.117 1.00 28.69 350 LYS A N 1
ATOM 2696 C CA . LYS A 1 349 ? 0.710 -6.428 12.131 1.00 27.88 350 LYS A CA 1
ATOM 2697 C C . LYS A 1 349 ? 1.368 -6.463 13.528 1.00 27.24 350 LYS A C 1
ATOM 2698 O O . LYS A 1 349 ? 0.981 -5.719 14.416 1.00 26.68 350 LYS A O 1
ATOM 2704 N N . ARG A 1 350 ? 2.351 -7.342 13.705 1.00 25.50 351 ARG A N 1
ATOM 2705 C CA . ARG A 1 350 ? 3.123 -7.354 14.918 1.00 25.12 351 ARG A CA 1
ATOM 2706 C C . ARG A 1 350 ? 4.483 -6.685 14.709 1.00 24.97 351 ARG A C 1
ATOM 2707 O O . ARG A 1 350 ? 5.222 -6.993 13.759 1.00 25.18 351 ARG A O 1
ATOM 2715 N N . VAL A 1 351 ? 4.797 -5.764 15.610 1.00 22.88 352 VAL A N 1
ATOM 2716 C CA . VAL A 1 351 ? 6.058 -5.048 15.549 1.00 22.69 352 VAL A CA 1
ATOM 2717 C C . VAL A 1 351 ? 6.822 -5.349 16.839 1.00 21.63 352 VAL A C 1
ATOM 2718 O O . VAL A 1 351 ? 6.316 -5.101 17.936 1.00 21.76 352 VAL A O 1
ATOM 2722 N N . VAL A 1 352 ? 8.042 -5.855 16.699 1.00 20.93 353 VAL A N 1
ATOM 2723 C CA . VAL A 1 352 ? 8.907 -6.141 17.852 1.00 20.71 353 VAL A CA 1
ATOM 2724 C C . VAL A 1 352 ? 9.925 -5.007 17.954 1.00 20.17 353 VAL A C 1
ATOM 2725 O O . VAL A 1 352 ? 10.491 -4.588 16.952 1.00 21.23 353 VAL A O 1
ATOM 2729 N N . MET A 1 353 ? 10.117 -4.516 19.171 1.00 19.13 354 MET A N 1
ATOM 2730 C CA . MET A 1 353 ? 10.967 -3.365 19.466 1.00 18.58 354 MET A CA 1
ATOM 2731 C C . MET A 1 353 ? 12.074 -3.820 20.392 1.00 17.73 354 MET A C 1
ATOM 2732 O O . MET A 1 353 ? 11.799 -4.489 21.381 1.00 19.77 354 MET A O 1
ATOM 2737 N N . PHE A 1 354 ? 13.294 -3.407 20.108 1.00 17.88 355 PHE A N 1
ATOM 2738 C CA . PHE A 1 354 ? 14.441 -3.672 20.983 1.00 18.16 355 PHE A CA 1
ATOM 2739 C C . PHE A 1 354 ? 15.156 -2.386 21.395 1.00 17.75 355 PHE A C 1
ATOM 2740 O O . PHE A 1 354 ? 15.682 -1.641 20.567 1.00 16.04 355 PHE A O 1
ATOM 2748 N N . SER A 1 355 ? 15.190 -2.177 22.703 1.00 18.30 356 SER A N 1
ATOM 2749 C CA . SER A 1 355 ? 15.746 -0.991 23.314 1.00 18.73 356 SER A CA 1
ATOM 2750 C C . SER A 1 355 ? 16.975 -1.388 24.116 1.00 19.26 356 SER A C 1
ATOM 2751 O O . SER A 1 355 ? 16.961 -2.365 24.831 1.00 18.69 356 SER A O 1
ATOM 2754 N N . TYR A 1 356 ? 18.045 -0.616 23.975 1.00 21.03 357 TYR A N 1
ATOM 2755 C CA . TYR A 1 356 ? 19.282 -0.871 24.686 1.00 22.38 357 TYR A CA 1
ATOM 2756 C C . TYR A 1 356 ? 19.761 0.404 25.319 1.00 23.10 357 TYR A C 1
ATOM 2757 O O . TYR A 1 356 ? 19.574 1.467 24.747 1.00 24.27 357 TYR A O 1
ATOM 2766 N N . GLY A 1 357 ? 20.407 0.297 26.472 1.00 24.01 358 GLY A N 1
ATOM 2767 C CA . GLY A 1 357 ? 21.230 1.386 27.001 1.00 26.52 358 GLY A CA 1
ATOM 2768 C C . GLY A 1 357 ? 22.398 0.703 27.671 1.00 28.20 358 GLY A C 1
ATOM 2769 O O . GLY A 1 357 ? 22.212 -0.286 28.396 1.00 28.50 358 GLY A O 1
ATOM 2770 N N . SER A 1 358 ? 23.599 1.211 27.403 1.00 29.31 359 SER A N 1
ATOM 2771 C CA . SER A 1 358 ? 24.840 0.751 28.011 1.00 30.23 359 SER A CA 1
ATOM 2772 C C . SER A 1 358 ? 24.804 0.790 29.551 1.00 30.33 359 SER A C 1
ATOM 2773 O O . SER A 1 358 ? 24.162 1.670 30.143 1.00 28.82 359 SER A O 1
ATOM 2776 N N . GLY A 1 359 ? 25.506 -0.168 30.171 1.00 30.07 360 GLY A N 1
ATOM 2777 C CA . GLY A 1 359 ? 25.648 -0.217 31.619 1.00 29.69 360 GLY A CA 1
ATOM 2778 C C . GLY A 1 359 ? 25.136 -1.385 32.469 1.00 30.26 360 GLY A C 1
ATOM 2779 O O . GLY A 1 359 ? 25.617 -1.529 33.588 1.00 30.92 360 GLY A O 1
ATOM 2780 N N . SER A 1 360 ? 24.199 -2.237 32.024 1.00 29.74 361 SER A N 1
ATOM 2781 C CA . SER A 1 360 ? 23.428 -2.164 30.783 1.00 29.03 361 SER A CA 1
ATOM 2782 C C . SER A 1 360 ? 21.962 -2.471 31.116 1.00 29.29 361 SER A C 1
ATOM 2783 O O . SER A 1 360 ? 21.667 -3.150 32.111 1.00 28.74 361 SER A O 1
ATOM 2786 N N . THR A 1 361 ? 21.047 -1.933 30.307 1.00 27.93 362 THR A N 1
ATOM 2787 C CA . THR A 1 361 ? 19.612 -2.100 30.537 1.00 26.46 362 THR A CA 1
ATOM 2788 C C . THR A 1 361 ? 18.970 -2.318 29.193 1.00 24.60 362 THR A C 1
ATOM 2789 O O . THR A 1 361 ? 19.191 -1.535 28.278 1.00 25.24 362 THR A O 1
ATOM 2793 N N . ALA A 1 362 ? 18.230 -3.402 29.026 1.00 21.79 363 ALA A N 1
ATOM 2794 C CA . ALA A 1 362 ? 17.664 -3.664 27.729 1.00 20.14 363 ALA A CA 1
ATOM 2795 C C . ALA A 1 362 ? 16.327 -4.348 27.859 1.00 19.46 363 ALA A C 1
ATOM 2796 O O . ALA A 1 362 ? 16.097 -5.082 28.824 1.00 18.96 363 ALA A O 1
ATOM 2798 N N . THR A 1 363 ? 15.455 -4.072 26.889 1.00 18.28 364 THR A N 1
ATOM 2799 C CA . THR A 1 363 ? 14.149 -4.700 26.806 1.00 18.02 364 THR A CA 1
ATOM 2800 C C . THR A 1 363 ? 13.745 -4.888 25.366 1.00 18.44 364 THR A C 1
ATOM 2801 O O . THR A 1 363 ? 13.870 -3.976 24.539 1.00 18.54 364 THR A O 1
ATOM 2805 N N . MET A 1 364 ? 13.264 -6.083 25.075 1.00 18.50 365 MET A N 1
ATOM 2806 C CA . MET A 1 364 ? 12.619 -6.358 23.801 1.00 19.43 365 MET A CA 1
ATOM 2807 C C . MET A 1 364 ? 11.130 -6.512 24.100 1.00 18.63 365 MET A C 1
ATOM 2808 O O . MET A 1 364 ? 10.777 -7.299 24.971 1.00 20.24 365 MET A O 1
ATOM 2813 N N . PHE A 1 365 ? 10.272 -5.744 23.427 1.00 17.56 366 PHE A N 1
ATOM 2814 C CA . PHE A 1 365 ? 8.840 -5.784 23.733 1.00 18.44 366 PHE A CA 1
ATOM 2815 C C . PHE A 1 365 ? 8.023 -5.815 22.429 1.00 19.25 366 PHE A C 1
ATOM 2816 O O . PHE A 1 365 ? 8.462 -5.342 21.397 1.00 20.61 366 PHE A O 1
ATOM 2824 N N . SER A 1 366 ? 6.812 -6.328 22.472 1.00 20.48 367 SER A N 1
ATOM 2825 C CA . SER A 1 366 ? 6.083 -6.465 21.227 1.00 20.94 367 SER A CA 1
ATOM 2826 C C . SER A 1 366 ? 4.866 -5.557 21.219 1.00 20.73 367 SER A C 1
ATOM 2827 O O . SER A 1 366 ? 4.273 -5.299 22.283 1.00 20.97 367 SER A O 1
ATOM 2830 N N . LEU A 1 367 ? 4.548 -5.039 20.024 1.00 21.09 368 LEU A N 1
ATOM 2831 C CA . LEU A 1 367 ? 3.357 -4.234 19.738 1.00 21.67 368 LEU A CA 1
ATOM 2832 C C . LEU A 1 367 ? 2.474 -4.882 18.679 1.00 23.97 368 LEU A C 1
ATOM 2833 O O . LEU A 1 367 ? 2.968 -5.523 17.741 1.00 24.12 368 LEU A O 1
ATOM 2838 N N . ARG A 1 368 ? 1.175 -4.646 18.795 1.00 25.45 369 ARG A N 1
ATOM 2839 C CA . ARG A 1 368 ? 0.232 -5.016 17.743 1.00 28.23 369 ARG A CA 1
ATOM 2840 C C . ARG A 1 368 ? -0.360 -3.742 17.231 1.00 28.51 369 ARG A C 1
ATOM 2841 O O . ARG A 1 368 ? -0.845 -2.931 18.019 1.00 27.69 369 ARG A O 1
ATOM 2849 N N . LEU A 1 369 ? -0.310 -3.556 15.922 1.00 29.32 370 LEU A N 1
ATOM 2850 C CA . LEU A 1 369 ? -0.875 -2.362 15.333 1.00 31.05 370 LEU A CA 1
ATOM 2851 C C . LEU A 1 369 ? -2.297 -2.653 14.803 1.00 33.13 370 LEU A C 1
ATOM 2852 O O . LEU A 1 369 ? -2.604 -3.774 14.380 1.00 31.99 370 LEU A O 1
ATOM 2857 N N . CYS A 1 370 ? -3.148 -1.629 14.851 1.00 34.53 371 CYS A N 1
ATOM 2858 C CA . CYS A 1 370 ? -4.591 -1.772 14.705 1.00 37.47 371 CYS A CA 1
ATOM 2859 C C . CYS A 1 370 ? -5.171 -0.615 13.921 1.00 37.85 371 CYS A C 1
ATOM 2860 O O . CYS A 1 370 ? -4.691 0.526 14.027 1.00 37.13 371 CYS A O 1
ATOM 2863 N N . GLU A 1 371 ? -6.220 -0.912 13.160 1.00 39.51 372 GLU A N 1
ATOM 2864 C CA . GLU A 1 371 ? -7.001 0.114 12.475 1.00 41.75 372 GLU A CA 1
ATOM 2865 C C . GLU A 1 371 ? -7.763 0.884 13.538 1.00 41.42 372 GLU A C 1
ATOM 2866 O O . GLU A 1 371 ? -8.291 0.292 14.471 1.00 41.52 372 GLU A O 1
ATOM 2872 N N . ASN A 1 372 ? -7.788 2.203 13.419 1.00 41.92 373 ASN A N 1
ATOM 2873 C CA . ASN A 1 372 ? -8.444 3.038 14.414 1.00 42.02 373 ASN A CA 1
ATOM 2874 C C . ASN A 1 372 ? -8.872 4.287 13.692 1.00 42.72 373 ASN A C 1
ATOM 2875 O O . ASN A 1 372 ? -8.337 4.581 12.634 1.00 42.55 373 ASN A O 1
ATOM 2880 N N . GLN A 1 373 ? -9.828 5.034 14.230 1.00 43.45 374 GLN A N 1
ATOM 2881 C CA . GLN A 1 373 ? -10.214 6.266 13.556 1.00 45.31 374 GLN A CA 1
ATOM 2882 C C . GLN A 1 373 ? -9.237 7.383 13.909 1.00 43.52 374 GLN A C 1
ATOM 2883 O O . GLN A 1 373 ? -8.625 7.378 14.968 1.00 43.34 374 GLN A O 1
ATOM 2889 N N . SER A 1 374 ? -9.056 8.295 12.970 1.00 42.64 375 SER A N 1
ATOM 2890 C CA . SER A 1 374 ? -8.351 9.542 13.188 1.00 41.39 375 SER A CA 1
ATOM 2891 C C . SER A 1 374 ? -8.994 10.305 14.371 1.00 40.34 375 SER A C 1
ATOM 2892 O O . SER A 1 374 ? -10.199 10.167 14.621 1.00 40.85 375 SER A O 1
ATOM 2895 N N . PRO A 1 375 ? -8.200 11.109 15.113 1.00 38.67 376 PRO A N 1
ATOM 2896 C CA . PRO A 1 375 ? -6.820 11.498 14.849 1.00 37.10 376 PRO A CA 1
ATOM 2897 C C . PRO A 1 375 ? -5.777 10.452 15.273 1.00 35.52 376 PRO A C 1
ATOM 2898 O O . PRO A 1 375 ? -4.602 10.599 14.943 1.00 35.32 376 PRO A O 1
ATOM 2902 N N . PHE A 1 376 ? -6.221 9.420 15.984 1.00 33.74 377 PHE A N 1
ATOM 2903 C CA . PHE A 1 376 ? -5.342 8.399 16.570 1.00 32.07 377 PHE A CA 1
ATOM 2904 C C . PHE A 1 376 ? -5.340 7.143 15.686 1.00 31.27 377 PHE A C 1
ATOM 2905 O O . PHE A 1 376 ? -5.772 6.068 16.107 1.00 31.43 377 PHE A O 1
ATOM 2913 N N . SER A 1 377 ? -4.840 7.306 14.464 1.00 31.36 378 SER A N 1
ATOM 2914 C CA . SER A 1 377 ? -4.792 6.268 13.453 1.00 30.99 378 SER A CA 1
ATOM 2915 C C . SER A 1 377 ? -3.382 6.273 12.913 1.00 30.26 378 SER A C 1
ATOM 2916 O O . SER A 1 377 ? -2.702 7.314 12.944 1.00 30.34 378 SER A O 1
ATOM 2919 N N . LEU A 1 378 ? -2.934 5.128 12.419 1.00 29.09 379 LEU A N 1
ATOM 2920 C CA . LEU A 1 378 ? -1.613 5.020 11.810 1.00 29.06 379 LEU A CA 1
ATOM 2921 C C . LEU A 1 378 ? -1.420 6.020 10.652 1.00 30.10 379 LEU A C 1
ATOM 2922 O O . LEU A 1 378 ? -0.360 6.643 10.526 1.00 29.04 379 LEU A O 1
ATOM 2927 N N . SER A 1 379 ? -2.439 6.156 9.804 1.00 31.01 380 SER A N 1
ATOM 2928 C CA . SER A 1 379 ? -2.360 7.066 8.652 1.00 32.11 380 SER A CA 1
ATOM 2929 C C . SER A 1 379 ? -2.254 8.508 9.081 1.00 31.00 380 SER A C 1
ATOM 2930 O O . SER A 1 379 ? -1.398 9.241 8.599 1.00 31.56 380 SER A O 1
ATOM 2933 N N . ASN A 1 380 ? -3.090 8.918 10.022 1.00 31.12 381 ASN A N 1
ATOM 2934 C CA . ASN A 1 380 ? -2.975 10.268 10.511 1.00 31.19 381 ASN A CA 1
ATOM 2935 C C . ASN A 1 380 ? -1.679 10.550 11.293 1.00 30.22 381 ASN A C 1
ATOM 2936 O O . ASN A 1 380 ? -1.155 11.660 11.238 1.00 30.69 381 ASN A O 1
ATOM 2941 N N . ILE A 1 381 ? -1.132 9.542 11.972 1.00 29.36 382 ILE A N 1
ATOM 2942 C CA . ILE A 1 381 ? 0.170 9.716 12.618 1.00 27.60 382 ILE A CA 1
ATOM 2943 C C . ILE A 1 381 ? 1.232 10.006 11.551 1.00 28.59 382 ILE A C 1
ATOM 2944 O O . ILE A 1 381 ? 2.018 10.950 11.706 1.00 28.05 382 ILE A O 1
ATOM 2949 N N . ALA A 1 382 ? 1.220 9.234 10.460 1.00 28.37 383 ALA A N 1
ATOM 2950 C CA . ALA A 1 382 ? 2.208 9.409 9.363 1.00 30.22 383 ALA A CA 1
ATOM 2951 C C . ALA A 1 382 ? 2.085 10.795 8.734 1.00 30.57 383 ALA A C 1
ATOM 2952 O O . ALA A 1 382 ? 3.080 11.460 8.428 1.00 30.96 383 ALA A O 1
ATOM 2954 N N . SER A 1 383 ? 0.851 11.234 8.578 1.00 31.47 384 SER A N 1
ATOM 2955 C CA . SER A 1 383 ? 0.567 12.541 7.989 1.00 32.53 384 SER A CA 1
ATOM 2956 C C . SER A 1 383 ? 1.035 13.684 8.889 1.00 32.57 384 SER A C 1
ATOM 2957 O O . SER A 1 383 ? 1.720 14.605 8.429 1.00 31.90 384 SER A O 1
ATOM 2960 N N . VAL A 1 384 ? 0.682 13.613 10.180 1.00 32.52 385 VAL A N 1
ATOM 2961 C CA . VAL A 1 384 ? 1.087 14.639 11.136 1.00 32.44 385 VAL A CA 1
ATOM 2962 C C . VAL A 1 384 ? 2.617 14.747 11.236 1.00 31.80 385 VAL A C 1
ATOM 2963 O O . VAL A 1 384 ? 3.168 15.848 11.169 1.00 31.59 385 VAL A O 1
ATOM 2967 N N . MET A 1 385 ? 3.305 13.614 11.377 1.00 30.72 386 MET A N 1
ATOM 2968 C CA . MET A 1 385 ? 4.770 13.638 11.528 1.00 30.24 386 MET A CA 1
ATOM 2969 C C . MET A 1 385 ? 5.509 14.220 10.306 1.00 30.17 386 MET A C 1
ATOM 2970 O O . MET A 1 385 ? 6.617 14.722 10.445 1.00 30.40 386 MET A O 1
ATOM 2975 N N . ASP A 1 386 ? 4.932 14.102 9.112 1.00 31.75 387 ASP A N 1
ATOM 2976 C CA . ASP A 1 386 ? 5.473 14.784 7.898 1.00 31.90 387 ASP A CA 1
ATOM 2977 C C . ASP A 1 386 ? 6.982 14.599 7.745 1.00 32.00 387 ASP A C 1
ATOM 2978 O O . ASP A 1 386 ? 7.735 15.552 7.501 1.00 32.24 387 ASP A O 1
ATOM 2983 N N . VAL A 1 387 ? 7.425 13.356 7.921 1.00 31.77 388 VAL A N 1
ATOM 2984 C CA . VAL A 1 387 ? 8.842 13.026 7.935 1.00 32.02 388 VAL A CA 1
ATOM 2985 C C . VAL A 1 387 ? 9.484 13.366 6.567 1.00 32.41 388 VAL A C 1
ATOM 2986 O O . VAL A 1 387 ? 10.616 13.854 6.509 1.00 31.47 388 VAL A O 1
ATOM 2990 N N . GLY A 1 388 ? 8.730 13.125 5.490 1.00 33.81 389 GLY A N 1
ATOM 2991 C CA . GLY A 1 388 ? 9.125 13.528 4.132 1.00 35.24 389 GLY A CA 1
ATOM 2992 C C . GLY A 1 388 ? 9.423 15.013 4.028 1.00 35.85 389 GLY A C 1
ATOM 2993 O O . GLY A 1 388 ? 10.522 15.409 3.646 1.00 36.42 389 GLY A O 1
ATOM 2994 N N . GLY A 1 389 ? 8.441 15.832 4.395 1.00 36.33 390 GLY A N 1
ATOM 2995 C CA . GLY A 1 389 ? 8.601 17.283 4.527 1.00 35.66 390 GLY A CA 1
ATOM 2996 C C . GLY A 1 389 ? 9.763 17.764 5.381 1.00 35.11 390 GLY A C 1
ATOM 2997 O O . GLY A 1 389 ? 10.496 18.649 4.969 1.00 35.42 390 GLY A O 1
ATOM 2998 N N . LYS A 1 390 ? 9.941 17.202 6.574 1.00 33.95 391 LYS A N 1
ATOM 2999 C CA . LYS A 1 390 ? 11.043 17.621 7.460 1.00 32.99 391 LYS A CA 1
ATOM 3000 C C . LYS A 1 390 ? 12.415 17.337 6.824 1.00 33.39 391 LYS A C 1
ATOM 3001 O O . LYS A 1 390 ? 13.370 18.122 6.939 1.00 31.96 391 LYS A O 1
ATOM 3007 N N . LEU A 1 391 ? 12.478 16.214 6.107 1.00 33.92 392 LEU A N 1
ATOM 3008 C CA . LEU A 1 391 ? 13.707 15.805 5.467 1.00 35.17 392 LEU A CA 1
ATOM 3009 C C . LEU A 1 391 ? 14.032 16.685 4.267 1.00 37.22 392 LEU A C 1
ATOM 3010 O O . LEU A 1 391 ? 15.201 16.978 4.029 1.00 37.39 392 LEU A O 1
ATOM 3015 N N . LYS A 1 392 ? 13.006 17.109 3.536 1.00 39.41 393 LYS A N 1
ATOM 3016 C CA . LYS A 1 392 ? 13.185 18.025 2.404 1.00 42.86 393 LYS A CA 1
ATOM 3017 C C . LYS A 1 392 ? 13.606 19.422 2.863 1.00 42.86 393 LYS A C 1
ATOM 3018 O O . LYS A 1 392 ? 14.310 20.102 2.125 1.00 43.97 393 LYS A O 1
ATOM 3024 N N . ALA A 1 393 ? 13.205 19.828 4.074 1.00 42.45 394 ALA A N 1
ATOM 3025 C CA . ALA A 1 393 ? 13.447 21.188 4.589 1.00 42.71 394 ALA A CA 1
ATOM 3026 C C . ALA A 1 393 ? 14.767 21.384 5.343 1.00 42.46 394 ALA A C 1
ATOM 3027 O O . ALA A 1 393 ? 14.942 22.380 6.048 1.00 44.03 394 ALA A O 1
ATOM 3029 N N . ARG A 1 394 ? 15.692 20.447 5.208 1.00 42.26 395 ARG A N 1
ATOM 3030 C CA . ARG A 1 394 ? 16.990 20.513 5.892 1.00 41.83 395 ARG A CA 1
ATOM 3031 C C . ARG A 1 394 ? 17.966 21.516 5.246 1.00 42.01 395 ARG A C 1
ATOM 3032 O O . ARG A 1 394 ? 17.779 21.916 4.108 1.00 42.76 395 ARG A O 1
ATOM 3040 N N . HIS A 1 395 ? 19.020 21.879 5.974 1.00 41.55 396 HIS A N 1
ATOM 3041 C CA . HIS A 1 395 ? 20.027 22.818 5.488 1.00 42.52 396 HIS A CA 1
ATOM 3042 C C . HIS A 1 395 ? 21.380 22.247 5.778 1.00 41.68 396 HIS A C 1
ATOM 3043 O O . HIS A 1 395 ? 21.734 22.039 6.932 1.00 41.13 396 HIS A O 1
ATOM 3050 N N . GLU A 1 396 ? 22.129 22.011 4.718 1.00 41.13 397 GLU A N 1
ATOM 3051 C CA . GLU A 1 396 ? 23.394 21.307 4.783 1.00 41.52 397 GLU A CA 1
ATOM 3052 C C . GLU A 1 396 ? 24.526 22.260 5.150 1.00 41.04 397 GLU A C 1
ATOM 3053 O O . GLU A 1 396 ? 24.604 23.373 4.609 1.00 40.96 397 GLU A O 1
ATOM 3059 N N . TYR A 1 397 ? 25.397 21.810 6.057 1.00 39.87 398 TYR A N 1
ATOM 3060 C CA . TYR A 1 397 ? 26.615 22.532 6.428 1.00 39.74 398 TYR A CA 1
ATOM 3061 C C . TYR A 1 397 ? 27.791 21.851 5.750 1.00 39.79 398 TYR A C 1
ATOM 3062 O O . TYR A 1 397 ? 27.816 20.628 5.644 1.00 39.15 398 TYR A O 1
ATOM 3071 N N . ALA A 1 398 ? 28.787 22.621 5.321 1.00 39.68 399 ALA A N 1
ATOM 3072 C CA . ALA A 1 398 ? 30.033 21.987 4.878 1.00 40.16 399 ALA A CA 1
ATOM 3073 C C . ALA A 1 398 ? 30.718 21.385 6.104 1.00 39.24 399 ALA A C 1
ATOM 3074 O O . ALA A 1 398 ? 30.572 21.901 7.219 1.00 38.84 399 ALA A O 1
ATOM 3076 N N . PRO A 1 399 ? 31.465 20.290 5.926 1.00 39.62 400 PRO A N 1
ATOM 3077 C CA . PRO A 1 399 ? 32.089 19.700 7.129 1.00 39.56 400 PRO A CA 1
ATOM 3078 C C . PRO A 1 399 ? 32.856 20.704 7.980 1.00 40.14 400 PRO A C 1
ATOM 3079 O O . PRO A 1 399 ? 32.872 20.581 9.207 1.00 39.12 400 PRO A O 1
ATOM 3083 N N . GLU A 1 400 ? 33.465 21.691 7.314 1.00 40.89 401 GLU A N 1
ATOM 3084 C CA . GLU A 1 400 ? 34.116 22.817 7.967 1.00 41.65 401 GLU A CA 1
ATOM 3085 C C . GLU A 1 400 ? 33.275 23.534 8.990 1.00 39.94 401 GLU A C 1
ATOM 3086 O O . GLU A 1 400 ? 33.670 23.646 10.138 1.00 39.15 401 GLU A O 1
ATOM 3092 N N . LYS A 1 401 ? 32.141 24.042 8.528 1.00 38.86 402 LYS A N 1
ATOM 3093 C CA . LYS A 1 401 ? 31.229 24.838 9.309 1.00 38.83 402 LYS A CA 1
ATOM 3094 C C . LYS A 1 401 ? 30.600 23.969 10.416 1.00 37.51 402 LYS A C 1
ATOM 3095 O O . LYS A 1 401 ? 30.318 24.456 11.516 1.00 37.73 402 LYS A O 1
ATOM 3101 N N . PHE A 1 402 ? 30.369 22.697 10.098 1.00 35.67 403 PHE A N 1
ATOM 3102 C CA . PHE A 1 402 ? 29.985 21.688 11.059 1.00 34.62 403 PHE A CA 1
ATOM 3103 C C . PHE A 1 402 ? 31.006 21.529 12.205 1.00 35.27 403 PHE A C 1
ATOM 3104 O O . PHE A 1 402 ? 30.621 21.619 13.368 1.00 35.10 403 PHE A O 1
ATOM 3112 N N . VAL A 1 403 ? 32.287 21.303 11.888 1.00 35.98 404 VAL A N 1
ATOM 3113 C CA . VAL A 1 403 ? 33.356 21.197 12.915 1.00 36.68 404 VAL A CA 1
ATOM 3114 C C . VAL A 1 403 ? 33.485 22.468 13.793 1.00 37.36 404 VAL A C 1
ATOM 3115 O O . VAL A 1 403 ? 33.625 22.362 15.019 1.00 37.04 404 VAL A O 1
ATOM 3119 N N . GLU A 1 404 ? 33.378 23.653 13.185 1.00 38.04 405 GLU A N 1
ATOM 3120 C CA . GLU A 1 404 ? 33.354 24.921 13.966 1.00 39.86 405 GLU A CA 1
ATOM 3121 C C . GLU A 1 404 ? 32.183 24.971 14.926 1.00 38.70 405 GLU A C 1
ATOM 3122 O O . GLU A 1 404 ? 32.338 25.378 16.089 1.00 38.96 405 GLU A O 1
ATOM 3128 N N . THR A 1 405 ? 31.007 24.586 14.433 1.00 38.16 406 THR A N 1
ATOM 3129 C CA . THR A 1 405 ? 29.804 24.499 15.281 1.00 37.74 406 THR A CA 1
ATOM 3130 C C . THR A 1 405 ? 29.971 23.541 16.464 1.00 37.20 406 THR A C 1
ATOM 3131 O O . THR A 1 405 ? 29.477 23.813 17.533 1.00 38.09 406 THR A O 1
ATOM 3135 N N . MET A 1 406 ? 30.653 22.418 16.261 1.00 37.52 407 MET A N 1
ATOM 3136 C CA . MET A 1 406 ? 30.877 21.431 17.326 1.00 36.12 407 MET A CA 1
ATOM 3137 C C . MET A 1 406 ? 31.853 21.925 18.382 1.00 36.50 407 MET A C 1
ATOM 3138 O O . MET A 1 406 ? 31.712 21.589 19.557 1.00 35.64 407 MET A O 1
ATOM 3143 N N . LYS A 1 407 ? 32.848 22.712 17.947 1.00 37.08 408 LYS A N 1
ATOM 3144 C CA . LYS A 1 407 ? 33.775 23.397 18.845 1.00 38.35 408 LYS A CA 1
ATOM 3145 C C . LYS A 1 407 ? 33.024 24.406 19.700 1.00 37.73 408 LYS A C 1
ATOM 3146 O O . LYS A 1 407 ? 33.246 24.475 20.904 1.00 38.53 408 LYS A O 1
ATOM 3152 N N . LEU A 1 408 ? 32.153 25.190 19.065 1.00 37.40 409 LEU A N 1
ATOM 3153 C CA . LEU A 1 408 ? 31.270 26.116 19.750 1.00 37.94 409 LEU A CA 1
ATOM 3154 C C . LEU A 1 408 ? 30.434 25.385 20.818 1.00 37.38 409 LEU A C 1
ATOM 3155 O O . LEU A 1 408 ? 30.379 25.793 21.985 1.00 37.64 409 LEU A O 1
ATOM 3160 N N . MET A 1 409 ? 29.793 24.293 20.421 1.00 37.36 410 MET A N 1
ATOM 3161 C CA . MET A 1 409 ? 28.967 23.518 21.354 1.00 36.67 410 MET A CA 1
ATOM 3162 C C . MET A 1 409 ? 29.813 23.012 22.515 1.00 36.98 410 MET A C 1
ATOM 3163 O O . MET A 1 409 ? 29.396 23.069 23.654 1.00 36.06 410 MET A O 1
ATOM 3168 N N . GLU A 1 410 ? 31.034 22.582 22.226 1.00 38.36 411 GLU A N 1
ATOM 3169 C CA . GLU A 1 410 ? 31.956 22.136 23.256 1.00 40.48 411 GLU A CA 1
ATOM 3170 C C . GLU A 1 410 ? 32.215 23.252 24.278 1.00 41.24 411 GLU A C 1
ATOM 3171 O O . GLU A 1 410 ? 32.231 22.984 25.488 1.00 40.98 411 GLU A O 1
ATOM 3177 N N . HIS A 1 411 ? 32.349 24.492 23.789 1.00 41.27 412 HIS A N 1
ATOM 3178 C CA . HIS A 1 411 ? 32.538 25.685 24.642 1.00 42.19 412 HIS A CA 1
ATOM 3179 C C . HIS A 1 411 ? 31.346 26.028 25.543 1.00 42.50 412 HIS A C 1
ATOM 3180 O O . HIS A 1 411 ? 31.537 26.438 26.696 1.00 42.38 412 HIS A O 1
ATOM 3187 N N . ARG A 1 412 ? 30.132 25.882 25.003 1.00 42.84 413 ARG A N 1
ATOM 3188 C CA . ARG A 1 412 ? 28.906 26.201 25.721 1.00 43.44 413 ARG A CA 1
ATOM 3189 C C . ARG A 1 412 ? 28.468 25.086 26.695 1.00 44.34 413 ARG A C 1
ATOM 3190 O O . ARG A 1 412 ? 27.540 25.290 27.471 1.00 43.92 413 ARG A O 1
ATOM 3198 N N . TYR A 1 413 ? 29.123 23.916 26.654 1.00 46.58 414 TYR A N 1
ATOM 3199 C CA . TYR A 1 413 ? 28.720 22.757 27.499 1.00 47.45 414 TYR A CA 1
ATOM 3200 C C . TYR A 1 413 ? 29.018 22.975 28.982 1.00 48.03 414 TYR A C 1
ATOM 3201 O O . TYR A 1 413 ? 30.174 23.136 29.374 1.00 48.54 414 TYR A O 1
ATOM 3210 N N . GLY A 1 414 ? 27.962 22.971 29.794 1.00 48.65 415 GLY A N 1
ATOM 3211 C CA . GLY A 1 414 ? 28.067 23.259 31.225 1.00 49.36 415 GLY A CA 1
ATOM 3212 C C . GLY A 1 414 ? 28.549 24.662 31.570 1.00 50.71 415 GLY A C 1
ATOM 3213 O O . GLY A 1 414 ? 29.107 24.876 32.653 1.00 51.68 415 GLY A O 1
ATOM 3214 N N . ALA A 1 415 ? 28.330 25.615 30.658 1.00 50.75 416 ALA A N 1
ATOM 3215 C CA . ALA A 1 415 ? 28.819 26.982 30.809 1.00 51.12 416 ALA A CA 1
ATOM 3216 C C . ALA A 1 415 ? 27.673 27.920 31.144 1.00 50.84 416 ALA A C 1
ATOM 3217 O O . ALA A 1 415 ? 26.527 27.649 30.781 1.00 50.50 416 ALA A O 1
ATOM 3219 N N . LYS A 1 416 ? 27.980 29.019 31.833 1.00 50.57 417 LYS A N 1
ATOM 3220 C CA . LYS A 1 416 ? 26.979 30.043 32.160 1.00 50.00 417 LYS A CA 1
ATOM 3221 C C . LYS A 1 416 ? 27.296 31.397 31.520 1.00 50.16 417 LYS A C 1
ATOM 3222 O O . LYS A 1 416 ? 28.350 31.587 30.893 1.00 49.00 417 LYS A O 1
ATOM 3228 N N . GLU A 1 417 ? 26.364 32.333 31.686 1.00 49.78 418 GLU A N 1
ATOM 3229 C CA . GLU A 1 417 ? 26.560 33.728 31.291 1.00 50.81 418 GLU A CA 1
ATOM 3230 C C . GLU A 1 417 ? 27.043 33.936 29.850 1.00 49.54 418 GLU A C 1
ATOM 3231 O O . GLU A 1 417 ? 28.165 34.391 29.611 1.00 49.98 418 GLU A O 1
ATOM 3237 N N . PHE A 1 418 ? 26.185 33.596 28.896 1.00 47.56 419 PHE A N 1
ATOM 3238 C CA . PHE A 1 418 ? 26.428 33.913 27.488 1.00 46.01 419 PHE A CA 1
ATOM 3239 C C . PHE A 1 418 ? 25.121 34.139 26.752 1.00 45.01 419 PHE A C 1
ATOM 3240 O O . PHE A 1 418 ? 24.072 33.709 27.195 1.00 44.58 419 PHE A O 1
ATOM 3248 N N . VAL A 1 419 ? 25.202 34.823 25.627 1.00 44.72 420 VAL A N 1
ATOM 3249 C CA . VAL A 1 419 ? 24.076 35.003 24.745 1.00 44.25 420 VAL A CA 1
ATOM 3250 C C . VAL A 1 419 ? 24.469 34.273 23.464 1.00 44.11 420 VAL A C 1
ATOM 3251 O O . VAL A 1 419 ? 25.589 34.423 22.960 1.00 44.59 420 VAL A O 1
ATOM 3255 N N . THR A 1 420 ? 23.558 33.455 22.952 1.00 42.69 421 THR A N 1
ATOM 3256 C CA . THR A 1 420 ? 23.792 32.818 21.673 1.00 41.70 421 THR A CA 1
ATOM 3257 C C . THR A 1 420 ? 23.799 33.858 20.559 1.00 42.62 421 THR A C 1
ATOM 3258 O O . THR A 1 420 ? 23.245 34.948 20.720 1.00 42.35 421 THR A O 1
ATOM 3262 N N . SER A 1 421 ? 24.441 33.493 19.451 1.00 43.04 422 SER A N 1
ATOM 3263 C CA . SER A 1 421 ? 24.514 34.295 18.233 1.00 44.27 422 SER A CA 1
ATOM 3264 C C . SER A 1 421 ? 23.568 33.742 17.152 1.00 44.50 422 SER A C 1
ATOM 3265 O O . SER A 1 421 ? 23.714 32.589 16.709 1.00 44.03 422 SER A O 1
ATOM 3268 N N . LYS A 1 422 ? 22.595 34.568 16.751 1.00 45.13 423 LYS A N 1
ATOM 3269 C CA . LYS A 1 422 ? 21.481 34.148 15.890 1.00 45.40 423 LYS A CA 1
ATOM 3270 C C . LYS A 1 422 ? 21.777 34.383 14.432 1.00 46.86 423 LYS A C 1
ATOM 3271 O O . LYS A 1 422 ? 21.126 33.822 13.549 1.00 47.54 423 LYS A O 1
ATOM 3277 N N . GLU A 1 423 ? 22.777 35.221 14.191 1.00 48.75 424 GLU A N 1
ATOM 3278 C CA . GLU A 1 423 ? 23.198 35.631 12.854 1.00 49.53 424 GLU A CA 1
ATOM 3279 C C . GLU A 1 423 ? 23.627 34.456 11.946 1.00 49.09 424 GLU A C 1
ATOM 3280 O O . GLU A 1 423 ? 24.622 33.762 12.208 1.00 48.29 424 GLU A O 1
ATOM 3286 N N . GLY A 1 424 ? 22.837 34.228 10.894 1.00 48.48 425 GLY A N 1
ATOM 3287 C CA . GLY A 1 424 ? 23.080 33.152 9.931 1.00 48.19 425 GLY A CA 1
ATOM 3288 C C . GLY A 1 424 ? 22.400 31.815 10.230 1.00 47.57 425 GLY A C 1
ATOM 3289 O O . GLY A 1 424 ? 22.358 30.932 9.364 1.00 47.53 425 GLY A O 1
ATOM 3290 N N . ILE A 1 425 ? 21.881 31.658 11.450 1.00 46.63 426 ILE A N 1
ATOM 3291 C CA . ILE A 1 425 ? 21.330 30.370 11.901 1.00 46.16 426 ILE A CA 1
ATOM 3292 C C . ILE A 1 425 ? 19.807 30.431 12.023 1.00 45.52 426 ILE A C 1
ATOM 3293 O O . ILE A 1 425 ? 19.108 29.583 11.478 1.00 44.26 426 ILE A O 1
ATOM 3298 N N . LEU A 1 426 ? 19.299 31.458 12.708 1.00 45.27 427 LEU A N 1
ATOM 3299 C CA . LEU A 1 426 ? 17.860 31.581 12.933 1.00 45.00 427 LEU A CA 1
ATOM 3300 C C . LEU A 1 426 ? 17.100 31.476 11.620 1.00 45.45 427 LEU A C 1
ATOM 3301 O O . LEU A 1 426 ? 16.007 30.926 11.588 1.00 44.49 427 LEU A O 1
ATOM 3306 N N . ASP A 1 427 ? 17.690 31.998 10.541 1.00 46.58 428 ASP A N 1
ATOM 3307 C CA . ASP A 1 427 ? 17.091 31.927 9.201 1.00 47.73 428 ASP A CA 1
ATOM 3308 C C . ASP A 1 427 ? 16.822 30.473 8.785 1.00 46.68 428 ASP A C 1
ATOM 3309 O O . ASP A 1 427 ? 15.926 30.197 7.976 1.00 46.85 428 ASP A O 1
ATOM 3314 N N . LEU A 1 428 ? 17.629 29.555 9.307 1.00 45.60 429 LEU A N 1
ATOM 3315 C CA . LEU A 1 428 ? 17.547 28.128 8.913 1.00 45.21 429 LEU A CA 1
ATOM 3316 C C . LEU A 1 428 ? 16.433 27.364 9.644 1.00 44.60 429 LEU A C 1
ATOM 3317 O O . LEU A 1 428 ? 15.897 26.384 9.120 1.00 45.01 429 LEU A O 1
ATOM 3322 N N . LEU A 1 429 ? 16.085 27.827 10.850 1.00 44.36 430 LEU A N 1
ATOM 3323 C CA . LEU A 1 429 ? 15.037 27.188 11.649 1.00 43.41 430 LEU A CA 1
ATOM 3324 C C . LEU A 1 429 ? 13.667 27.456 11.050 1.00 43.13 430 LEU A C 1
ATOM 3325 O O . LEU A 1 429 ? 13.401 28.538 10.559 1.00 44.33 430 LEU A O 1
ATOM 3330 N N . ALA A 1 430 ? 12.798 26.463 11.093 1.00 42.44 431 ALA A N 1
ATOM 3331 C CA . ALA A 1 430 ? 11.436 26.631 10.607 1.00 42.36 431 ALA A CA 1
ATOM 3332 C C . ALA A 1 430 ? 10.636 27.606 11.504 1.00 42.50 431 ALA A C 1
ATOM 3333 O O . ALA A 1 430 ? 10.982 27.801 12.678 1.00 40.98 431 ALA A O 1
ATOM 3335 N N . PRO A 1 431 ? 9.556 28.211 10.955 1.00 42.75 432 PRO A N 1
ATOM 3336 C CA . PRO A 1 431 ? 8.749 29.151 11.727 1.00 42.82 432 PRO A CA 1
ATOM 3337 C C . PRO A 1 431 ? 8.148 28.427 12.917 1.00 42.07 432 PRO A C 1
ATOM 3338 O O . PRO A 1 431 ? 7.726 27.282 12.766 1.00 41.86 432 PRO A O 1
ATOM 3342 N N . GLY A 1 432 ? 8.134 29.085 14.082 1.00 41.69 433 GLY A N 1
ATOM 3343 C CA . GLY A 1 432 ? 7.592 28.511 15.320 1.00 40.12 433 GLY A CA 1
ATOM 3344 C C . GLY A 1 432 ? 8.577 27.719 16.174 1.00 39.12 433 GLY A C 1
ATOM 3345 O O . GLY A 1 432 ? 8.234 27.306 17.280 1.00 39.24 433 GLY A O 1
ATOM 3346 N N . THR A 1 433 ? 9.796 27.512 15.672 1.00 38.37 434 THR A N 1
ATOM 3347 C CA . THR A 1 433 ? 10.816 26.718 16.364 1.00 37.00 434 THR A CA 1
ATOM 3348 C C . THR A 1 433 ? 11.336 27.433 17.618 1.00 36.63 434 THR A C 1
ATOM 3349 O O . THR A 1 433 ? 11.653 28.609 17.576 1.00 36.51 434 THR A O 1
ATOM 3353 N N . TYR A 1 434 ? 11.429 26.712 18.728 1.00 35.91 435 TYR A N 1
ATOM 3354 C CA . TYR A 1 434 ? 12.044 27.248 19.933 1.00 35.87 435 TYR A CA 1
ATOM 3355 C C . TYR A 1 434 ? 13.558 27.214 19.773 1.00 36.15 435 TYR A C 1
ATOM 3356 O O . TYR A 1 434 ? 14.111 26.307 19.075 1.00 36.01 435 TYR A O 1
ATOM 3365 N N . TYR A 1 435 ? 14.221 28.194 20.391 1.00 35.55 436 TYR A N 1
ATOM 3366 C CA . TYR A 1 435 ? 15.679 28.328 20.350 1.00 35.96 436 TYR A CA 1
ATOM 3367 C C . TYR A 1 435 ? 16.238 28.968 21.604 1.00 35.55 436 TYR A C 1
ATOM 3368 O O . TYR A 1 435 ? 15.527 29.694 22.293 1.00 36.30 436 TYR A O 1
ATOM 3377 N N . LEU A 1 436 ? 17.514 28.710 21.881 1.00 35.21 437 LEU A N 1
ATOM 3378 C CA . LEU A 1 436 ? 18.202 29.232 23.057 1.00 35.35 437 LEU A CA 1
ATOM 3379 C C . LEU A 1 436 ? 18.673 30.643 22.819 1.00 36.75 437 LEU A C 1
ATOM 3380 O O . LEU A 1 436 ? 19.482 30.874 21.915 1.00 37.03 437 LEU A O 1
ATOM 3385 N N . LYS A 1 437 ? 18.196 31.573 23.644 1.00 37.69 438 LYS A N 1
ATOM 3386 C CA . LYS A 1 437 ? 18.617 32.978 23.581 1.00 38.80 438 LYS A CA 1
ATOM 3387 C C . LYS A 1 437 ? 19.846 33.275 24.438 1.00 38.17 438 LYS A C 1
ATOM 3388 O O . LYS A 1 437 ? 20.779 33.901 23.971 1.00 38.99 438 LYS A O 1
ATOM 3394 N N . GLU A 1 438 ? 19.846 32.843 25.692 1.00 37.77 439 GLU A N 1
ATOM 3395 C CA . GLU A 1 438 ? 20.984 33.089 26.575 1.00 38.28 439 GLU A CA 1
ATOM 3396 C C . GLU A 1 438 ? 20.927 32.186 27.787 1.00 37.09 439 GLU A C 1
ATOM 3397 O O . GLU A 1 438 ? 19.880 31.643 28.105 1.00 36.36 439 GLU A O 1
ATOM 3403 N N . VAL A 1 439 ? 22.079 31.967 28.405 1.00 37.20 440 VAL A N 1
ATOM 3404 C CA . VAL A 1 439 ? 22.167 31.324 29.705 1.00 36.85 440 VAL A CA 1
ATOM 3405 C C . VAL A 1 439 ? 22.747 32.404 30.653 1.00 38.07 440 VAL A C 1
ATOM 3406 O O . VAL A 1 439 ? 23.853 32.906 30.415 1.00 38.14 440 VAL A O 1
ATOM 3410 N N . ASP A 1 440 ? 21.991 32.799 31.682 1.00 38.00 441 ASP A N 1
ATOM 3411 C CA . ASP A 1 440 ? 22.433 33.896 32.564 1.00 39.61 441 ASP A CA 1
ATOM 3412 C C . ASP A 1 440 ? 23.502 33.452 33.570 1.00 40.12 441 ASP A C 1
ATOM 3413 O O . ASP A 1 440 ? 23.947 32.296 33.543 1.00 39.41 441 ASP A O 1
ATOM 3418 N N . SER A 1 441 ? 23.882 34.352 34.484 1.00 40.57 442 SER A N 1
ATOM 3419 C CA . SER A 1 441 ? 24.989 34.087 35.411 1.00 41.03 442 SER A CA 1
ATOM 3420 C C . SER A 1 441 ? 24.676 33.059 36.509 1.00 40.97 442 SER A C 1
ATOM 3421 O O . SER A 1 441 ? 25.595 32.624 37.219 1.00 41.69 442 SER A O 1
ATOM 3424 N N . LEU A 1 442 ? 23.403 32.674 36.652 1.00 39.90 443 LEU A N 1
ATOM 3425 C CA . LEU A 1 442 ?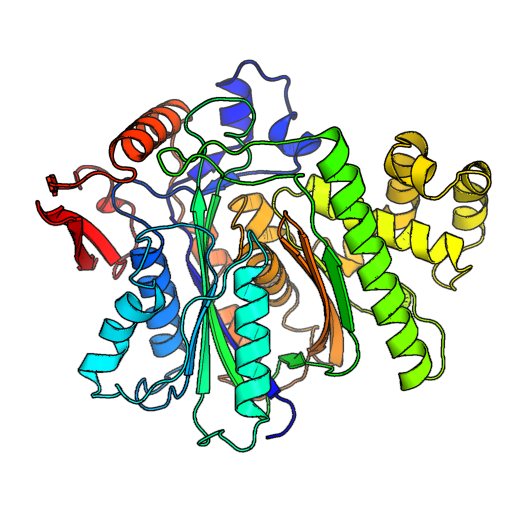 23.017 31.580 37.566 1.00 39.34 443 LEU A CA 1
ATOM 3426 C C . LEU A 1 442 ? 22.590 30.296 36.804 1.00 39.57 443 LEU A C 1
ATOM 3427 O O . LEU A 1 442 ? 21.840 29.455 37.345 1.00 38.11 443 LEU A O 1
ATOM 3432 N N . TYR A 1 443 ? 23.096 30.168 35.565 1.00 39.53 444 TYR A N 1
ATOM 3433 C CA . TYR A 1 443 ? 22.872 29.009 34.673 1.00 39.92 444 TYR A CA 1
ATOM 3434 C C . TYR A 1 443 ? 21.448 28.856 34.150 1.00 39.94 444 TYR A C 1
ATOM 3435 O O . TYR A 1 443 ? 21.117 27.846 33.542 1.00 40.11 444 TYR A O 1
ATOM 3444 N N . ARG A 1 444 ? 20.616 29.862 34.370 1.00 40.54 445 ARG A N 1
ATOM 3445 C CA . ARG A 1 444 ? 19.222 29.809 33.966 1.00 40.25 445 ARG A CA 1
ATOM 3446 C C . ARG A 1 444 ? 19.124 30.020 32.466 1.00 39.49 445 ARG A C 1
ATOM 3447 O O . ARG A 1 444 ? 19.727 30.951 31.943 1.00 39.13 445 ARG A O 1
ATOM 3455 N N . ARG A 1 445 ? 18.334 29.184 31.790 1.00 38.83 446 ARG A N 1
ATOM 3456 C CA . ARG A 1 445 ? 18.206 29.219 30.314 1.00 38.70 446 ARG A CA 1
ATOM 3457 C C . ARG A 1 445 ? 16.918 29.885 29.800 1.00 38.67 446 ARG A C 1
ATOM 3458 O O . ARG A 1 445 ? 15.832 29.624 30.304 1.00 38.29 446 ARG A O 1
ATOM 3466 N N . PHE A 1 446 ? 17.039 30.716 28.769 1.00 39.12 447 PHE A N 1
ATOM 3467 C CA . PHE A 1 446 ? 15.899 31.499 28.256 1.00 39.29 447 PHE A CA 1
ATOM 3468 C C . PHE A 1 446 ? 15.702 31.225 26.776 1.00 39.19 447 PHE A C 1
ATOM 3469 O O . PHE A 1 446 ? 16.666 31.251 26.000 1.00 39.01 447 PHE A O 1
ATOM 3477 N N . TYR A 1 447 ? 14.444 30.995 26.399 1.00 38.21 448 TYR A N 1
ATOM 3478 C CA . TYR A 1 447 ? 14.081 30.508 25.060 1.00 38.17 448 TYR A CA 1
ATOM 3479 C C . TYR A 1 447 ? 13.193 31.490 24.366 1.00 38.84 448 TYR A C 1
ATOM 3480 O O . TYR A 1 447 ? 12.398 32.156 25.003 1.00 39.73 448 TYR A O 1
ATOM 3489 N N . GLY A 1 448 ? 13.339 31.585 23.060 1.00 40.00 449 GLY A N 1
ATOM 3490 C CA . GLY A 1 448 ? 12.372 32.279 22.250 1.00 41.56 449 GLY A CA 1
ATOM 3491 C C . GLY A 1 448 ? 11.744 31.352 21.243 1.00 43.11 449 GLY A C 1
ATOM 3492 O O . GLY A 1 448 ? 11.974 30.142 21.250 1.00 42.16 449 GLY A O 1
ATOM 3493 N N . LYS A 1 449 ? 10.969 31.938 20.344 1.00 44.99 450 LYS A N 1
ATOM 3494 C CA . LYS A 1 449 ? 10.242 31.182 19.372 1.00 46.48 450 LYS A CA 1
ATOM 3495 C C . LYS A 1 449 ? 10.240 31.919 18.040 1.00 48.73 450 LYS A C 1
ATOM 3496 O O . LYS A 1 449 ? 9.869 33.099 17.993 1.00 48.68 450 LYS A O 1
ATOM 3502 N N . LYS A 1 450 ? 10.725 31.226 16.999 1.00 50.26 451 LYS A N 1
ATOM 3503 C CA . LYS A 1 450 ? 10.352 31.438 15.575 1.00 53.13 451 LYS A CA 1
ATOM 3504 C C . LYS A 1 450 ? 11.371 32.131 14.671 1.00 54.65 451 LYS A C 1
ATOM 3505 O O . LYS A 1 450 ? 11.549 33.358 14.772 1.00 56.56 451 LYS A O 1
#